Protein AF-A0A142CWY9-F1 (afdb_monomer)

Solvent-accessible surface area (backbone atoms only — not comparable to full-atom values): 19572 Å² total; per-residue (Å²): 117,64,73,58,53,68,49,48,48,36,49,48,33,53,54,19,31,50,45,40,18,54,30,29,43,50,40,16,68,72,69,67,42,69,17,32,47,36,35,22,53,26,29,46,50,62,53,65,51,90,44,63,79,55,33,46,84,73,74,51,82,80,60,73,78,56,45,59,57,50,53,45,52,49,29,43,52,36,18,51,26,28,40,52,11,34,44,22,64,70,66,74,56,81,54,73,68,53,54,51,50,52,51,53,48,51,51,53,48,49,54,50,51,52,48,61,73,41,98,45,76,72,47,74,38,65,40,56,59,34,41,65,32,32,40,48,25,12,52,17,36,25,49,31,15,50,40,48,50,73,74,63,61,59,86,59,70,33,40,31,20,30,52,13,31,30,52,36,11,58,53,35,55,46,41,39,58,45,60,79,35,80,86,44,29,66,55,50,54,49,50,46,25,51,22,41,36,36,18,20,59,5,34,47,49,44,52,76,62,54,83,78,78,61,79,78,70,88,72,80,83,62,65,68,46,46,31,39,33,66,37,72,66,58,42,41,73,72,69,43,66,60,54,55,38,65,35,25,38,38,36,32,59,70,66,56,87,78,45,54,90,54,43,19,63,58,20,41,33,40,36,48,33,87,88,52,72,47,80,78,39,82,74,35,35,27,31,29,35,45,59,81,46,55,69,59,53,48,53,52,49,52,52,40,41,75,51,54,31,38,37,39,39,37,60,34,51,67,60,33,27,74,70,57,35,58,72,58,40,49,54,50,52,52,51,52,45,53,58,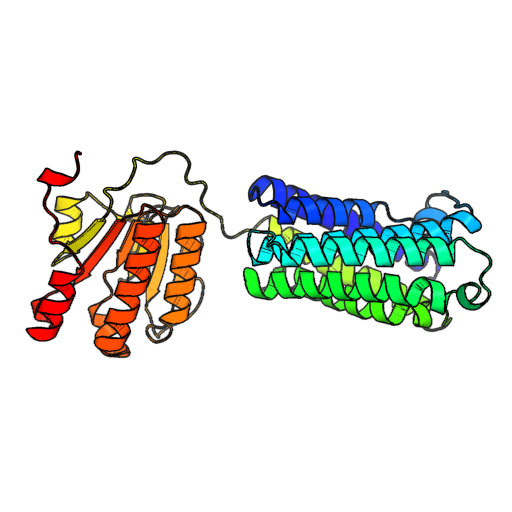32,50,76,60,66,10,17,36,39,38,31,46,56,64,88,80,46,54,75,69,57,43,55,52,49,56,77,72,27,42,73,75,60,84,90,63,71,84,118

Organism: NCBI:txid53952

InterPro domains:
  IPR008553 Domain of unknown function DUF835 [PF05763] (231-368)

Mean predicted aligned error: 13.05 Å

Structure (mmCIF, N/CA/C/O backbone):
data_AF-A0A142CWY9-F1
#
_entry.id   AF-A0A142CWY9-F1
#
loop_
_atom_site.group_PDB
_atom_site.id
_atom_site.type_symbol
_atom_site.label_atom_id
_atom_site.label_alt_id
_atom_site.label_comp_id
_atom_site.label_asym_id
_atom_site.label_entity_id
_atom_site.label_seq_id
_atom_site.pdbx_PDB_ins_code
_atom_site.Cartn_x
_atom_site.Cartn_y
_atom_site.Cartn_z
_atom_site.occupancy
_atom_site.B_iso_or_equiv
_atom_site.auth_seq_id
_atom_site.auth_comp_id
_atom_site.auth_asym_id
_atom_site.auth_atom_id
_atom_site.pdbx_PDB_model_num
ATOM 1 N N . MET A 1 1 ? 37.168 -14.598 -9.766 1.00 48.56 1 MET A N 1
ATOM 2 C CA . MET A 1 1 ? 36.227 -13.808 -8.941 1.00 48.56 1 MET A CA 1
ATOM 3 C C . MET A 1 1 ? 35.152 -13.137 -9.797 1.00 48.56 1 MET A C 1
ATOM 5 O O . MET A 1 1 ? 34.011 -13.205 -9.377 1.00 48.56 1 MET A O 1
ATOM 9 N N . SER A 1 2 ? 35.452 -12.591 -10.991 1.00 63.47 2 SER A N 1
ATOM 10 C CA . SER A 1 2 ? 34.439 -11.962 -11.872 1.00 63.47 2 SER A CA 1
ATOM 11 C C . SER A 1 2 ? 33.308 -12.906 -12.303 1.00 63.47 2 SER A C 1
ATOM 13 O O . SER A 1 2 ? 32.148 -12.592 -12.089 1.00 63.47 2 SER A O 1
ATOM 15 N N . THR A 1 3 ? 33.630 -14.122 -12.753 1.00 64.31 3 THR A N 1
ATOM 16 C CA . THR A 1 3 ? 32.640 -15.077 -13.293 1.00 64.31 3 THR A CA 1
ATOM 17 C C . THR A 1 3 ? 31.531 -15.478 -12.318 1.00 64.31 3 THR A C 1
ATOM 19 O O . THR A 1 3 ? 30.413 -15.761 -12.737 1.00 64.31 3 THR A O 1
ATOM 22 N N . LEU A 1 4 ? 31.820 -15.503 -11.013 1.00 65.19 4 LEU A N 1
ATOM 23 C CA . LEU A 1 4 ? 30.824 -15.825 -9.993 1.00 65.19 4 LEU A CA 1
ATOM 24 C C . LEU A 1 4 ? 29.880 -14.637 -9.742 1.00 65.19 4 LEU A C 1
ATOM 26 O O . LEU A 1 4 ? 28.676 -14.835 -9.613 1.00 65.19 4 LEU A O 1
ATOM 30 N N . TYR A 1 5 ? 30.404 -13.408 -9.718 1.00 72.19 5 TYR A N 1
ATOM 31 C CA . TYR A 1 5 ? 29.590 -12.191 -9.594 1.00 72.19 5 TYR A CA 1
ATOM 32 C C . TYR A 1 5 ? 28.685 -11.988 -10.814 1.00 72.19 5 TYR A C 1
ATOM 34 O O . TYR A 1 5 ? 27.500 -11.694 -10.648 1.00 72.19 5 TYR A O 1
ATOM 42 N N . ASP A 1 6 ? 29.226 -12.240 -12.008 1.00 74.75 6 ASP A N 1
ATOM 43 C CA . ASP A 1 6 ? 28.515 -12.132 -13.286 1.00 74.75 6 ASP A CA 1
ATOM 44 C C . ASP A 1 6 ? 27.338 -13.117 -13.391 1.00 74.75 6 ASP A C 1
ATOM 46 O O . ASP A 1 6 ? 26.403 -12.878 -14.147 1.00 74.75 6 ASP A O 1
ATOM 50 N N . PHE A 1 7 ? 27.345 -14.201 -12.607 1.00 80.75 7 PHE A N 1
ATOM 51 C CA . PHE A 1 7 ? 26.250 -15.171 -12.551 1.00 80.75 7 PHE A CA 1
ATOM 52 C C . PHE A 1 7 ? 25.289 -14.937 -11.374 1.00 80.75 7 PHE A C 1
ATOM 54 O O . PHE A 1 7 ? 24.070 -15.032 -11.529 1.00 80.75 7 PHE A O 1
ATOM 61 N N . ILE A 1 8 ? 25.815 -14.608 -10.190 1.00 85.69 8 ILE A N 1
ATOM 62 C CA . ILE A 1 8 ? 25.006 -14.448 -8.974 1.00 85.69 8 ILE A CA 1
ATOM 63 C C . ILE A 1 8 ? 24.052 -13.255 -9.084 1.00 85.69 8 ILE A C 1
ATOM 65 O O . ILE A 1 8 ? 22.891 -13.378 -8.695 1.00 85.69 8 ILE A O 1
ATOM 69 N N . ILE A 1 9 ? 24.510 -12.109 -9.600 1.00 87.56 9 ILE A N 1
ATOM 70 C CA . ILE A 1 9 ? 23.681 -10.894 -9.667 1.00 87.56 9 ILE A CA 1
ATOM 71 C C . ILE A 1 9 ? 22.447 -11.112 -10.566 1.00 87.56 9 ILE A C 1
ATOM 73 O O . ILE A 1 9 ? 21.331 -10.873 -10.085 1.00 87.56 9 ILE A O 1
ATOM 77 N N . PRO A 1 10 ? 22.584 -11.614 -11.814 1.00 87.00 10 PRO A N 1
ATOM 78 C CA . PRO A 1 10 ? 21.431 -11.970 -12.639 1.00 87.00 10 PRO A CA 1
ATOM 79 C C . PRO A 1 10 ? 20.501 -12.984 -11.974 1.00 87.00 10 PRO A C 1
ATOM 81 O O . PRO A 1 10 ? 19.285 -12.803 -12.011 1.00 87.00 10 PRO A O 1
ATOM 84 N N . LEU A 1 11 ? 21.052 -14.016 -11.324 1.00 88.19 11 LEU A N 1
ATOM 85 C CA . LEU A 1 11 ? 20.260 -15.059 -10.673 1.00 88.19 11 LEU A CA 1
ATOM 86 C C . LEU A 1 11 ? 19.421 -14.509 -9.510 1.00 88.19 11 LEU A C 1
ATOM 88 O O . LEU A 1 11 ? 18.226 -14.791 -9.429 1.00 88.19 11 LEU A O 1
ATOM 92 N N . ILE A 1 12 ? 20.022 -13.701 -8.628 1.00 91.31 12 ILE A N 1
ATOM 93 C CA . ILE A 1 12 ? 19.311 -13.051 -7.516 1.00 91.31 12 ILE A CA 1
ATOM 94 C C . ILE A 1 12 ? 18.188 -12.175 -8.060 1.00 91.31 12 ILE A C 1
ATOM 96 O O . ILE A 1 12 ? 17.069 -12.223 -7.547 1.00 91.31 12 ILE A O 1
ATOM 100 N N . ASN A 1 13 ? 18.467 -11.386 -9.097 1.00 91.38 13 ASN A N 1
ATOM 101 C CA . ASN A 1 13 ? 17.472 -10.507 -9.690 1.00 91.38 13 ASN A CA 1
ATOM 102 C C . ASN A 1 13 ? 16.313 -11.308 -10.303 1.00 91.38 13 ASN A C 1
ATOM 104 O O . ASN A 1 13 ? 15.157 -11.056 -9.965 1.00 91.38 13 ASN A O 1
ATOM 108 N N . PHE A 1 14 ? 16.623 -12.334 -11.101 1.00 91.44 14 PHE A N 1
ATOM 109 C CA . PHE A 1 14 ? 15.636 -13.239 -11.683 1.00 91.44 14 PHE A CA 1
ATOM 110 C C . PHE A 1 14 ? 14.725 -13.840 -10.604 1.00 91.44 14 PHE A C 1
ATOM 112 O O . PHE A 1 14 ? 13.510 -13.647 -10.639 1.00 91.44 14 PHE A O 1
ATOM 119 N N . ILE A 1 15 ? 15.297 -14.486 -9.582 1.00 93.75 15 ILE A N 1
ATOM 120 C CA . ILE A 1 15 ? 14.525 -15.103 -8.491 1.00 93.75 15 ILE A CA 1
ATOM 121 C C . ILE A 1 15 ? 13.676 -14.059 -7.754 1.00 93.75 15 ILE A C 1
ATOM 123 O O . ILE A 1 15 ? 12.515 -14.321 -7.430 1.00 93.75 15 ILE A O 1
ATOM 127 N N . SER A 1 16 ? 14.222 -12.867 -7.506 1.00 96.50 16 SER A N 1
ATOM 128 C CA . SER A 1 16 ? 13.517 -11.801 -6.786 1.00 96.50 16 SER A CA 1
ATOM 129 C C . SER A 1 16 ? 12.283 -11.311 -7.544 1.00 96.50 16 SER A C 1
ATOM 131 O O . SER A 1 16 ? 11.228 -11.146 -6.933 1.00 96.50 16 SER A O 1
ATOM 133 N N . ARG A 1 17 ? 12.373 -11.139 -8.870 1.00 95.50 17 ARG A N 1
ATOM 134 C CA . ARG A 1 17 ? 11.237 -10.724 -9.713 1.00 95.50 17 ARG A CA 1
ATOM 135 C C . ARG A 1 17 ? 10.103 -11.739 -9.687 1.00 95.50 17 ARG A C 1
ATOM 137 O O . ARG A 1 17 ? 8.956 -11.388 -9.417 1.00 95.50 17 ARG A O 1
ATOM 144 N N . TRP A 1 18 ? 10.434 -13.014 -9.883 1.00 96.38 18 TRP A N 1
ATOM 145 C CA . TRP A 1 18 ? 9.448 -14.094 -9.827 1.00 96.38 18 TRP A CA 1
ATOM 146 C C . TRP A 1 18 ? 8.831 -14.237 -8.434 1.00 96.38 18 TRP A C 1
ATOM 148 O O . TRP A 1 18 ? 7.631 -14.473 -8.308 1.00 96.38 18 TRP A O 1
ATOM 158 N N . THR A 1 19 ? 9.617 -14.020 -7.381 1.00 96.94 19 THR A N 1
ATOM 159 C CA . THR A 1 19 ? 9.111 -14.018 -6.003 1.00 96.94 19 THR A CA 1
ATOM 160 C C . THR A 1 19 ? 8.108 -12.885 -5.773 1.00 96.94 19 THR A C 1
ATOM 162 O O . THR A 1 19 ? 7.038 -13.126 -5.214 1.00 96.94 19 THR A O 1
ATOM 165 N N . LEU A 1 20 ? 8.408 -11.665 -6.232 1.00 97.56 20 LEU A N 1
ATOM 166 C CA . LEU A 1 20 ? 7.495 -10.518 -6.144 1.00 97.56 20 LEU A CA 1
ATOM 167 C C . LEU A 1 20 ? 6.195 -10.761 -6.918 1.00 97.56 20 LEU A C 1
ATOM 169 O O . LEU A 1 20 ? 5.110 -10.492 -6.397 1.00 97.56 20 LEU A O 1
ATOM 173 N N . LEU A 1 21 ? 6.289 -11.346 -8.115 1.00 97.81 21 LEU A N 1
ATOM 174 C CA . LEU A 1 21 ? 5.126 -11.775 -8.887 1.00 97.81 21 LEU A CA 1
ATOM 175 C C . LEU A 1 21 ? 4.270 -12.765 -8.092 1.00 97.81 21 LEU A C 1
ATOM 177 O O . LEU A 1 21 ? 3.090 -12.503 -7.864 1.00 97.81 21 LEU A O 1
ATOM 181 N N . VAL A 1 22 ? 4.847 -13.873 -7.625 1.00 97.12 22 VAL A N 1
ATOM 182 C CA . VAL A 1 22 ? 4.106 -14.903 -6.878 1.00 97.12 22 VAL A CA 1
ATOM 183 C C . VAL A 1 22 ? 3.457 -14.316 -5.623 1.00 97.12 22 VAL A C 1
ATOM 185 O O . VAL A 1 22 ? 2.283 -14.585 -5.360 1.00 97.12 22 VAL A O 1
ATOM 188 N N . ALA A 1 23 ? 4.181 -13.473 -4.883 1.00 94.38 23 ALA A N 1
ATOM 189 C CA . ALA A 1 23 ? 3.657 -12.787 -3.708 1.00 94.38 23 ALA A CA 1
ATOM 190 C C . ALA A 1 23 ? 2.463 -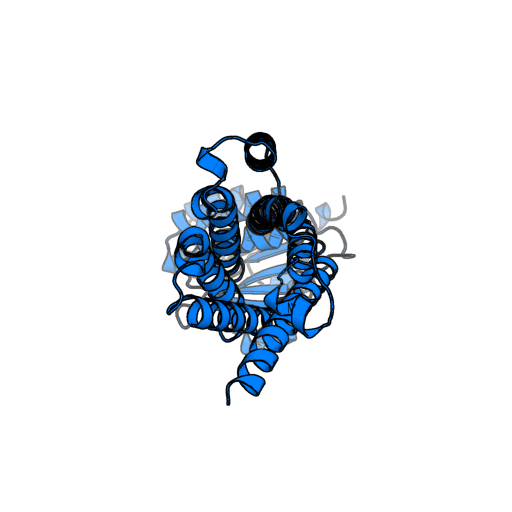11.885 -4.073 1.00 94.38 23 ALA A C 1
ATOM 192 O O . ALA A 1 23 ? 1.399 -11.984 -3.462 1.00 94.38 23 ALA A O 1
ATOM 193 N N . SER A 1 24 ? 2.588 -11.053 -5.108 1.00 95.25 24 SER A N 1
ATOM 194 C CA . SER A 1 24 ? 1.499 -10.170 -5.544 1.00 95.25 24 SER A CA 1
ATOM 195 C C . SER A 1 24 ? 0.262 -10.935 -6.037 1.00 95.25 24 SER A C 1
ATOM 197 O O . SER A 1 24 ? -0.853 -10.578 -5.656 1.00 95.25 24 SER A O 1
ATOM 199 N N . VAL A 1 25 ? 0.441 -12.036 -6.780 1.00 96.00 25 VAL A N 1
ATOM 200 C CA . VAL A 1 25 ? -0.652 -12.898 -7.265 1.00 96.00 25 VAL A CA 1
ATOM 201 C C . VAL A 1 25 ? -1.361 -13.582 -6.105 1.00 96.00 25 VAL A C 1
ATOM 203 O O . VAL A 1 25 ? -2.594 -13.622 -6.060 1.00 96.00 25 VAL A O 1
ATOM 206 N N . TYR A 1 26 ? -0.601 -14.112 -5.146 1.00 89.75 26 TYR A N 1
ATOM 207 C CA . TYR A 1 26 ? -1.184 -14.702 -3.949 1.00 89.75 26 TYR A CA 1
ATOM 208 C C . TYR A 1 26 ? -1.987 -13.658 -3.174 1.00 89.75 26 TYR A C 1
ATOM 210 O O . TYR A 1 26 ? -3.125 -13.928 -2.786 1.00 89.75 26 TYR A O 1
ATOM 218 N N . GLN A 1 27 ? -1.433 -12.456 -2.990 1.00 84.06 27 GLN A N 1
ATOM 219 C CA . GLN A 1 27 ? -2.119 -11.372 -2.298 1.00 84.06 27 GLN A CA 1
ATOM 220 C C . GLN A 1 27 ? -3.408 -10.979 -3.029 1.00 84.06 27 GLN A C 1
ATOM 222 O O . GLN A 1 27 ? -4.454 -10.898 -2.392 1.00 84.06 27 GLN A O 1
ATOM 227 N N . ALA A 1 28 ? -3.376 -10.859 -4.360 1.00 86.62 28 ALA A N 1
ATOM 228 C CA . ALA A 1 28 ? -4.556 -10.595 -5.182 1.00 86.62 28 ALA A CA 1
ATOM 229 C C . ALA A 1 28 ? -5.637 -11.674 -5.016 1.00 86.62 28 ALA A C 1
ATOM 231 O O . ALA A 1 28 ? -6.817 -11.365 -4.836 1.00 86.62 28 ALA A O 1
ATOM 232 N N . LYS A 1 29 ? -5.243 -12.953 -5.032 1.00 82.38 29 LYS A N 1
ATOM 233 C CA . LYS A 1 29 ? -6.164 -14.080 -4.836 1.00 82.38 29 LYS A CA 1
ATOM 234 C C . LYS A 1 29 ? -6.765 -14.081 -3.430 1.00 82.38 29 LYS A C 1
ATOM 236 O O . LYS A 1 29 ? -7.951 -14.379 -3.282 1.00 82.38 29 LYS A O 1
ATOM 241 N N . LYS A 1 30 ? -5.956 -13.756 -2.419 1.00 76.25 30 LYS A N 1
ATOM 242 C CA . LYS A 1 30 ? -6.344 -13.756 -1.008 1.00 76.25 30 LYS A CA 1
ATOM 243 C C . LYS A 1 30 ? -7.268 -12.592 -0.653 1.00 76.25 30 LYS A C 1
ATOM 245 O O . LYS A 1 30 ? -8.276 -12.823 0.004 1.00 76.25 30 LYS A O 1
ATOM 250 N N . THR A 1 31 ? -6.943 -11.366 -1.061 1.00 71.44 31 THR A N 1
ATOM 251 C CA . THR A 1 31 ? -7.717 -10.169 -0.685 1.00 71.44 31 THR A CA 1
ATOM 252 C C . THR A 1 31 ? -8.848 -9.851 -1.655 1.00 71.44 31 THR A C 1
ATOM 254 O O . THR A 1 31 ? -9.754 -9.106 -1.298 1.00 71.44 31 THR A O 1
ATOM 257 N N . ARG A 1 32 ? -8.813 -10.404 -2.879 1.00 75.06 32 ARG A N 1
ATOM 258 C CA . ARG A 1 32 ? -9.743 -10.075 -3.977 1.00 75.06 32 ARG A CA 1
ATOM 259 C C . ARG A 1 32 ? -9.761 -8.580 -4.332 1.00 75.06 32 ARG A C 1
ATOM 261 O O . ARG A 1 32 ? -10.688 -8.106 -4.986 1.00 75.06 32 ARG A O 1
ATOM 268 N N . GLU A 1 33 ? -8.728 -7.836 -3.946 1.00 73.94 33 GLU A N 1
ATOM 269 C CA . GLU A 1 33 ? -8.593 -6.416 -4.257 1.00 73.94 33 GLU A CA 1
ATOM 270 C C . GLU A 1 33 ? -8.077 -6.213 -5.686 1.00 73.94 33 GLU A C 1
ATOM 272 O O . GLU A 1 33 ? -7.059 -6.773 -6.097 1.00 73.94 33 GLU A O 1
ATOM 277 N N . LYS A 1 34 ? -8.747 -5.333 -6.439 1.00 82.38 34 LYS A N 1
ATOM 278 C CA . LYS A 1 34 ? -8.395 -5.016 -7.835 1.00 82.38 34 LYS A CA 1
ATOM 279 C C . LYS A 1 34 ? -6.980 -4.443 -7.976 1.00 82.38 34 LYS A C 1
ATOM 281 O O . LYS A 1 34 ? -6.306 -4.726 -8.961 1.00 82.38 34 LYS A O 1
ATOM 286 N N . GLY A 1 35 ? -6.517 -3.680 -6.982 1.00 87.31 35 GLY A N 1
ATOM 287 C CA . GLY A 1 35 ? -5.175 -3.089 -6.985 1.00 87.31 35 GLY A CA 1
ATOM 288 C C . GLY A 1 35 ? -4.072 -4.140 -7.074 1.00 87.31 35 GLY A C 1
ATOM 289 O O . GLY A 1 35 ? -3.162 -4.009 -7.885 1.00 87.31 35 GLY A O 1
ATOM 290 N N . TRP A 1 36 ? -4.202 -5.240 -6.329 1.00 91.19 36 TRP A N 1
ATOM 291 C CA . TRP A 1 36 ? -3.230 -6.333 -6.365 1.00 91.19 36 TRP A CA 1
ATOM 292 C C . TRP A 1 36 ? -3.231 -7.109 -7.683 1.00 91.19 36 TRP A C 1
ATOM 294 O O . TRP A 1 36 ? -2.189 -7.630 -8.070 1.00 91.19 36 TRP A O 1
ATOM 304 N N . VAL A 1 37 ? -4.349 -7.141 -8.415 1.00 94.31 37 VAL A N 1
ATOM 305 C CA . VAL A 1 37 ? -4.393 -7.708 -9.776 1.00 94.31 37 VAL A CA 1
ATOM 306 C C . VAL A 1 37 ? -3.556 -6.859 -10.738 1.00 94.31 37 VAL A C 1
ATOM 308 O O . VAL A 1 37 ? -2.735 -7.403 -11.473 1.00 94.31 37 VAL A O 1
ATOM 311 N N . LEU A 1 38 ? -3.707 -5.530 -10.689 1.00 96.38 38 LEU A N 1
ATOM 312 C CA . LEU A 1 38 ? -2.901 -4.603 -11.495 1.00 96.38 38 LEU A CA 1
ATOM 313 C C . LEU A 1 38 ? -1.408 -4.707 -11.150 1.00 96.38 38 LEU A C 1
ATOM 315 O O . LEU A 1 38 ? -0.570 -4.778 -12.045 1.00 96.38 38 LEU A O 1
ATOM 319 N N . LEU A 1 39 ? -1.080 -4.787 -9.858 1.00 97.31 39 LEU A N 1
ATOM 320 C CA . LEU A 1 39 ? 0.298 -4.965 -9.393 1.00 97.31 39 LEU A CA 1
ATOM 321 C C . LEU A 1 39 ? 0.878 -6.319 -9.815 1.00 97.31 39 LEU A C 1
ATOM 323 O O . LEU A 1 39 ? 2.048 -6.390 -10.170 1.00 97.31 39 LEU A O 1
ATOM 327 N N . SER A 1 40 ? 0.067 -7.379 -9.841 1.00 97.94 40 SER A N 1
ATOM 328 C CA . SER A 1 40 ? 0.496 -8.688 -10.348 1.00 97.94 40 SER A CA 1
ATOM 329 C C . SER A 1 40 ? 0.845 -8.636 -11.831 1.00 97.94 40 SER A C 1
ATOM 331 O O . SER A 1 40 ? 1.848 -9.209 -12.244 1.00 97.94 40 SER A O 1
ATOM 333 N N . ALA A 1 41 ? 0.054 -7.915 -12.631 1.00 98.06 41 ALA A N 1
ATOM 334 C CA . ALA A 1 41 ? 0.383 -7.677 -14.033 1.00 98.06 41 ALA A CA 1
ATOM 335 C C . ALA A 1 41 ? 1.685 -6.870 -14.176 1.00 98.06 41 ALA A C 1
ATOM 337 O O . ALA A 1 41 ? 2.520 -7.218 -15.006 1.00 98.06 41 ALA A O 1
ATOM 338 N N . ALA A 1 42 ? 1.900 -5.854 -13.329 1.00 98.06 42 ALA A N 1
ATOM 339 C CA . ALA A 1 42 ? 3.151 -5.095 -13.309 1.00 98.06 42 ALA A CA 1
ATOM 340 C C . ALA A 1 42 ? 4.355 -5.999 -13.000 1.00 98.06 42 ALA A C 1
ATOM 342 O O . ALA A 1 42 ? 5.320 -6.022 -13.755 1.00 98.06 42 ALA A O 1
ATOM 343 N N . PHE A 1 43 ? 4.283 -6.804 -11.937 1.00 97.81 43 PHE A N 1
ATOM 344 C CA . PHE A 1 43 ? 5.367 -7.719 -11.576 1.00 97.81 43 PHE A CA 1
ATOM 345 C C . PHE A 1 43 ? 5.583 -8.839 -12.596 1.00 97.81 43 PHE A C 1
ATOM 347 O O . PHE A 1 43 ? 6.704 -9.317 -12.727 1.00 97.81 43 PHE A O 1
ATOM 354 N N . LEU A 1 44 ? 4.551 -9.251 -13.339 1.00 97.06 44 LEU A N 1
ATOM 355 C CA . LEU A 1 44 ? 4.712 -10.208 -14.434 1.00 97.06 44 LEU A CA 1
ATOM 356 C C . LEU A 1 44 ? 5.510 -9.589 -15.578 1.00 97.06 44 LEU A C 1
ATOM 358 O O . LEU A 1 44 ? 6.444 -10.212 -16.071 1.00 97.06 44 LEU A O 1
ATOM 362 N N . ILE A 1 45 ? 5.162 -8.364 -15.976 1.00 95.31 45 ILE A N 1
ATOM 363 C CA . ILE A 1 45 ? 5.894 -7.641 -17.018 1.00 95.31 45 ILE A CA 1
ATOM 364 C C . ILE A 1 45 ? 7.337 -7.386 -16.567 1.00 95.31 45 ILE A C 1
ATOM 366 O O . ILE A 1 45 ? 8.248 -7.651 -17.337 1.00 95.31 45 ILE A O 1
ATOM 370 N N . ASP A 1 46 ? 7.564 -6.977 -15.314 1.00 94.38 46 ASP A N 1
ATOM 371 C CA . ASP A 1 46 ? 8.913 -6.782 -14.755 1.00 94.38 46 ASP A CA 1
ATOM 372 C C . ASP A 1 46 ? 9.716 -8.098 -14.728 1.00 94.38 46 ASP A C 1
ATOM 374 O O . ASP A 1 46 ? 10.892 -8.124 -15.088 1.00 94.38 46 ASP A O 1
ATOM 378 N N . ALA A 1 47 ? 9.084 -9.226 -14.379 1.00 92.69 47 ALA A N 1
ATOM 379 C CA . ALA A 1 47 ? 9.720 -10.547 -14.397 1.00 92.69 47 ALA A CA 1
ATOM 380 C C . ALA A 1 47 ? 10.089 -11.036 -15.804 1.00 92.69 47 ALA A C 1
ATOM 382 O O . ALA A 1 47 ? 11.062 -11.777 -15.952 1.00 92.69 47 ALA A O 1
ATOM 383 N N . LEU A 1 48 ? 9.328 -10.618 -16.817 1.00 89.81 48 LEU A N 1
ATOM 384 C CA . LEU A 1 48 ? 9.568 -10.933 -18.224 1.00 89.81 48 LEU A CA 1
ATOM 385 C C . LEU A 1 48 ? 10.415 -9.877 -18.945 1.00 89.81 48 LEU A C 1
ATOM 387 O O . LEU A 1 48 ? 10.711 -10.058 -20.126 1.00 89.81 48 LEU A O 1
ATOM 391 N N . ASP A 1 49 ? 10.775 -8.782 -18.270 1.00 84.38 49 ASP A N 1
ATOM 392 C CA . ASP A 1 49 ? 11.399 -7.639 -18.923 1.00 84.38 49 ASP A CA 1
ATOM 393 C C . ASP A 1 49 ? 12.727 -8.019 -19.584 1.00 84.38 49 ASP A C 1
ATOM 395 O O . ASP A 1 49 ? 13.514 -8.834 -19.084 1.00 84.38 49 ASP A O 1
ATOM 399 N N . MET A 1 50 ? 12.960 -7.423 -20.750 1.00 71.62 50 MET A N 1
ATOM 400 C CA . MET A 1 50 ? 14.085 -7.755 -21.611 1.00 71.62 50 MET A CA 1
ATOM 401 C C . MET A 1 50 ? 15.330 -7.042 -21.102 1.00 71.62 50 MET A C 1
ATOM 403 O O . MET A 1 50 ? 15.691 -5.978 -21.584 1.00 71.62 50 MET A O 1
ATOM 407 N N . GLU A 1 51 ? 15.999 -7.630 -20.115 1.00 77.38 51 GLU A N 1
ATOM 408 C CA . GLU A 1 51 ? 17.303 -7.156 -19.660 1.00 77.38 51 GLU A CA 1
ATOM 409 C C . GLU A 1 51 ? 18.404 -8.050 -20.223 1.00 77.38 51 GLU A C 1
ATOM 411 O O . GLU A 1 51 ? 18.543 -9.222 -19.860 1.00 77.38 51 GLU A O 1
ATOM 416 N N . SER A 1 52 ? 19.216 -7.481 -21.114 1.00 73.38 52 SER A N 1
ATOM 417 C CA . SER A 1 52 ? 20.282 -8.209 -21.807 1.00 73.38 52 SER A CA 1
ATOM 418 C C . SER A 1 52 ? 21.258 -8.886 -20.842 1.00 73.38 52 SER A C 1
ATOM 420 O O . SER A 1 52 ? 21.688 -10.002 -21.100 1.00 73.38 52 SER A O 1
ATOM 422 N N . TYR A 1 53 ? 21.554 -8.293 -19.683 1.00 73.00 53 TYR A N 1
ATOM 423 C CA . TYR A 1 53 ? 22.448 -8.909 -18.696 1.00 73.00 53 TYR A CA 1
ATOM 424 C C . TYR A 1 53 ? 21.824 -10.097 -17.937 1.00 73.00 53 TYR A C 1
ATOM 426 O O . TYR A 1 53 ? 22.562 -10.898 -17.370 1.00 73.00 53 TYR A O 1
ATOM 434 N N . ILE A 1 54 ? 20.493 -10.241 -17.937 1.00 73.25 54 ILE A N 1
ATOM 435 C CA . ILE A 1 54 ? 19.800 -11.426 -17.402 1.00 73.25 54 ILE A CA 1
ATOM 436 C C . ILE A 1 54 ? 19.687 -12.503 -18.484 1.00 73.25 54 ILE A C 1
ATOM 438 O O . ILE A 1 54 ? 19.879 -13.687 -18.218 1.00 73.25 54 ILE A O 1
ATOM 442 N N . MET A 1 55 ? 19.399 -12.086 -19.715 1.00 74.00 55 MET A N 1
ATOM 443 C CA . MET A 1 55 ? 19.014 -12.975 -20.811 1.00 74.00 55 MET A CA 1
ATOM 444 C C . MET A 1 55 ? 20.207 -13.490 -21.629 1.00 74.00 55 MET A C 1
ATOM 446 O O . MET A 1 55 ? 20.195 -14.643 -22.064 1.00 74.00 55 MET A O 1
ATOM 450 N N . ASN A 1 56 ? 21.275 -12.696 -21.777 1.00 77.25 56 ASN A N 1
ATOM 451 C CA . ASN A 1 56 ? 22.493 -13.108 -22.484 1.00 77.25 56 ASN A CA 1
ATOM 452 C C . ASN A 1 56 ? 23.155 -14.341 -21.835 1.00 77.25 56 ASN A C 1
ATOM 454 O O . ASN A 1 56 ? 23.502 -15.261 -22.578 1.00 77.25 56 ASN A O 1
ATOM 458 N N . PRO A 1 57 ? 23.288 -14.440 -20.491 1.00 74.06 57 PRO A N 1
ATOM 459 C CA . PRO A 1 57 ? 23.775 -15.663 -19.844 1.00 74.06 57 PRO A CA 1
ATOM 460 C C . PRO A 1 57 ? 22.895 -16.899 -20.089 1.00 74.06 57 PRO A C 1
ATOM 462 O O . PRO A 1 57 ? 23.384 -18.021 -19.994 1.00 74.06 57 PRO A O 1
ATOM 465 N N . LEU A 1 58 ? 21.614 -16.706 -20.424 1.00 69.81 58 LEU A N 1
ATOM 466 C CA . LEU A 1 58 ? 20.662 -17.773 -20.757 1.00 69.81 58 LEU A CA 1
ATOM 467 C C . LEU A 1 58 ? 20.656 -18.124 -22.257 1.00 69.81 58 LEU A C 1
ATOM 469 O O . LEU A 1 58 ? 19.886 -18.982 -22.684 1.00 69.81 58 LEU A O 1
ATOM 473 N N . GLY A 1 59 ? 21.500 -17.474 -23.067 1.00 78.25 59 GLY A N 1
ATOM 474 C CA . GLY A 1 59 ? 21.614 -17.716 -24.508 1.00 78.25 59 GLY A CA 1
ATOM 475 C C . GLY A 1 59 ? 20.564 -17.005 -25.370 1.00 78.25 59 GLY A C 1
ATOM 476 O O . GLY A 1 59 ? 20.493 -17.266 -26.570 1.00 78.25 59 GLY A O 1
ATOM 477 N N . ILE A 1 60 ? 19.768 -16.098 -24.796 1.00 80.31 60 ILE A N 1
ATOM 478 C CA . ILE A 1 60 ? 18.741 -15.331 -25.513 1.00 80.31 60 ILE A CA 1
ATOM 479 C C . ILE A 1 60 ? 19.352 -14.003 -25.975 1.00 80.31 60 ILE A C 1
ATOM 481 O O . ILE A 1 60 ? 19.783 -13.200 -25.151 1.00 80.31 60 ILE A O 1
ATOM 485 N N . LYS A 1 61 ? 19.386 -13.766 -27.293 1.00 81.69 61 LYS A N 1
ATOM 486 C CA . LYS A 1 61 ? 19.888 -12.523 -27.905 1.00 81.69 61 LYS A CA 1
ATOM 487 C C . LYS A 1 61 ? 18.732 -11.679 -28.440 1.00 81.69 61 LYS A C 1
ATOM 489 O O . LYS A 1 61 ? 17.813 -12.218 -29.054 1.00 81.69 61 LYS A O 1
ATOM 494 N N . PHE A 1 62 ? 18.807 -10.366 -28.252 1.00 79.19 62 PHE A N 1
ATOM 495 C CA . PHE A 1 62 ? 17.803 -9.415 -28.732 1.00 79.19 62 PHE A CA 1
ATOM 496 C C . PHE A 1 62 ? 18.250 -8.714 -30.015 1.00 79.19 62 PHE A C 1
ATOM 498 O O . PHE A 1 62 ? 19.442 -8.527 -30.244 1.00 79.19 62 PHE A O 1
ATOM 505 N N . ASN A 1 63 ? 17.281 -8.298 -30.833 1.00 83.56 63 ASN A N 1
ATOM 506 C CA . ASN A 1 63 ? 17.529 -7.339 -31.905 1.00 83.56 63 ASN A CA 1
ATOM 507 C C . ASN A 1 63 ? 17.751 -5.952 -31.272 1.00 83.56 63 ASN A C 1
ATOM 509 O O . ASN A 1 63 ? 16.868 -5.459 -30.567 1.00 83.56 63 ASN A O 1
ATOM 513 N N . GLU A 1 64 ? 18.917 -5.348 -31.508 1.00 76.69 64 GLU A N 1
ATOM 514 C CA . GLU A 1 64 ? 19.325 -4.074 -30.898 1.00 76.69 64 GLU A CA 1
ATOM 515 C C . GLU A 1 64 ? 18.379 -2.913 -31.241 1.00 76.69 64 GLU A C 1
ATOM 517 O O . GLU A 1 64 ? 18.080 -2.094 -30.371 1.00 76.69 64 GLU A O 1
ATOM 522 N N . GLU A 1 65 ? 17.836 -2.882 -32.461 1.00 76.69 65 GLU A N 1
ATOM 523 C CA . GLU A 1 65 ? 16.906 -1.833 -32.903 1.00 76.69 65 GLU A CA 1
ATOM 524 C C . GLU A 1 65 ? 15.555 -1.940 -32.183 1.00 76.69 65 GLU A C 1
ATOM 526 O O . GLU A 1 65 ? 14.981 -0.942 -31.744 1.00 76.69 65 GLU A O 1
ATOM 531 N N . ALA A 1 66 ? 15.062 -3.167 -31.991 1.00 83.81 66 ALA A N 1
ATOM 532 C CA . ALA A 1 66 ? 13.794 -3.413 -31.306 1.00 83.81 66 ALA A CA 1
ATOM 533 C C . ALA A 1 66 ? 13.909 -3.254 -29.782 1.00 83.81 66 ALA A C 1
ATOM 535 O O . ALA A 1 66 ? 12.935 -2.882 -29.124 1.00 83.81 66 ALA A O 1
ATOM 536 N N . TYR A 1 67 ? 15.092 -3.521 -29.220 1.00 85.56 67 TYR A N 1
ATOM 537 C CA . TYR A 1 67 ? 15.340 -3.488 -27.781 1.00 85.56 67 TYR A CA 1
ATOM 538 C C . TYR A 1 67 ? 15.015 -2.119 -27.177 1.00 85.56 67 TYR A C 1
ATOM 540 O O . TYR A 1 67 ? 14.278 -2.039 -26.198 1.00 85.56 67 TYR A O 1
ATOM 548 N N . SER A 1 68 ? 15.507 -1.037 -27.791 1.00 87.00 68 SER A N 1
ATOM 549 C CA . SER A 1 68 ? 15.336 0.319 -27.254 1.00 87.00 68 SER A CA 1
ATOM 550 C C . SER A 1 68 ? 13.862 0.722 -27.154 1.00 87.00 68 SER A C 1
ATOM 552 O O . SER A 1 68 ? 13.390 1.142 -26.095 1.00 87.00 68 SER A O 1
ATOM 554 N N . VAL A 1 69 ? 13.110 0.526 -28.242 1.00 91.38 69 VAL A N 1
ATOM 555 C CA . VAL A 1 69 ? 11.676 0.840 -28.293 1.00 91.38 69 VAL A CA 1
ATOM 556 C C . VAL A 1 69 ? 10.902 -0.032 -27.306 1.00 91.38 69 VAL A C 1
ATOM 558 O O . VAL A 1 69 ? 10.069 0.475 -26.554 1.00 91.38 69 VAL A O 1
ATOM 561 N N . ALA A 1 70 ? 11.196 -1.332 -27.261 1.00 90.69 70 ALA A N 1
ATOM 562 C CA . ALA A 1 70 ? 10.488 -2.249 -26.383 1.00 90.69 70 ALA A CA 1
ATOM 563 C C . ALA A 1 70 ? 10.735 -1.952 -24.895 1.00 90.69 70 ALA A C 1
ATOM 565 O O . ALA A 1 70 ? 9.777 -1.938 -24.126 1.00 90.69 70 ALA A O 1
ATOM 566 N N . SER A 1 71 ? 11.967 -1.621 -24.489 1.00 90.38 71 SER A N 1
ATOM 567 C CA . SER A 1 71 ? 12.263 -1.206 -23.109 1.00 90.38 71 SER A CA 1
ATOM 568 C C . SER A 1 71 ? 11.516 0.073 -22.713 1.00 90.38 71 SER A C 1
ATOM 570 O O . SER A 1 71 ? 11.008 0.178 -21.597 1.00 90.38 71 SER A O 1
ATOM 572 N N . VAL A 1 72 ? 11.398 1.048 -23.623 1.00 94.19 72 VAL A N 1
ATOM 573 C CA . VAL A 1 72 ? 10.616 2.274 -23.382 1.00 94.19 72 VAL A CA 1
ATOM 574 C C . VAL A 1 72 ? 9.132 1.952 -23.184 1.00 94.19 72 VAL A C 1
ATOM 576 O O . VAL A 1 72 ? 8.512 2.466 -22.250 1.00 94.19 72 VAL A O 1
ATOM 579 N N . VAL A 1 73 ? 8.569 1.076 -24.022 1.00 95.56 73 VAL A N 1
ATOM 580 C CA . VAL A 1 73 ? 7.182 0.606 -23.888 1.00 95.56 73 VAL A CA 1
ATOM 581 C C . VAL A 1 73 ? 6.974 -0.100 -22.544 1.00 95.56 73 VAL A C 1
ATOM 583 O O . VAL A 1 73 ? 6.030 0.243 -21.827 1.00 95.56 73 VAL A O 1
ATOM 586 N N . SER A 1 74 ? 7.871 -1.018 -22.163 1.00 94.69 74 SER A N 1
ATOM 587 C CA . SER A 1 74 ? 7.834 -1.704 -20.864 1.00 94.69 74 SER A CA 1
ATOM 588 C C . SER A 1 74 ? 7.796 -0.711 -19.702 1.00 94.69 74 SER A C 1
ATOM 590 O O . SER A 1 74 ? 6.912 -0.810 -18.850 1.00 94.69 74 SER A O 1
ATOM 592 N N . TYR A 1 75 ? 8.683 0.293 -19.679 1.00 95.88 75 TYR A N 1
ATOM 593 C CA . TYR A 1 75 ? 8.720 1.278 -18.592 1.00 95.88 75 TYR A CA 1
ATOM 594 C C . TYR A 1 75 ? 7.418 2.064 -18.444 1.00 95.88 75 TYR A C 1
ATOM 596 O O . TYR A 1 75 ? 6.957 2.262 -17.319 1.00 95.88 75 TYR A O 1
ATOM 604 N N . PHE A 1 76 ? 6.792 2.483 -19.547 1.00 97.94 76 PHE A N 1
ATOM 605 C CA . PHE A 1 76 ? 5.510 3.184 -19.472 1.00 97.94 76 PHE A CA 1
ATOM 606 C C . PHE A 1 76 ? 4.384 2.289 -18.952 1.00 97.94 76 PHE A C 1
ATOM 608 O O . PHE A 1 76 ? 3.617 2.720 -18.089 1.00 97.94 76 PHE A O 1
ATOM 615 N N . ILE A 1 77 ? 4.296 1.044 -19.431 1.00 97.44 77 ILE A N 1
ATOM 616 C CA . ILE A 1 77 ? 3.268 0.101 -18.972 1.00 97.44 77 ILE A CA 1
ATOM 617 C C . ILE A 1 77 ? 3.451 -0.198 -17.481 1.00 97.44 77 ILE A C 1
ATOM 619 O O . ILE A 1 77 ? 2.488 -0.128 -16.714 1.00 97.44 77 ILE A O 1
ATOM 623 N N . LEU A 1 78 ? 4.685 -0.471 -17.049 1.00 97.62 78 LEU A N 1
ATOM 624 C CA . LEU A 1 78 ? 5.006 -0.701 -15.643 1.00 97.62 78 LEU A CA 1
ATOM 625 C C . LEU A 1 78 ? 4.645 0.510 -14.782 1.00 97.62 78 LEU A C 1
ATOM 627 O O . LEU A 1 78 ? 3.978 0.351 -13.761 1.00 97.62 78 LEU A O 1
ATOM 631 N N . ALA A 1 79 ? 5.024 1.716 -15.210 1.00 98.31 79 ALA 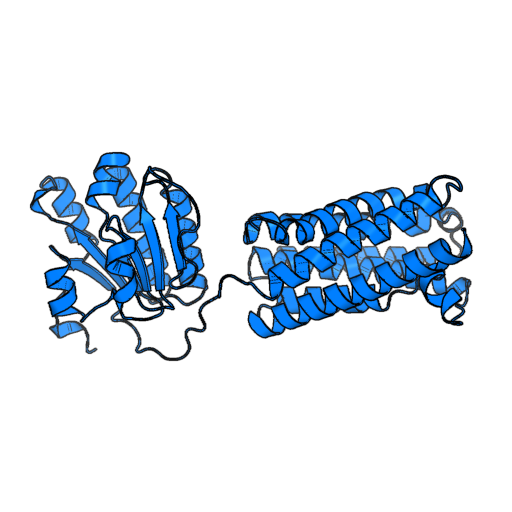A N 1
ATOM 632 C CA . ALA A 1 79 ? 4.723 2.943 -14.484 1.00 98.31 79 ALA A CA 1
ATOM 633 C C . ALA A 1 79 ? 3.215 3.154 -14.294 1.00 98.31 79 ALA A C 1
ATOM 635 O O . ALA A 1 79 ? 2.754 3.466 -13.192 1.00 98.31 79 ALA A O 1
ATOM 636 N N . MET A 1 80 ? 2.436 2.922 -15.352 1.00 97.81 80 MET A N 1
ATOM 637 C CA . MET A 1 80 ? 0.980 3.010 -15.310 1.00 97.81 80 MET A CA 1
ATOM 638 C C . MET A 1 80 ? 0.377 1.980 -14.348 1.00 97.81 80 MET A C 1
ATOM 640 O O . MET A 1 80 ? -0.441 2.340 -13.501 1.00 97.81 80 MET A O 1
ATOM 644 N N . LEU A 1 81 ? 0.787 0.711 -14.446 1.00 97.75 81 LEU A N 1
ATOM 645 C CA . LEU A 1 81 ? 0.242 -0.368 -13.620 1.00 97.75 81 LEU A CA 1
ATOM 646 C C . LEU A 1 81 ? 0.625 -0.228 -12.144 1.00 97.75 81 LEU A C 1
ATOM 648 O O . LEU A 1 81 ? -0.236 -0.418 -11.285 1.00 97.75 81 LEU A O 1
ATOM 652 N N . PHE A 1 82 ? 1.870 0.147 -11.831 1.00 98.06 82 PHE A N 1
ATOM 653 C CA . PHE A 1 82 ? 2.287 0.402 -10.450 1.00 98.06 82 PHE A CA 1
ATOM 654 C C . PHE A 1 82 ? 1.531 1.580 -9.849 1.00 98.06 82 PHE A C 1
ATOM 656 O O . PHE A 1 82 ? 0.990 1.459 -8.750 1.00 98.06 82 PHE A O 1
ATOM 663 N N . MET A 1 83 ? 1.433 2.697 -10.572 1.00 96.75 83 MET A N 1
ATOM 664 C CA . MET A 1 83 ? 0.730 3.882 -10.084 1.00 96.75 83 MET A CA 1
ATOM 665 C C . MET A 1 83 ? -0.764 3.605 -9.875 1.00 96.75 83 MET A C 1
ATOM 667 O O . MET A 1 83 ? -1.313 3.919 -8.816 1.00 96.75 83 MET A O 1
ATOM 671 N N . TRP A 1 84 ? -1.420 2.975 -10.852 1.00 95.19 84 TRP A N 1
ATOM 672 C CA . TRP A 1 84 ? -2.845 2.662 -10.780 1.00 95.19 84 TRP A CA 1
ATOM 673 C C . TRP A 1 84 ? -3.144 1.589 -9.727 1.00 95.19 84 TRP A C 1
ATOM 675 O O . TRP A 1 84 ? -4.046 1.755 -8.902 1.00 95.19 84 TRP A O 1
ATOM 685 N N . GLY A 1 85 ? -2.345 0.522 -9.693 1.00 93.69 85 GLY A N 1
ATOM 686 C CA . GLY A 1 85 ? -2.443 -0.544 -8.702 1.00 93.69 85 GLY A CA 1
ATOM 687 C C . GLY A 1 85 ? -2.261 -0.028 -7.277 1.00 93.69 85 GLY A C 1
ATOM 688 O O . GLY A 1 85 ? -3.119 -0.270 -6.428 1.00 93.69 85 GLY A O 1
ATOM 689 N N . ALA A 1 86 ? -1.212 0.762 -7.026 1.00 92.94 86 ALA A N 1
ATOM 690 C CA . ALA A 1 86 ? -0.953 1.376 -5.724 1.00 92.94 86 ALA A CA 1
ATOM 691 C C . ALA A 1 86 ? -2.096 2.296 -5.285 1.00 92.94 86 ALA A C 1
ATOM 693 O O . ALA A 1 86 ? -2.555 2.234 -4.144 1.00 92.94 86 ALA A O 1
ATOM 694 N N . ARG A 1 87 ? -2.621 3.114 -6.200 1.00 88.19 87 ARG A N 1
ATOM 695 C CA . ARG A 1 87 ? -3.752 3.989 -5.896 1.00 88.19 87 ARG A CA 1
ATOM 696 C C . ARG A 1 87 ? -5.002 3.198 -5.508 1.00 88.19 87 ARG A C 1
ATOM 698 O O . ARG A 1 87 ? -5.673 3.550 -4.539 1.00 88.19 87 ARG A O 1
ATOM 705 N N . HIS A 1 88 ? -5.278 2.104 -6.214 1.00 84.12 88 HIS A N 1
ATOM 706 C CA . HIS A 1 88 ? -6.377 1.207 -5.874 1.00 84.12 88 HIS A CA 1
ATOM 707 C C . HIS A 1 88 ? -6.183 0.514 -4.522 1.00 84.12 88 HIS A C 1
ATOM 709 O O . HIS A 1 88 ? -7.166 0.346 -3.807 1.00 84.12 88 HIS A O 1
ATOM 715 N N . VAL A 1 89 ? -4.953 0.141 -4.157 1.00 81.12 89 VAL A N 1
ATOM 716 C CA . VAL A 1 89 ? -4.645 -0.391 -2.817 1.00 81.12 89 VAL A CA 1
ATOM 717 C C . VAL A 1 89 ? -4.916 0.665 -1.740 1.00 81.12 89 VAL A C 1
ATOM 719 O O . VAL A 1 89 ? -5.511 0.346 -0.716 1.00 81.12 89 VAL A O 1
ATOM 722 N N . LYS A 1 90 ? -4.554 1.932 -1.979 1.00 80.56 90 LYS A N 1
ATOM 723 C CA . LYS A 1 90 ? -4.747 3.014 -1.001 1.00 80.56 90 LYS A CA 1
ATOM 724 C C . LYS A 1 90 ? -6.211 3.423 -0.810 1.00 80.56 90 LYS A C 1
ATOM 726 O O . LYS A 1 90 ? -6.644 3.641 0.316 1.00 80.56 90 LYS A O 1
ATOM 731 N N . TYR A 1 91 ? -6.969 3.570 -1.898 1.00 76.38 91 TYR A N 1
ATOM 732 C CA . TYR A 1 91 ? -8.308 4.180 -1.856 1.00 76.38 91 TYR A CA 1
ATOM 733 C C . TYR A 1 91 ? -9.457 3.213 -2.173 1.00 76.38 91 TYR A C 1
ATOM 735 O O . TYR A 1 91 ? -10.622 3.583 -2.039 1.00 76.38 91 TYR A O 1
ATOM 743 N N . GLY A 1 92 ? -9.171 1.992 -2.631 1.00 72.25 92 GLY A N 1
ATOM 744 C CA . GLY A 1 92 ? -10.173 0.979 -2.989 1.00 72.25 92 GLY A CA 1
ATOM 745 C C . GLY A 1 92 ? -10.912 1.227 -4.312 1.00 72.25 92 GLY A C 1
ATOM 746 O O . GLY A 1 92 ? -11.521 0.305 -4.856 1.00 72.25 92 GLY A O 1
ATOM 747 N N . LYS A 1 93 ? -10.828 2.430 -4.888 1.00 76.38 93 LYS A N 1
ATOM 748 C CA . LYS A 1 93 ? -11.544 2.839 -6.107 1.00 76.38 93 LYS A CA 1
ATOM 749 C C . LYS A 1 93 ? -10.670 3.664 -7.058 1.00 76.38 93 LYS A C 1
ATOM 751 O O . LYS A 1 93 ? -9.617 4.154 -6.663 1.00 76.38 93 LYS A O 1
ATOM 756 N N . THR A 1 94 ? -11.145 3.802 -8.295 1.00 79.25 94 THR A N 1
ATOM 757 C CA . THR A 1 94 ? -10.628 4.736 -9.308 1.00 79.25 94 THR A CA 1
ATOM 758 C C . THR A 1 94 ? -11.697 5.791 -9.536 1.00 79.25 94 THR A C 1
ATOM 760 O O . THR A 1 94 ? -12.819 5.447 -9.908 1.00 79.25 94 THR A O 1
ATOM 763 N N . ASP A 1 95 ? -11.365 7.054 -9.292 1.00 80.06 95 ASP A N 1
ATOM 764 C CA . ASP A 1 95 ? -12.266 8.183 -9.528 1.00 80.06 95 ASP A CA 1
ATOM 765 C C . ASP A 1 95 ? -12.060 8.771 -10.939 1.00 80.06 95 ASP A C 1
ATOM 767 O O . ASP A 1 95 ? -11.092 8.462 -11.633 1.00 80.06 95 ASP A O 1
ATOM 771 N N . PHE A 1 96 ? -12.948 9.670 -11.380 1.00 86.31 96 PHE A N 1
ATOM 772 C CA . PHE A 1 96 ? -12.859 10.302 -12.709 1.00 86.31 96 PHE A CA 1
ATOM 773 C C . PHE A 1 96 ? -11.498 10.969 -12.978 1.00 86.31 96 PHE A C 1
ATOM 775 O O . PHE A 1 96 ? -10.951 10.851 -14.073 1.00 86.31 96 PHE A O 1
ATOM 782 N N . LYS A 1 97 ? -10.920 11.634 -11.967 1.00 86.94 97 LYS A N 1
ATOM 783 C CA . LYS A 1 97 ? -9.596 12.270 -12.080 1.00 86.94 97 LYS A CA 1
ATOM 784 C C . LYS A 1 97 ? -8.505 11.255 -12.417 1.00 86.94 97 LYS A C 1
ATOM 786 O O . LYS A 1 97 ? -7.600 11.559 -13.182 1.00 86.94 97 LYS A O 1
ATOM 791 N N . ASP A 1 98 ? -8.624 10.046 -11.890 1.00 87.00 98 ASP A N 1
ATOM 792 C CA . ASP A 1 98 ? -7.639 8.985 -12.070 1.00 87.00 98 ASP A CA 1
ATOM 793 C C . ASP A 1 98 ? -7.703 8.433 -13.492 1.00 87.00 98 ASP A C 1
ATOM 795 O O . ASP A 1 98 ? -6.669 8.234 -14.125 1.00 87.00 98 ASP A O 1
ATOM 799 N N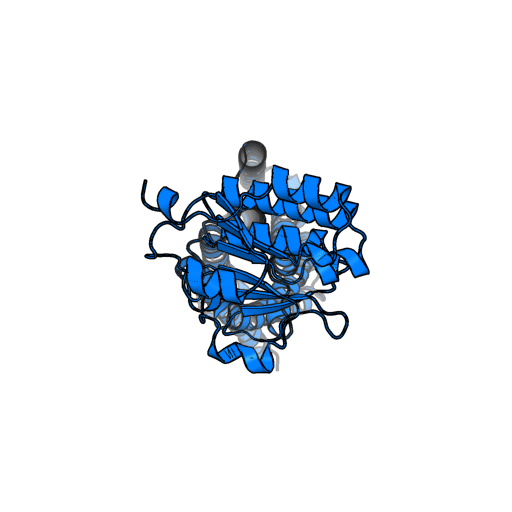 . ALA A 1 99 ? -8.919 8.276 -14.026 1.00 92.12 99 ALA A N 1
ATOM 800 C CA . ALA A 1 99 ? -9.134 7.930 -15.427 1.00 92.12 99 ALA A CA 1
ATOM 801 C C . ALA A 1 99 ? -8.592 9.017 -16.372 1.00 92.12 99 ALA A C 1
ATOM 803 O O . ALA A 1 99 ? -7.947 8.698 -17.370 1.00 92.12 99 ALA A O 1
ATOM 804 N N . LEU A 1 100 ? -8.788 10.299 -16.037 1.00 94.31 100 LEU A N 1
ATOM 805 C CA . LEU A 1 100 ? -8.232 11.415 -16.805 1.00 94.31 100 LEU A CA 1
ATOM 806 C C . LEU A 1 100 ? -6.695 11.400 -16.799 1.00 94.31 100 LEU A C 1
ATOM 808 O O . LEU A 1 100 ? -6.081 11.545 -17.855 1.00 94.31 100 LEU A O 1
ATOM 812 N N . TYR A 1 101 ? -6.065 11.180 -15.641 1.00 92.88 101 TYR A N 1
ATOM 813 C CA . TYR A 1 101 ? -4.607 11.063 -15.553 1.00 92.88 101 TYR A CA 1
ATOM 814 C C . TYR A 1 101 ? -4.076 9.852 -16.324 1.00 92.88 101 TYR A C 1
ATOM 816 O O . TYR A 1 101 ? -3.074 9.981 -17.019 1.00 92.88 101 TYR A O 1
ATOM 824 N N . ALA A 1 102 ? -4.757 8.705 -16.266 1.00 93.38 102 ALA A N 1
ATOM 825 C CA . ALA A 1 102 ? -4.409 7.516 -17.043 1.00 93.38 102 ALA A CA 1
ATOM 826 C C . ALA A 1 102 ? -4.503 7.756 -18.563 1.00 93.38 102 ALA A C 1
ATOM 828 O O . ALA A 1 102 ? -3.626 7.321 -19.314 1.00 93.38 102 ALA A O 1
ATOM 829 N N . ALA A 1 103 ? -5.527 8.483 -19.020 1.00 96.06 103 ALA A N 1
ATOM 830 C CA . ALA A 1 103 ? -5.679 8.853 -20.425 1.00 96.06 103 ALA A CA 1
ATOM 831 C C . ALA A 1 103 ? -4.557 9.796 -20.889 1.00 96.06 103 ALA A C 1
ATOM 833 O O . ALA A 1 103 ? -3.914 9.536 -21.905 1.00 96.06 103 ALA A O 1
ATOM 834 N N . LEU A 1 104 ? -4.268 10.849 -20.114 1.00 97.19 104 LEU A N 1
ATOM 835 C CA . LEU A 1 104 ? -3.165 11.772 -20.403 1.00 97.19 104 LEU A CA 1
ATOM 836 C C . LEU A 1 104 ? -1.811 11.057 -20.402 1.00 97.19 104 LEU A C 1
ATOM 838 O O . LEU A 1 104 ? -1.014 11.266 -21.312 1.00 97.19 104 LEU A O 1
ATOM 842 N N . PHE A 1 105 ? -1.576 10.181 -19.422 1.00 97.06 105 PHE A N 1
ATOM 843 C CA . PHE A 1 105 ? -0.379 9.348 -19.356 1.00 97.06 105 PHE A CA 1
ATOM 844 C C . PHE A 1 105 ? -0.222 8.524 -20.637 1.00 97.06 105 PHE A C 1
ATOM 846 O O . PHE A 1 105 ? 0.825 8.583 -21.268 1.00 97.06 105 PHE A O 1
ATOM 853 N N . SER A 1 106 ? -1.283 7.841 -21.076 1.00 96.44 106 SER A N 1
ATOM 854 C CA . SER A 1 106 ? -1.258 7.005 -22.285 1.00 96.44 106 SER A CA 1
ATOM 855 C C . SER A 1 106 ? -0.929 7.809 -23.549 1.00 96.44 106 SER A C 1
ATOM 857 O O . SER A 1 106 ? -0.155 7.345 -24.384 1.00 96.44 106 SER A O 1
ATOM 859 N N . ILE A 1 107 ? -1.469 9.028 -23.679 1.00 98.00 107 ILE A N 1
ATOM 860 C CA . ILE A 1 107 ? -1.163 9.933 -24.799 1.00 98.00 107 ILE A CA 1
ATOM 861 C C . ILE A 1 107 ? 0.315 10.335 -24.774 1.00 98.00 107 ILE A C 1
ATOM 863 O O . ILE A 1 107 ? 0.997 10.224 -25.790 1.00 98.00 107 ILE A O 1
ATOM 867 N N . VAL A 1 108 ? 0.824 10.768 -23.617 1.00 98.06 108 VAL A N 1
ATOM 868 C CA . VAL A 1 108 ? 2.233 11.164 -23.462 1.00 98.06 108 VAL A CA 1
ATOM 869 C C . VAL A 1 108 ? 3.165 9.987 -23.752 1.00 98.06 108 VAL A C 1
ATOM 871 O O . VAL A 1 108 ? 4.138 10.150 -24.487 1.00 98.06 108 VAL A O 1
ATOM 874 N N . SER A 1 109 ? 2.850 8.795 -23.240 1.00 98.00 109 SER A N 1
ATOM 875 C CA . SER A 1 109 ? 3.600 7.567 -23.513 1.00 98.00 109 SER A CA 1
ATOM 876 C C . SER A 1 109 ? 3.627 7.230 -24.999 1.00 98.00 109 SER A C 1
ATOM 878 O O . SER A 1 109 ? 4.694 6.940 -25.533 1.00 98.00 109 SER A O 1
ATOM 880 N N . TYR A 1 110 ? 2.482 7.304 -25.683 1.00 97.69 110 TYR A N 1
ATOM 881 C CA . TYR A 1 110 ? 2.401 7.033 -27.116 1.00 97.69 110 TYR A CA 1
ATOM 882 C C . TYR A 1 110 ? 3.240 8.019 -27.933 1.00 97.69 110 TYR A C 1
ATOM 884 O O . TYR A 1 110 ? 4.034 7.594 -28.768 1.00 97.69 110 TYR A O 1
ATOM 892 N N . VAL A 1 111 ? 3.115 9.323 -27.659 1.00 97.38 111 VAL A N 1
ATOM 893 C CA . VAL A 1 111 ? 3.912 10.357 -28.338 1.00 97.38 111 VAL A CA 1
ATOM 894 C C . VAL A 1 111 ? 5.404 10.123 -28.107 1.00 97.38 111 VAL A C 1
ATOM 896 O O . VAL A 1 111 ? 6.185 10.205 -29.049 1.00 97.38 111 VAL A O 1
ATOM 899 N N . TRP A 1 112 ? 5.812 9.778 -26.885 1.00 97.62 112 TRP A N 1
ATOM 900 C CA . TRP A 1 112 ? 7.214 9.496 -26.583 1.00 97.62 112 TRP A CA 1
ATOM 901 C C . TRP A 1 112 ? 7.742 8.268 -27.328 1.00 97.62 112 TRP A C 1
ATOM 903 O O . TRP A 1 112 ? 8.806 8.333 -27.935 1.00 97.62 112 TRP A O 1
ATOM 913 N N . VAL A 1 113 ? 6.992 7.161 -27.321 1.00 96.25 113 VAL A N 1
ATOM 914 C CA . VAL A 1 113 ? 7.349 5.939 -28.062 1.00 96.25 113 VAL A CA 1
ATOM 915 C C . VAL A 1 113 ? 7.444 6.224 -29.559 1.00 96.25 113 VAL A C 1
ATOM 917 O O . VAL A 1 113 ? 8.398 5.785 -30.194 1.00 96.25 113 VAL A O 1
ATOM 920 N N . PHE A 1 114 ? 6.499 6.989 -30.112 1.00 95.44 114 PHE A N 1
ATOM 921 C CA . PHE A 1 114 ? 6.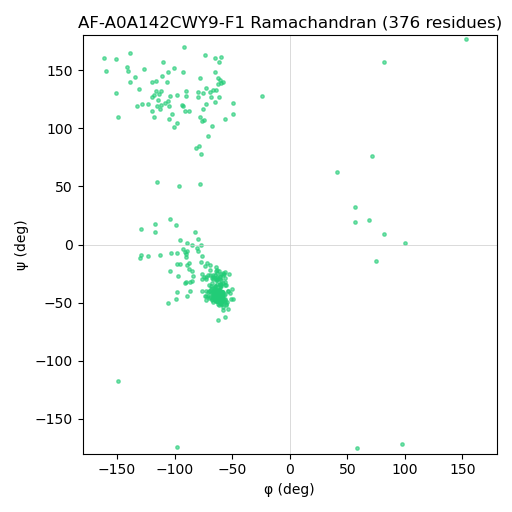533 7.410 -31.510 1.00 95.44 114 PHE A CA 1
ATOM 922 C C . PHE A 1 114 ? 7.811 8.193 -31.821 1.00 95.44 114 PHE A C 1
ATOM 924 O O . PHE A 1 114 ? 8.504 7.857 -32.773 1.00 95.44 114 PHE A O 1
ATOM 931 N N . LEU A 1 115 ? 8.167 9.175 -30.988 1.00 94.88 115 LEU A N 1
ATOM 932 C CA . LEU A 1 115 ? 9.378 9.968 -31.187 1.00 94.88 115 LEU A CA 1
ATOM 933 C C . LEU A 1 115 ? 10.656 9.119 -31.109 1.00 94.88 115 LEU A C 1
ATOM 935 O O . LEU A 1 115 ? 11.535 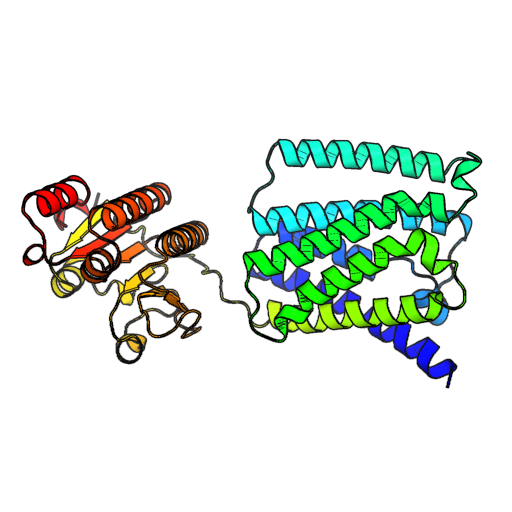9.281 -31.950 1.00 94.88 115 LEU A O 1
ATOM 939 N N . VAL A 1 116 ? 10.738 8.182 -30.157 1.00 93.06 116 VAL A N 1
ATOM 940 C CA . VAL A 1 116 ? 11.863 7.234 -30.035 1.00 93.06 116 VAL A CA 1
ATOM 941 C C . VAL A 1 116 ? 11.963 6.305 -31.250 1.00 93.06 116 VAL A C 1
ATOM 943 O O . VAL A 1 116 ? 13.063 5.929 -31.639 1.00 93.06 116 VAL A O 1
ATOM 946 N N . ALA A 1 117 ? 10.833 5.931 -31.853 1.00 92.25 117 ALA A N 1
ATOM 947 C CA . ALA A 1 117 ? 10.790 5.071 -33.035 1.00 92.25 117 ALA A CA 1
ATOM 948 C C . ALA A 1 117 ? 11.063 5.818 -34.357 1.00 92.25 117 ALA A C 1
ATOM 950 O O . ALA A 1 117 ? 11.094 5.193 -35.416 1.00 92.25 117 ALA A O 1
ATOM 951 N N . THR A 1 118 ? 11.238 7.141 -34.316 1.00 89.81 118 THR A N 1
ATOM 952 C CA . THR A 1 118 ? 11.510 7.984 -35.490 1.00 89.81 118 THR A CA 1
ATOM 953 C C . THR A 1 118 ? 12.935 8.528 -35.477 1.00 89.81 118 THR A C 1
ATOM 955 O O . THR A 1 118 ? 13.534 8.683 -34.418 1.00 89.81 118 THR A O 1
ATOM 958 N N . ASP A 1 119 ? 13.461 8.889 -36.650 1.00 85.12 119 ASP A N 1
ATOM 959 C CA . ASP A 1 119 ? 14.810 9.455 -36.826 1.00 85.12 119 ASP A CA 1
ATOM 960 C C . ASP A 1 119 ? 14.883 10.947 -36.432 1.00 85.12 119 ASP A C 1
ATOM 962 O O . ASP A 1 119 ? 15.271 11.829 -37.200 1.00 85.12 119 ASP A O 1
ATOM 966 N N . VAL A 1 120 ? 14.415 11.270 -35.226 1.00 90.19 120 VAL A N 1
ATOM 967 C CA . VAL A 1 120 ? 14.499 12.620 -34.665 1.00 90.19 120 VAL A CA 1
ATOM 968 C C . VAL A 1 120 ? 15.803 12.728 -33.884 1.00 90.19 120 VAL A C 1
ATOM 970 O O . VAL A 1 120 ? 15.956 12.116 -32.831 1.00 90.19 120 VAL A O 1
ATOM 973 N N . GLY A 1 121 ? 16.721 13.579 -34.349 1.00 89.06 121 GLY A N 1
ATOM 974 C CA . GLY A 1 121 ? 18.110 13.616 -33.869 1.00 89.06 121 GLY A CA 1
ATOM 975 C C . GLY A 1 121 ? 18.325 13.745 -32.351 1.00 89.06 121 GLY A C 1
ATOM 976 O O . GLY A 1 121 ? 19.344 13.278 -31.848 1.00 89.06 121 GLY A O 1
ATOM 977 N N . ILE A 1 122 ? 17.384 14.319 -31.587 1.00 90.31 122 ILE A N 1
ATOM 978 C CA . ILE A 1 122 ? 17.490 14.386 -30.114 1.00 90.31 122 ILE A CA 1
ATOM 979 C C . ILE A 1 122 ? 17.377 13.002 -29.444 1.00 90.31 122 ILE A C 1
ATOM 981 O O . ILE A 1 122 ? 17.983 12.776 -28.397 1.00 90.31 122 ILE A O 1
ATOM 985 N N . PHE A 1 123 ? 16.652 12.062 -30.060 1.00 90.75 123 PHE A N 1
ATOM 986 C CA . PHE A 1 123 ? 16.463 10.693 -29.570 1.00 90.75 123 PHE A CA 1
ATOM 987 C C . PHE A 1 123 ? 17.595 9.742 -29.979 1.00 90.75 123 PHE A C 1
ATOM 989 O O . PHE A 1 123 ? 17.629 8.606 -29.515 1.00 90.75 123 PHE A O 1
ATOM 996 N N . ASN A 1 124 ? 18.597 10.227 -30.721 1.00 87.81 124 ASN A N 1
ATOM 997 C CA . ASN A 1 124 ? 19.849 9.493 -30.931 1.00 87.81 124 ASN A CA 1
ATOM 998 C C . ASN A 1 124 ? 20.681 9.400 -29.644 1.00 87.81 124 ASN A C 1
ATOM 1000 O O . ASN A 1 124 ? 21.586 8.575 -29.552 1.00 87.81 124 ASN A O 1
ATOM 1004 N N . ASN A 1 125 ? 20.392 10.242 -28.645 1.00 91.50 125 ASN A N 1
ATOM 1005 C CA . ASN A 1 125 ? 21.019 10.173 -27.334 1.00 91.50 125 ASN A CA 1
ATOM 1006 C C . ASN A 1 125 ? 20.238 9.209 -26.417 1.00 91.50 125 ASN A C 1
ATOM 1008 O O . ASN A 1 125 ? 19.117 9.533 -26.007 1.00 91.50 125 ASN A O 1
ATOM 1012 N N . PRO A 1 126 ? 20.831 8.076 -26.001 1.00 89.94 126 PRO A N 1
ATOM 1013 C CA . PRO A 1 126 ? 20.165 7.116 -25.127 1.00 89.94 126 PRO A CA 1
ATOM 1014 C C . PRO A 1 126 ? 19.695 7.714 -23.790 1.00 89.94 126 PRO A C 1
ATOM 1016 O O . PRO A 1 126 ? 18.640 7.341 -23.283 1.00 89.94 126 PRO A O 1
ATOM 1019 N N . THR A 1 127 ? 20.417 8.685 -23.228 1.00 93.00 127 THR A N 1
ATOM 1020 C CA . THR A 1 127 ? 20.003 9.392 -22.004 1.00 93.00 127 THR A CA 1
ATOM 1021 C C . THR A 1 127 ? 18.655 10.079 -22.187 1.00 93.00 127 THR A C 1
ATOM 1023 O O . THR A 1 127 ? 17.805 10.030 -21.298 1.00 93.00 127 THR A O 1
ATOM 1026 N N . VAL A 1 128 ? 18.433 10.692 -23.355 1.00 95.00 128 VAL A N 1
ATOM 1027 C CA . VAL A 1 128 ? 17.157 11.333 -23.681 1.00 95.00 128 VAL A CA 1
ATOM 1028 C C . VAL A 1 128 ? 16.077 10.270 -23.797 1.00 95.00 128 VAL A C 1
ATOM 1030 O O . VAL A 1 128 ? 15.073 10.395 -23.107 1.00 95.00 128 VAL A O 1
ATOM 1033 N N . VAL A 1 129 ? 16.310 9.198 -24.561 1.00 94.25 129 VAL A N 1
ATOM 1034 C CA . VAL A 1 129 ? 15.351 8.095 -24.773 1.00 94.25 129 VAL A CA 1
ATOM 1035 C C . VAL A 1 129 ? 14.767 7.571 -23.459 1.00 94.25 129 VAL A C 1
ATOM 1037 O O . VAL A 1 129 ? 13.548 7.429 -23.335 1.00 94.25 129 VAL A O 1
ATOM 1040 N N . TYR A 1 130 ? 15.624 7.332 -22.461 1.00 94.19 130 TYR A N 1
ATOM 1041 C CA . TYR A 1 130 ? 15.221 6.746 -21.180 1.00 94.19 130 TYR A CA 1
ATOM 1042 C C . TYR A 1 130 ? 14.813 7.768 -20.113 1.00 94.19 130 TYR A C 1
ATOM 1044 O O . TYR A 1 130 ? 14.293 7.356 -19.079 1.00 94.19 130 TYR A O 1
ATOM 1052 N N . SER A 1 131 ? 14.993 9.074 -20.340 1.00 96.00 131 SER A N 1
ATOM 1053 C CA . SER A 1 131 ? 14.755 10.115 -19.327 1.00 96.00 131 SER A CA 1
ATOM 1054 C C . SER A 1 131 ? 13.335 10.094 -18.744 1.00 96.00 131 SER A C 1
ATOM 1056 O O . SER A 1 131 ? 13.158 9.833 -17.554 1.00 96.00 131 SER A O 1
ATOM 1058 N N . LEU A 1 132 ? 12.315 10.324 -19.575 1.00 97.00 132 LEU A N 1
ATOM 1059 C CA . LEU A 1 132 ? 10.919 10.344 -19.138 1.00 97.00 132 LEU A CA 1
ATOM 1060 C C . LEU A 1 132 ? 10.408 8.960 -18.687 1.00 97.00 132 LEU A C 1
ATOM 1062 O O . LEU A 1 132 ? 9.821 8.890 -17.604 1.00 97.00 132 LEU A O 1
ATOM 1066 N N . PRO A 1 133 ? 10.626 7.858 -19.437 1.00 97.06 133 PRO A N 1
ATOM 1067 C CA . PRO A 1 133 ? 10.133 6.543 -19.034 1.00 97.06 133 PRO A CA 1
ATOM 1068 C C . PRO A 1 133 ? 10.712 6.082 -17.692 1.00 97.06 133 PRO A C 1
ATOM 1070 O O . PRO A 1 133 ? 9.960 5.642 -16.822 1.00 97.06 133 PRO A O 1
ATOM 1073 N N . ALA A 1 134 ? 12.027 6.235 -17.481 1.00 96.06 134 ALA A N 1
ATOM 1074 C CA . ALA A 1 134 ? 12.670 5.824 -16.234 1.00 96.06 134 ALA A CA 1
ATOM 1075 C C . ALA A 1 134 ? 12.235 6.695 -15.048 1.00 96.06 134 ALA A C 1
ATOM 1077 O O . ALA A 1 134 ? 12.049 6.173 -13.949 1.00 96.06 134 ALA A O 1
ATOM 1078 N N . LEU A 1 135 ? 12.011 7.999 -15.264 1.00 97.44 135 LEU A N 1
ATOM 1079 C CA . LEU A 1 135 ? 11.472 8.894 -14.240 1.00 97.44 135 LEU A CA 1
ATOM 1080 C C . LEU A 1 135 ? 10.081 8.445 -13.784 1.00 97.44 135 LEU A C 1
ATOM 1082 O O . LEU A 1 135 ? 9.839 8.288 -12.587 1.00 97.44 135 LEU A O 1
ATOM 1086 N N . LEU A 1 136 ? 9.171 8.202 -14.729 1.00 98.12 136 LEU A N 1
ATOM 1087 C CA . LEU A 1 136 ? 7.805 7.782 -14.415 1.00 98.12 136 LEU A CA 1
ATOM 1088 C C . LEU A 1 136 ? 7.783 6.407 -13.747 1.00 98.12 136 LEU A C 1
ATOM 1090 O O . LEU A 1 136 ? 7.085 6.220 -12.748 1.00 98.12 136 LEU A O 1
ATOM 1094 N N . PHE A 1 137 ? 8.587 5.467 -14.244 1.00 97.62 137 PHE A N 1
ATOM 1095 C CA . PHE A 1 137 ? 8.725 4.151 -13.635 1.00 97.62 137 PHE A CA 1
ATOM 1096 C C . PHE A 1 137 ? 9.280 4.245 -12.208 1.00 97.62 137 PHE A C 1
ATOM 1098 O O . PHE A 1 137 ? 8.636 3.762 -11.275 1.00 97.62 137 PHE A O 1
ATOM 1105 N N . GLY A 1 138 ? 10.402 4.939 -12.003 1.00 97.94 138 GLY A N 1
ATOM 1106 C CA . GLY A 1 138 ? 11.015 5.111 -10.685 1.00 97.94 138 GLY A CA 1
ATOM 1107 C C . GLY A 1 138 ? 10.061 5.736 -9.665 1.00 97.94 138 GLY A C 1
ATOM 1108 O O . GLY A 1 138 ? 9.870 5.182 -8.579 1.00 97.94 138 GLY A O 1
ATOM 1109 N N . LEU A 1 139 ? 9.382 6.828 -10.035 1.00 98.44 139 LEU A N 1
ATOM 1110 C CA . LEU A 1 139 ? 8.403 7.492 -9.168 1.00 98.44 139 LEU A CA 1
ATOM 1111 C C . LEU A 1 139 ? 7.194 6.603 -8.854 1.00 98.44 139 LEU A C 1
ATOM 1113 O O . LEU A 1 139 ? 6.726 6.598 -7.716 1.00 98.44 139 LEU A O 1
ATOM 1117 N N . SER A 1 140 ? 6.697 5.831 -9.823 1.00 98.31 140 SER A N 1
ATOM 1118 C CA . SER A 1 140 ? 5.553 4.934 -9.608 1.00 98.31 140 SER A CA 1
ATOM 1119 C C . SER A 1 140 ? 5.862 3.818 -8.602 1.00 98.31 140 SER A C 1
ATOM 1121 O O . SER A 1 140 ? 5.045 3.520 -7.727 1.00 98.31 140 SER A O 1
ATOM 1123 N N . VAL A 1 141 ? 7.069 3.249 -8.666 1.00 98.25 141 VAL A N 1
ATOM 1124 C CA . VAL A 1 141 ? 7.525 2.192 -7.756 1.00 98.25 141 VAL A CA 1
ATOM 1125 C C . VAL A 1 141 ? 7.776 2.766 -6.358 1.00 98.25 141 VAL A C 1
ATOM 1127 O O . VAL A 1 141 ? 7.366 2.161 -5.364 1.00 98.25 141 VAL A O 1
ATOM 1130 N N . MET A 1 142 ? 8.366 3.965 -6.263 1.00 98.50 142 MET A N 1
ATOM 1131 C CA . MET A 1 142 ? 8.494 4.686 -4.989 1.00 98.50 142 MET A CA 1
ATOM 1132 C C . MET A 1 142 ? 7.127 4.970 -4.364 1.00 98.50 142 MET A C 1
ATOM 1134 O O . MET A 1 142 ? 6.932 4.735 -3.172 1.00 98.50 142 MET A O 1
ATOM 1138 N N . TYR A 1 143 ? 6.168 5.437 -5.167 1.00 97.75 143 TYR A N 1
ATOM 1139 C CA . TYR A 1 143 ? 4.803 5.688 -4.718 1.00 97.75 143 TYR A CA 1
ATOM 1140 C C . TYR A 1 143 ? 4.137 4.413 -4.197 1.00 97.75 143 TYR A C 1
ATOM 1142 O O . TYR A 1 143 ? 3.527 4.439 -3.129 1.00 97.75 143 TYR A O 1
ATOM 1150 N N . PHE A 1 144 ? 4.303 3.282 -4.888 1.00 97.19 144 PHE A N 1
ATOM 1151 C CA . PHE A 1 144 ? 3.790 2.004 -4.405 1.00 97.19 144 PHE A CA 1
ATOM 1152 C C . PHE A 1 144 ? 4.406 1.605 -3.055 1.00 97.19 144 PHE A C 1
ATOM 1154 O O . PHE A 1 144 ? 3.673 1.265 -2.123 1.00 97.19 144 PHE A O 1
ATOM 1161 N N . GLY A 1 145 ? 5.728 1.724 -2.903 1.00 96.38 145 GLY A N 1
ATOM 1162 C CA . GLY A 1 145 ? 6.390 1.481 -1.620 1.00 96.38 145 GLY A CA 1
ATOM 1163 C C . GLY A 1 145 ? 5.881 2.403 -0.501 1.00 96.38 145 GLY A C 1
ATOM 1164 O O . GLY A 1 145 ? 5.618 1.942 0.609 1.00 96.38 145 GLY A O 1
ATOM 1165 N N . TYR A 1 146 ? 5.648 3.685 -0.793 1.00 95.00 146 TYR A N 1
ATOM 1166 C CA . TYR A 1 146 ? 5.045 4.624 0.158 1.00 95.00 146 TYR A CA 1
ATOM 1167 C C . TYR A 1 146 ? 3.620 4.214 0.566 1.00 95.00 146 TYR A C 1
ATOM 1169 O O . TYR A 1 146 ? 3.303 4.191 1.755 1.00 95.00 146 TYR A O 1
ATOM 1177 N N . VAL A 1 147 ? 2.773 3.827 -0.396 1.00 87.19 147 VAL A N 1
ATOM 1178 C CA . VAL A 1 147 ? 1.405 3.352 -0.127 1.00 87.19 147 VAL A CA 1
ATOM 1179 C C . VAL A 1 147 ? 1.403 2.141 0.805 1.00 87.19 147 VAL A C 1
ATOM 1181 O O . VAL A 1 147 ? 0.562 2.064 1.702 1.00 87.19 147 VAL A O 1
ATOM 1184 N N . LEU A 1 148 ? 2.336 1.205 0.626 1.00 88.19 148 LEU A N 1
ATOM 1185 C CA . LEU A 1 148 ? 2.448 0.031 1.492 1.00 88.19 148 LEU A CA 1
ATOM 1186 C C . LEU A 1 148 ? 2.797 0.410 2.940 1.00 88.19 148 LEU A C 1
ATOM 1188 O O . LEU A 1 148 ? 2.199 -0.148 3.863 1.00 88.19 148 LEU A O 1
ATOM 1192 N N . LEU A 1 149 ? 3.706 1.370 3.155 1.00 84.19 149 LEU A N 1
ATOM 1193 C CA . LEU A 1 149 ? 4.041 1.862 4.501 1.00 84.19 149 LEU A CA 1
ATOM 1194 C C . LEU A 1 149 ? 2.823 2.475 5.197 1.00 84.19 149 LEU A C 1
ATOM 1196 O O . LEU A 1 149 ? 2.537 2.126 6.341 1.00 84.19 149 LEU A O 1
ATOM 1200 N N . ASP A 1 150 ? 2.105 3.336 4.479 1.00 72.88 150 ASP A N 1
ATOM 1201 C CA . ASP A 1 150 ? 0.932 4.066 4.967 1.00 72.88 150 ASP A CA 1
ATOM 1202 C C . ASP A 1 150 ? -0.243 3.126 5.285 1.00 72.88 150 ASP A C 1
ATOM 1204 O O . ASP A 1 150 ? -0.860 3.208 6.343 1.00 72.88 150 ASP A O 1
ATOM 1208 N N . SER A 1 151 ? -0.520 2.167 4.396 1.00 63.56 151 SER A N 1
ATOM 1209 C CA . SER A 1 151 ? -1.755 1.370 4.457 1.00 63.56 151 SER A CA 1
ATOM 1210 C C . SER A 1 151 ? -1.675 0.164 5.394 1.00 63.56 151 SER A C 1
ATOM 1212 O O . SER A 1 151 ? -2.710 -0.358 5.808 1.00 63.56 151 SER A O 1
ATOM 1214 N N . THR A 1 152 ? -0.471 -0.340 5.693 1.00 59.81 152 THR A N 1
ATOM 1215 C CA . THR A 1 152 ? -0.319 -1.630 6.397 1.00 59.81 152 THR A CA 1
ATOM 1216 C C . THR A 1 152 ? 0.592 -1.625 7.616 1.00 59.81 152 THR A C 1
ATOM 1218 O O . THR A 1 152 ? 0.583 -2.612 8.349 1.00 59.81 152 THR A O 1
ATOM 1221 N N . MET A 1 153 ? 1.336 -0.540 7.869 1.00 56.50 153 MET A N 1
ATOM 1222 C CA . MET A 1 153 ? 2.259 -0.402 9.008 1.00 56.50 153 MET A CA 1
ATOM 1223 C C . MET A 1 153 ? 3.081 -1.682 9.307 1.00 56.50 153 MET A C 1
ATOM 1225 O O . MET A 1 153 ? 2.954 -2.268 10.388 1.00 56.50 153 MET A O 1
ATOM 1229 N N . PRO A 1 154 ? 3.929 -2.152 8.368 1.00 60.53 154 PRO A N 1
ATOM 1230 C CA . PRO A 1 154 ? 4.741 -3.352 8.570 1.00 60.53 154 PRO A CA 1
ATOM 1231 C C . PRO A 1 154 ? 5.653 -3.216 9.803 1.00 60.53 154 PRO A C 1
ATOM 1233 O O . PRO A 1 154 ? 6.200 -2.142 10.067 1.00 60.53 154 PRO A O 1
ATOM 1236 N N . LYS A 1 155 ? 5.811 -4.288 10.591 1.00 58.09 155 LYS A N 1
ATOM 1237 C CA . LYS A 1 155 ? 6.388 -4.216 11.950 1.00 58.09 155 LYS A CA 1
ATOM 1238 C C . LYS A 1 155 ? 7.879 -4.552 12.021 1.00 58.09 155 LYS A C 1
ATOM 1240 O O . LYS A 1 155 ? 8.555 -4.066 12.922 1.00 58.09 155 LYS A O 1
ATOM 1245 N N . SER A 1 156 ? 8.398 -5.370 11.104 1.00 77.00 156 SER A N 1
ATOM 1246 C CA . SER A 1 156 ? 9.779 -5.861 11.154 1.00 77.00 156 SER A CA 1
ATOM 1247 C C . SER A 1 156 ? 10.321 -6.092 9.735 1.00 77.00 156 SER A C 1
ATOM 1249 O O . SER A 1 156 ? 10.411 -5.151 8.950 1.00 77.00 156 SER A O 1
ATOM 1251 N N . ILE A 1 157 ? 10.664 -7.334 9.389 1.00 85.75 157 ILE A N 1
ATOM 1252 C CA . ILE A 1 157 ? 11.200 -7.760 8.089 1.00 85.75 157 ILE A CA 1
ATOM 1253 C C . ILE A 1 157 ? 10.252 -7.411 6.930 1.00 85.75 157 ILE A C 1
ATOM 1255 O O . ILE A 1 157 ? 10.701 -7.180 5.815 1.00 85.75 157 ILE A O 1
ATOM 1259 N N . GLU A 1 158 ? 8.947 -7.288 7.172 1.00 85.69 158 GLU A N 1
ATOM 1260 C CA . GLU A 1 158 ? 7.975 -6.904 6.143 1.00 85.69 158 GLU A CA 1
ATOM 1261 C C . GLU A 1 158 ? 8.243 -5.481 5.618 1.00 85.69 158 GLU A C 1
ATOM 1263 O O . GLU A 1 158 ? 7.910 -5.181 4.475 1.00 85.69 158 GLU A O 1
ATOM 1268 N N . ARG A 1 159 ? 8.906 -4.616 6.411 1.00 90.38 159 ARG A N 1
ATOM 1269 C CA . ARG A 1 159 ? 9.319 -3.263 5.988 1.00 90.38 159 ARG A CA 1
ATOM 1270 C C . ARG A 1 159 ? 10.333 -3.291 4.850 1.00 90.38 159 ARG A C 1
ATOM 1272 O O . ARG A 1 159 ? 10.428 -2.321 4.102 1.00 90.38 159 ARG A O 1
ATOM 1279 N N . LEU A 1 160 ? 11.062 -4.395 4.689 1.00 95.44 160 LEU A N 1
ATOM 1280 C CA . LEU A 1 160 ? 11.977 -4.570 3.566 1.00 95.44 160 LEU A CA 1
ATOM 1281 C C . LEU A 1 160 ? 11.239 -4.501 2.225 1.00 95.44 160 LEU A C 1
ATOM 1283 O O . LEU A 1 160 ? 11.827 -4.059 1.244 1.00 95.44 160 LEU A O 1
ATOM 1287 N N . PHE A 1 161 ? 9.945 -4.844 2.190 1.00 95.00 161 PHE A N 1
ATOM 1288 C CA . PHE A 1 161 ? 9.150 -4.755 0.973 1.00 95.00 161 PHE A CA 1
ATOM 1289 C C . PHE A 1 161 ? 9.036 -3.314 0.457 1.00 95.00 161 PHE A C 1
ATOM 1291 O O . PHE A 1 161 ? 9.593 -3.015 -0.602 1.00 95.00 161 PHE A O 1
ATOM 1298 N N . PRO A 1 162 ? 8.394 -2.386 1.192 1.00 95.56 162 PRO A N 1
ATOM 1299 C CA . PRO A 1 162 ? 8.283 -1.011 0.739 1.00 95.56 162 PRO A CA 1
ATOM 1300 C C . PRO A 1 162 ? 9.629 -0.297 0.629 1.00 95.56 162 PRO A C 1
ATOM 1302 O O . PRO A 1 162 ? 9.823 0.448 -0.328 1.00 95.56 162 PRO A O 1
ATOM 1305 N N . TYR A 1 163 ? 10.572 -0.517 1.554 1.00 97.06 163 TYR A N 1
ATOM 1306 C CA . TYR A 1 163 ? 11.886 0.125 1.453 1.00 97.06 163 TYR A CA 1
ATOM 1307 C C . TYR A 1 163 ? 12.673 -0.366 0.238 1.00 97.06 163 TYR A C 1
ATOM 1309 O O . TYR A 1 163 ? 13.313 0.444 -0.428 1.00 97.06 163 TYR A O 1
ATOM 1317 N N . GLY A 1 164 ? 12.591 -1.659 -0.089 1.00 97.94 164 GLY A N 1
ATOM 1318 C CA . GLY A 1 164 ? 13.195 -2.218 -1.295 1.00 97.94 164 GLY A CA 1
ATOM 1319 C C . GLY A 1 164 ? 12.643 -1.576 -2.559 1.00 97.94 164 GLY A C 1
ATOM 1320 O O . GLY A 1 164 ? 13.417 -1.162 -3.415 1.00 97.94 164 GLY A O 1
ATOM 1321 N N . LEU A 1 165 ? 11.323 -1.393 -2.637 1.00 98.19 165 LEU A N 1
ATOM 1322 C CA . LEU A 1 165 ? 10.686 -0.697 -3.756 1.00 98.19 165 LEU A CA 1
ATOM 1323 C C . LEU A 1 165 ? 11.091 0.782 -3.832 1.00 98.19 165 LEU A C 1
ATOM 1325 O O . LEU A 1 165 ? 11.449 1.257 -4.904 1.00 98.19 165 LEU A O 1
ATOM 1329 N N . ILE A 1 166 ? 11.090 1.510 -2.711 1.00 98.50 166 ILE A N 1
ATOM 1330 C CA . ILE A 1 166 ? 11.476 2.931 -2.688 1.00 98.50 166 ILE A CA 1
ATOM 1331 C C . ILE A 1 166 ? 12.923 3.110 -3.150 1.00 98.50 166 ILE A C 1
ATOM 1333 O O . ILE A 1 166 ? 13.197 3.960 -3.993 1.00 98.50 166 ILE A O 1
ATOM 1337 N N . LEU A 1 167 ? 13.844 2.295 -2.634 1.00 98.44 167 LEU A N 1
ATOM 1338 C CA . LEU A 1 167 ? 15.257 2.369 -3.003 1.00 98.44 167 LEU A CA 1
ATOM 1339 C C . LEU A 1 167 ? 15.492 1.940 -4.455 1.00 98.44 167 LEU A C 1
ATOM 1341 O O . LEU A 1 167 ? 16.270 2.579 -5.160 1.00 98.44 167 LEU A O 1
ATOM 1345 N N . LEU A 1 168 ? 14.777 0.918 -4.932 1.00 97.50 168 LEU A N 1
ATOM 1346 C CA . LEU A 1 168 ? 14.811 0.510 -6.335 1.00 97.50 168 LEU A CA 1
ATOM 1347 C C . LEU A 1 168 ? 14.301 1.619 -7.262 1.00 97.50 168 LEU A C 1
ATOM 1349 O O . LEU A 1 168 ? 14.928 1.915 -8.276 1.00 97.50 168 LEU A O 1
ATOM 1353 N N . GLY A 1 169 ? 13.181 2.252 -6.914 1.00 97.94 169 GLY A N 1
ATOM 1354 C CA . GLY A 1 169 ? 12.630 3.359 -7.684 1.00 97.94 169 GLY A CA 1
ATOM 1355 C C . GLY A 1 169 ? 13.566 4.569 -7.697 1.00 97.94 169 GLY A C 1
ATOM 1356 O O . GLY A 1 169 ? 13.823 5.114 -8.767 1.00 97.94 169 GLY A O 1
ATOM 1357 N N . ALA A 1 170 ? 14.164 4.920 -6.554 1.00 98.19 170 ALA A N 1
ATOM 1358 C CA . ALA A 1 170 ? 15.156 5.991 -6.455 1.00 98.19 170 ALA A CA 1
ATOM 1359 C C . ALA A 1 170 ? 16.405 5.714 -7.310 1.00 98.19 170 ALA A C 1
ATOM 1361 O O . ALA A 1 170 ? 16.905 6.616 -7.981 1.00 98.19 170 ALA A O 1
ATOM 1362 N N . LEU A 1 171 ? 16.879 4.465 -7.341 1.00 96.56 171 LEU A N 1
ATOM 1363 C CA . LEU A 1 171 ? 17.968 4.050 -8.223 1.00 96.56 171 LEU A CA 1
ATOM 1364 C C . LEU A 1 171 ? 17.580 4.181 -9.705 1.00 96.56 171 LEU A C 1
ATOM 1366 O O . LEU A 1 171 ? 18.381 4.655 -10.503 1.00 96.56 171 LEU A O 1
ATOM 1370 N N . ASN A 1 172 ? 16.347 3.830 -10.081 1.00 94.75 172 ASN A N 1
ATOM 1371 C CA . ASN A 1 172 ? 15.882 3.967 -11.465 1.00 94.75 172 ASN A CA 1
ATOM 1372 C C . ASN A 1 172 ? 15.802 5.426 -11.941 1.00 94.75 172 ASN A C 1
ATOM 1374 O O . ASN A 1 172 ? 15.983 5.678 -13.130 1.00 94.75 172 ASN A O 1
ATOM 1378 N N . LEU A 1 173 ? 15.615 6.400 -11.041 1.00 96.00 173 LEU A N 1
ATOM 1379 C CA . LEU A 1 173 ? 15.645 7.823 -11.409 1.00 96.00 173 LEU A CA 1
ATOM 1380 C C . LEU A 1 173 ? 17.015 8.271 -11.933 1.00 96.00 173 LEU A C 1
ATOM 1382 O O . LEU A 1 173 ? 17.093 9.201 -12.732 1.00 96.00 173 LEU A O 1
ATOM 1386 N N . THR A 1 174 ? 18.096 7.621 -11.498 1.00 93.62 174 THR A N 1
ATOM 1387 C CA . THR A 1 174 ? 19.452 7.949 -11.959 1.00 93.62 174 THR A CA 1
ATOM 1388 C C . THR A 1 174 ? 19.825 7.200 -13.236 1.00 93.62 174 THR A C 1
ATOM 1390 O O . THR A 1 174 ? 20.753 7.608 -13.935 1.00 93.62 174 THR A O 1
ATOM 1393 N N . TYR A 1 175 ? 19.079 6.146 -13.584 1.00 87.81 175 TYR A N 1
ATOM 1394 C CA . TYR A 1 175 ? 19.390 5.213 -14.666 1.00 87.81 175 TYR A CA 1
ATOM 1395 C C . TYR A 1 175 ? 19.642 5.854 -16.040 1.00 87.81 175 TYR A C 1
ATOM 1397 O O . TYR A 1 175 ? 20.592 5.417 -16.693 1.00 87.81 175 TYR A O 1
ATOM 1405 N N . PRO A 1 176 ? 18.902 6.898 -16.484 1.00 91.50 176 PRO A N 1
ATOM 1406 C CA . PRO A 1 176 ? 19.145 7.532 -17.781 1.00 91.50 176 PRO A CA 1
ATOM 1407 C C . PRO A 1 176 ? 20.574 8.042 -17.957 1.00 91.50 176 PRO A C 1
ATOM 1409 O O . PRO A 1 176 ? 21.067 8.074 -19.073 1.00 91.50 176 PRO A O 1
ATOM 1412 N N . VAL A 1 177 ? 21.245 8.419 -16.868 1.00 92.56 177 VAL A N 1
ATOM 1413 C CA . VAL A 1 177 ? 22.628 8.910 -16.895 1.00 92.56 177 VAL A CA 1
ATOM 1414 C C . VAL A 1 177 ? 23.577 7.844 -16.360 1.00 92.56 177 VAL A C 1
ATOM 1416 O O . VAL A 1 177 ? 24.564 7.491 -16.999 1.00 92.56 177 VAL A O 1
ATOM 1419 N N . ALA A 1 178 ? 23.263 7.299 -15.187 1.00 90.56 178 ALA A N 1
ATOM 1420 C CA . ALA A 1 178 ? 24.175 6.486 -14.400 1.00 90.56 178 ALA A CA 1
ATOM 1421 C C . ALA A 1 178 ? 24.539 5.150 -15.067 1.00 90.56 178 ALA A C 1
ATOM 1423 O O . ALA A 1 178 ? 25.624 4.626 -14.827 1.00 90.56 178 ALA A O 1
ATOM 1424 N N . ARG A 1 179 ? 23.677 4.609 -15.942 1.00 85.69 179 ARG A N 1
ATOM 1425 C CA . ARG A 1 179 ? 23.955 3.351 -16.655 1.00 85.69 179 ARG A CA 1
ATOM 1426 C C . ARG A 1 179 ? 25.077 3.462 -17.692 1.00 85.69 179 ARG A C 1
ATOM 1428 O O . ARG A 1 179 ? 25.639 2.444 -18.072 1.00 85.69 179 ARG A O 1
ATOM 1435 N N . PHE A 1 180 ? 25.362 4.676 -18.167 1.00 88.12 180 PHE A N 1
ATOM 1436 C CA . PHE A 1 180 ? 26.412 4.957 -19.154 1.00 88.12 180 PHE A CA 1
ATOM 1437 C C . PHE A 1 180 ? 27.732 5.379 -18.497 1.00 88.12 180 PHE A C 1
ATOM 1439 O O . PHE A 1 180 ? 28.677 5.753 -19.182 1.00 88.12 180 PHE A O 1
ATOM 1446 N N . VAL A 1 181 ? 27.789 5.356 -17.164 1.00 92.19 181 VAL A N 1
ATOM 1447 C CA . VAL A 1 181 ? 28.983 5.682 -16.391 1.00 92.19 181 VAL A CA 1
ATOM 1448 C C . VAL A 1 181 ? 29.673 4.374 -16.013 1.00 92.19 181 VAL A C 1
ATOM 1450 O O . VAL A 1 181 ? 29.221 3.679 -15.103 1.00 92.19 181 VAL A O 1
ATOM 1453 N N . ASP A 1 182 ? 30.775 4.048 -16.694 1.00 89.31 182 ASP A N 1
ATOM 1454 C CA . ASP A 1 182 ? 31.439 2.732 -16.628 1.00 89.31 182 ASP A CA 1
ATOM 1455 C C . ASP A 1 182 ? 31.753 2.256 -15.204 1.00 89.31 182 ASP A C 1
ATOM 1457 O O . ASP A 1 182 ? 31.543 1.092 -14.869 1.00 89.31 182 ASP A O 1
ATOM 1461 N N . TRP A 1 183 ? 32.226 3.155 -14.334 1.00 90.81 183 TRP A N 1
ATOM 1462 C CA . TRP A 1 183 ? 32.567 2.799 -12.953 1.00 90.81 183 TRP A CA 1
ATOM 1463 C C . TRP A 1 183 ? 31.330 2.557 -12.077 1.00 90.81 183 TRP A C 1
ATOM 1465 O O . TRP A 1 183 ? 31.397 1.800 -11.109 1.00 90.81 183 TRP A O 1
ATOM 1475 N N . PHE A 1 184 ? 30.204 3.203 -12.396 1.00 90.81 184 PHE A N 1
ATOM 1476 C CA . PHE A 1 184 ? 28.981 3.115 -11.605 1.00 90.81 184 PHE A CA 1
ATOM 1477 C C . PHE A 1 184 ? 28.073 1.986 -12.081 1.00 90.81 184 PHE A C 1
ATOM 1479 O O . PHE A 1 184 ? 27.405 1.376 -11.251 1.00 90.81 184 PHE A O 1
ATOM 1486 N N . ALA A 1 185 ? 28.046 1.673 -13.379 1.00 87.50 185 ALA A N 1
ATOM 1487 C CA . ALA A 1 185 ? 27.120 0.691 -13.938 1.00 87.50 185 ALA A CA 1
ATOM 1488 C C . ALA A 1 185 ? 27.134 -0.664 -13.187 1.00 87.50 185 ALA A C 1
ATOM 1490 O O . ALA A 1 185 ? 26.055 -1.105 -12.779 1.00 87.50 185 ALA A O 1
ATOM 1491 N N . PRO A 1 186 ? 28.292 -1.287 -12.869 1.00 88.31 186 PRO A N 1
ATOM 1492 C CA . PRO A 1 186 ? 28.325 -2.528 -12.087 1.00 88.31 186 PRO A CA 1
ATOM 1493 C C . PRO A 1 186 ? 27.735 -2.374 -10.677 1.00 88.31 186 PRO A C 1
ATOM 1495 O O . PRO A 1 186 ? 27.015 -3.250 -10.195 1.00 88.31 186 PRO A O 1
ATOM 1498 N N . ILE A 1 187 ? 28.001 -1.239 -10.023 1.00 91.31 187 ILE A N 1
ATOM 1499 C CA . ILE A 1 187 ? 27.482 -0.916 -8.687 1.00 91.31 187 ILE A CA 1
ATOM 1500 C C . ILE A 1 187 ? 25.964 -0.731 -8.753 1.00 91.31 187 ILE A C 1
ATOM 1502 O O . ILE A 1 187 ? 25.238 -1.273 -7.922 1.00 91.31 187 ILE A O 1
ATOM 1506 N N . GLY A 1 188 ? 25.475 -0.012 -9.764 1.00 91.88 188 GLY A N 1
ATOM 1507 C CA . GLY A 1 188 ? 24.054 0.189 -10.015 1.00 91.88 188 GLY A CA 1
ATOM 1508 C C . GLY A 1 188 ? 23.314 -1.135 -10.207 1.00 91.88 188 GLY A C 1
ATOM 1509 O O . GLY A 1 188 ? 22.291 -1.355 -9.563 1.00 91.88 188 GLY A O 1
ATOM 1510 N N . PHE A 1 189 ? 23.849 -2.059 -11.010 1.00 89.38 189 PHE A N 1
ATOM 1511 C CA . PHE A 1 189 ? 23.240 -3.383 -11.185 1.00 89.38 189 PHE A CA 1
ATOM 1512 C C . PHE A 1 189 ? 23.214 -4.196 -9.885 1.00 89.38 189 PHE A C 1
ATOM 1514 O O . PHE A 1 189 ? 22.186 -4.797 -9.562 1.00 89.38 189 PHE A O 1
ATOM 1521 N N . LEU A 1 190 ? 24.297 -4.167 -9.101 1.00 91.56 190 LEU A N 1
ATOM 1522 C CA . LEU A 1 190 ? 24.350 -4.827 -7.796 1.00 91.56 190 LEU A CA 1
ATOM 1523 C C . LEU A 1 190 ? 23.315 -4.247 -6.820 1.00 91.56 190 LEU A C 1
ATOM 1525 O O . LEU A 1 190 ? 22.568 -5.002 -6.198 1.00 91.56 190 LEU A O 1
ATOM 1529 N N . LEU A 1 191 ? 23.239 -2.917 -6.703 1.00 95.00 191 LEU A N 1
ATOM 1530 C CA . LEU A 1 191 ? 22.255 -2.237 -5.857 1.00 95.00 191 LEU A CA 1
ATOM 1531 C C . LEU A 1 191 ? 20.826 -2.549 -6.309 1.00 95.00 191 LEU A C 1
ATOM 1533 O O . LEU A 1 191 ? 19.968 -2.839 -5.479 1.00 95.00 191 LEU A O 1
ATOM 1537 N N . GLY A 1 192 ? 20.576 -2.567 -7.619 1.00 94.44 192 GLY A N 1
ATOM 1538 C CA . GLY A 1 192 ? 19.279 -2.930 -8.181 1.00 94.44 192 GLY A CA 1
ATOM 1539 C C . GLY A 1 192 ? 18.868 -4.363 -7.840 1.00 94.44 192 GLY A C 1
ATOM 1540 O O . GLY A 1 192 ? 17.710 -4.601 -7.493 1.00 94.44 192 GLY A O 1
ATOM 1541 N N . ALA A 1 193 ? 19.800 -5.318 -7.895 1.00 93.69 193 ALA A N 1
ATOM 1542 C CA . ALA A 1 193 ? 19.551 -6.695 -7.470 1.00 93.69 193 ALA A CA 1
ATOM 1543 C C . ALA A 1 193 ? 19.307 -6.787 -5.954 1.00 93.69 193 ALA A C 1
ATOM 1545 O O . ALA A 1 193 ? 18.365 -7.451 -5.524 1.00 93.69 193 ALA A O 1
ATOM 1546 N N . LEU A 1 194 ? 20.095 -6.071 -5.146 1.00 96.56 194 LEU A N 1
ATOM 1547 C CA . LEU A 1 194 ? 19.965 -6.047 -3.688 1.00 96.56 194 LEU A CA 1
ATOM 1548 C C . LEU A 1 194 ? 18.625 -5.451 -3.234 1.00 96.56 194 LEU A C 1
ATOM 1550 O O . LEU A 1 194 ? 17.953 -6.030 -2.383 1.00 96.56 194 LEU A O 1
ATOM 1554 N N . PHE A 1 195 ? 18.208 -4.318 -3.803 1.00 98.12 195 PHE A N 1
ATOM 1555 C CA . PHE A 1 195 ? 16.945 -3.667 -3.446 1.00 98.12 195 PHE A CA 1
ATOM 1556 C C . PHE A 1 195 ? 15.731 -4.494 -3.872 1.00 98.12 195 PHE A C 1
ATOM 1558 O O . PHE A 1 195 ? 14.770 -4.595 -3.107 1.00 98.12 195 PHE A O 1
ATOM 1565 N N . ARG A 1 196 ? 15.786 -5.159 -5.036 1.00 96.81 196 ARG A N 1
ATOM 1566 C CA . ARG A 1 196 ? 14.755 -6.130 -5.442 1.00 96.81 196 ARG A CA 1
ATOM 1567 C C . ARG A 1 196 ? 14.712 -7.340 -4.518 1.00 96.81 196 ARG A C 1
ATOM 1569 O O . ARG A 1 196 ? 13.624 -7.751 -4.130 1.00 96.81 196 ARG A O 1
ATOM 1576 N N . PHE A 1 197 ? 15.863 -7.886 -4.134 1.00 97.38 197 PHE A N 1
ATOM 1577 C CA . PHE A 1 197 ? 15.927 -9.002 -3.191 1.00 97.38 197 PHE A CA 1
ATOM 1578 C C . PHE A 1 197 ? 15.346 -8.622 -1.829 1.00 97.38 197 PHE A C 1
ATOM 1580 O O . PHE A 1 197 ? 14.512 -9.339 -1.281 1.00 97.38 197 PHE A O 1
ATOM 1587 N N . MET A 1 198 ? 15.712 -7.445 -1.320 1.00 97.50 198 MET A N 1
ATOM 1588 C CA . MET A 1 198 ? 15.128 -6.868 -0.114 1.00 97.50 198 MET A CA 1
ATOM 1589 C C . MET A 1 198 ? 13.601 -6.748 -0.238 1.00 97.50 198 MET A C 1
ATOM 1591 O O . MET A 1 198 ? 12.876 -7.191 0.656 1.00 97.50 198 MET A O 1
ATOM 1595 N N . ALA A 1 199 ? 13.112 -6.234 -1.373 1.00 97.81 199 ALA A N 1
ATOM 1596 C CA . ALA A 1 199 ? 11.684 -6.142 -1.643 1.00 97.81 199 ALA A CA 1
ATOM 1597 C C . ALA A 1 199 ? 11.008 -7.525 -1.621 1.00 97.81 199 ALA A C 1
ATOM 1599 O O . ALA A 1 199 ? 9.979 -7.696 -0.971 1.00 97.81 199 ALA A O 1
ATOM 1600 N N . ALA A 1 200 ? 11.607 -8.519 -2.281 1.00 97.38 200 ALA A N 1
ATOM 1601 C CA . ALA A 1 200 ? 11.095 -9.883 -2.382 1.00 97.38 200 ALA A CA 1
ATOM 1602 C C . ALA A 1 200 ? 11.016 -10.587 -1.019 1.00 97.38 200 ALA A C 1
ATOM 1604 O O . ALA A 1 200 ? 9.975 -11.148 -0.680 1.00 97.38 200 ALA A O 1
ATOM 1605 N N . VAL A 1 201 ? 12.075 -10.510 -0.206 1.00 95.31 201 VAL A N 1
ATOM 1606 C CA . VAL A 1 201 ? 12.100 -11.081 1.154 1.00 95.31 201 VAL A CA 1
ATOM 1607 C C . VAL A 1 201 ? 11.001 -10.465 2.017 1.00 95.31 201 VAL A C 1
ATOM 1609 O O . VAL A 1 201 ? 10.247 -11.182 2.681 1.00 95.31 201 VAL A O 1
ATOM 1612 N N . GLY A 1 202 ? 10.869 -9.136 1.974 1.00 93.12 202 GLY A N 1
ATOM 1613 C CA . GLY A 1 202 ? 9.793 -8.448 2.674 1.00 93.12 202 GLY A CA 1
ATOM 1614 C C . GLY A 1 202 ? 8.411 -8.863 2.166 1.00 93.12 202 GLY A C 1
ATOM 1615 O O . GLY A 1 202 ? 7.515 -9.081 2.978 1.00 93.12 202 GLY A O 1
ATOM 1616 N N . ALA A 1 203 ? 8.240 -9.009 0.847 1.00 94.00 203 ALA A N 1
ATOM 1617 C CA . ALA A 1 203 ? 6.967 -9.344 0.213 1.00 94.00 203 ALA A CA 1
ATOM 1618 C C . ALA A 1 203 ? 6.489 -10.745 0.598 1.00 94.00 203 ALA A C 1
ATOM 1620 O O . ALA A 1 203 ? 5.323 -10.916 0.936 1.00 94.00 203 ALA A O 1
ATOM 1621 N N . VAL A 1 204 ? 7.383 -11.738 0.624 1.00 91.06 204 VAL A N 1
ATOM 1622 C CA . VAL A 1 204 ? 7.053 -13.093 1.095 1.00 91.06 204 VAL A CA 1
ATOM 1623 C C . VAL A 1 204 ? 6.475 -13.017 2.504 1.00 91.06 204 VAL A C 1
ATOM 1625 O O . VAL A 1 204 ? 5.372 -13.501 2.757 1.00 91.06 204 VAL A O 1
ATOM 1628 N N . LYS A 1 205 ? 7.161 -12.338 3.426 1.00 81.75 205 LYS A N 1
ATOM 1629 C CA . LYS A 1 205 ? 6.676 -12.252 4.803 1.00 81.75 205 LYS A CA 1
ATOM 1630 C C . LYS A 1 205 ? 5.378 -11.447 4.919 1.00 81.75 205 LYS A C 1
ATOM 1632 O O . LYS A 1 205 ? 4.460 -11.875 5.613 1.00 81.75 205 LYS A O 1
ATOM 1637 N N . TYR A 1 206 ? 5.276 -10.345 4.181 1.00 83.25 206 TYR A N 1
ATOM 1638 C CA . TYR A 1 206 ? 4.080 -9.509 4.088 1.00 83.25 206 TYR A CA 1
ATOM 1639 C C . TYR A 1 206 ? 2.844 -10.299 3.625 1.00 83.25 206 TYR A C 1
ATOM 1641 O O . TYR A 1 206 ? 1.760 -10.156 4.187 1.00 83.25 206 TYR A O 1
ATOM 1649 N N . VAL A 1 207 ? 3.013 -11.160 2.619 1.00 78.25 207 VAL A N 1
ATOM 1650 C CA . VAL A 1 207 ? 1.924 -11.884 1.953 1.00 78.25 207 VAL A CA 1
ATOM 1651 C C . VAL A 1 207 ? 1.558 -13.204 2.647 1.00 78.25 207 VAL A C 1
ATOM 1653 O O . VAL A 1 207 ? 0.388 -13.599 2.643 1.00 78.25 207 VAL A O 1
ATOM 1656 N N . PHE A 1 208 ? 2.517 -13.898 3.268 1.00 65.56 208 PHE A N 1
ATOM 1657 C CA . PHE A 1 208 ? 2.256 -15.155 3.986 1.00 65.56 208 PHE A CA 1
ATOM 1658 C C . PHE A 1 208 ? 1.840 -14.957 5.447 1.00 65.56 208 PHE A C 1
ATOM 1660 O O . PHE A 1 208 ? 1.095 -15.787 5.968 1.00 65.56 208 PHE A O 1
ATOM 1667 N N . TYR A 1 209 ? 2.152 -13.803 6.048 1.00 58.50 209 TYR A N 1
ATOM 1668 C CA . TYR A 1 209 ? 1.635 -13.399 7.360 1.00 58.50 209 TYR A CA 1
ATOM 1669 C C . TYR A 1 209 ? 0.730 -12.146 7.325 1.00 58.50 209 TYR A C 1
ATOM 1671 O O . TYR A 1 209 ? 0.969 -11.199 8.076 1.00 58.50 209 TYR A O 1
ATOM 1679 N N . PRO A 1 210 ? -0.337 -12.082 6.499 1.00 49.59 210 PRO A N 1
ATOM 1680 C CA . PRO A 1 210 ? -1.247 -10.949 6.525 1.00 49.59 210 PRO A CA 1
ATOM 1681 C C . PRO A 1 210 ? -2.103 -10.993 7.779 1.00 49.59 210 PRO A C 1
ATOM 1683 O O . PRO A 1 210 ? -2.755 -12.002 8.067 1.00 49.59 210 PRO A O 1
ATOM 1686 N N . VAL A 1 211 ? -2.209 -9.831 8.411 1.00 41.53 211 VAL A N 1
ATOM 1687 C CA . VAL A 1 211 ? -3.374 -9.437 9.197 1.00 41.53 211 VAL A CA 1
ATOM 1688 C C . VAL A 1 211 ? -4.624 -9.703 8.340 1.00 41.53 211 VAL A C 1
ATOM 1690 O O . VAL A 1 211 ? -4.789 -9.112 7.271 1.00 41.53 211 VAL A O 1
ATOM 1693 N N . ARG A 1 212 ? -5.452 -10.674 8.747 1.00 39.94 212 ARG A N 1
ATOM 1694 C CA . ARG A 1 212 ? -6.601 -11.166 7.968 1.00 39.94 212 ARG A CA 1
ATOM 1695 C C . ARG A 1 212 ? -7.615 -10.035 7.732 1.00 39.94 212 ARG A C 1
ATOM 1697 O O . ARG A 1 212 ? -8.080 -9.412 8.679 1.00 39.94 212 ARG A O 1
ATOM 1704 N N . ALA A 1 213 ? -7.992 -9.792 6.475 1.00 38.62 213 ALA A N 1
ATOM 1705 C CA . ALA A 1 213 ? -9.279 -9.172 6.167 1.00 38.62 213 ALA A CA 1
ATOM 1706 C C . ALA A 1 213 ? -10.358 -10.247 6.361 1.00 38.62 213 ALA A C 1
ATOM 1708 O O . ALA A 1 213 ? -10.182 -11.374 5.896 1.00 38.62 213 ALA A O 1
ATOM 1709 N N . VAL A 1 214 ? -11.421 -9.925 7.096 1.00 40.12 214 VAL A N 1
ATOM 1710 C CA . VAL A 1 214 ? -12.481 -10.884 7.429 1.00 40.12 214 VAL A CA 1
ATOM 1711 C C . VAL A 1 214 ? -13.248 -11.249 6.164 1.00 40.12 214 VAL A C 1
ATOM 1713 O O . VAL A 1 214 ? -13.741 -10.371 5.458 1.00 40.12 214 VAL A O 1
ATOM 1716 N N . SER A 1 215 ? -13.371 -12.546 5.878 1.00 37.38 215 SER A N 1
ATOM 1717 C CA . SER A 1 215 ? -14.373 -13.028 4.934 1.00 37.38 215 SER A CA 1
ATOM 1718 C C . SER A 1 215 ? -15.716 -13.061 5.653 1.00 37.38 215 SER A C 1
ATOM 1720 O O . SER A 1 215 ? -16.106 -14.097 6.181 1.00 37.38 215 SER A O 1
ATOM 1722 N N . VAL A 1 216 ? -16.440 -11.942 5.695 1.00 43.22 216 VAL A N 1
ATOM 1723 C CA . VAL A 1 216 ? -17.845 -11.989 6.122 1.00 43.22 216 VAL A CA 1
ATOM 1724 C C . VAL A 1 216 ? -18.656 -12.542 4.952 1.00 43.22 216 VAL A C 1
ATOM 1726 O O . VAL A 1 216 ? -19.264 -11.817 4.172 1.00 43.22 216 VAL A O 1
ATOM 1729 N N . CYS A 1 217 ? -18.591 -13.856 4.778 1.00 37.50 217 CYS A N 1
ATOM 1730 C CA . CYS A 1 217 ? -19.645 -14.619 4.138 1.00 37.50 217 CYS A CA 1
ATOM 1731 C C . CYS A 1 217 ? -20.377 -15.323 5.278 1.00 37.50 217 CYS A C 1
ATOM 1733 O O . CYS A 1 217 ? -19.740 -15.963 6.102 1.00 37.50 217 CYS A O 1
ATOM 1735 N N . THR A 1 218 ? -21.697 -15.161 5.316 1.00 42.03 218 THR A N 1
ATOM 1736 C CA . THR A 1 218 ? -22.646 -15.877 6.184 1.00 42.03 218 THR A CA 1
ATOM 1737 C C . THR A 1 218 ? -22.629 -15.537 7.677 1.00 42.03 218 THR A C 1
ATOM 1739 O O . THR A 1 218 ? -22.221 -16.365 8.477 1.00 42.03 218 THR A O 1
ATOM 1742 N N . VAL A 1 219 ? -23.197 -14.392 8.076 1.00 46.97 219 VAL A N 1
ATOM 1743 C CA . VAL A 1 219 ? -23.960 -14.304 9.339 1.00 46.97 219 VAL A CA 1
ATOM 1744 C C . VAL A 1 219 ? -25.207 -13.452 9.111 1.00 46.97 219 VAL A C 1
ATOM 1746 O O . VAL A 1 219 ? -25.150 -12.467 8.378 1.00 46.97 219 VAL A O 1
ATOM 1749 N N . SER A 1 220 ? -26.318 -13.903 9.709 1.00 51.69 220 SER A N 1
ATOM 1750 C CA . SER A 1 220 ? -27.594 -13.200 9.904 1.00 51.69 220 SER A CA 1
ATOM 1751 C C . SER A 1 220 ? -27.426 -11.685 9.892 1.00 51.69 220 SER A C 1
ATOM 1753 O O . SER A 1 220 ? -26.603 -11.166 10.646 1.00 51.69 220 SER A O 1
ATOM 1755 N N . GLU A 1 221 ? -28.214 -10.986 9.070 1.00 56.88 221 GLU A N 1
ATOM 1756 C CA . GLU A 1 221 ? -28.242 -9.524 9.079 1.00 56.88 221 GLU A CA 1
ATOM 1757 C C . GLU A 1 221 ? -28.398 -9.039 10.531 1.00 56.88 221 GLU A C 1
ATOM 1759 O O . GLU A 1 221 ? -29.329 -9.474 11.217 1.00 56.88 221 GLU A O 1
ATOM 1764 N N . PRO A 1 222 ? -27.457 -8.232 11.054 1.00 63.50 222 PRO A N 1
ATOM 1765 C CA . PRO A 1 222 ? -27.585 -7.722 12.406 1.00 63.50 222 PRO A CA 1
ATOM 1766 C C . PRO A 1 222 ? -28.801 -6.807 12.481 1.00 63.50 222 PRO A C 1
ATOM 1768 O O . PRO A 1 222 ? -29.139 -6.118 11.515 1.00 63.50 222 PRO A O 1
ATOM 1771 N N . THR A 1 223 ? -29.436 -6.773 13.649 1.00 68.12 223 THR A N 1
ATOM 1772 C CA . THR A 1 223 ? -30.536 -5.857 13.937 1.00 68.12 223 THR A CA 1
ATOM 1773 C C . THR A 1 223 ? -30.059 -4.428 13.698 1.00 68.12 223 THR A C 1
ATOM 1775 O O . THR A 1 223 ? -29.231 -3.921 14.449 1.00 68.12 223 THR A O 1
ATOM 1778 N N . LYS A 1 224 ? -30.518 -3.781 12.626 1.00 81.88 224 LYS A N 1
ATOM 1779 C CA . LYS A 1 224 ? -30.052 -2.434 12.275 1.00 81.88 224 LYS A CA 1
ATOM 1780 C C . LYS A 1 224 ? -30.505 -1.440 13.338 1.00 81.88 224 LYS A C 1
ATOM 1782 O O . LYS A 1 224 ? -31.678 -1.425 13.708 1.00 81.88 224 LYS A O 1
ATOM 1787 N N . GLY A 1 225 ? -29.592 -0.589 13.795 1.00 88.81 225 GLY A N 1
ATOM 1788 C CA . GLY A 1 225 ? -29.926 0.459 14.753 1.00 88.81 225 GLY A CA 1
ATOM 1789 C C . GLY A 1 225 ? -28.767 0.903 15.633 1.00 88.81 225 GLY A C 1
ATOM 1790 O O . GLY A 1 225 ? -27.651 0.382 15.563 1.00 88.81 225 GLY A O 1
ATOM 1791 N N . ALA A 1 226 ? -29.060 1.906 16.455 1.00 93.44 226 ALA A N 1
ATOM 1792 C CA . ALA A 1 226 ? -28.164 2.432 17.468 1.00 93.44 226 ALA A CA 1
ATOM 1793 C C . ALA A 1 226 ? -28.803 2.220 18.836 1.00 93.44 226 ALA A C 1
ATOM 1795 O O . ALA A 1 226 ? -29.810 2.851 19.150 1.00 93.44 226 ALA A O 1
ATOM 1796 N N . PHE A 1 227 ? -28.230 1.312 19.622 1.00 93.56 227 PHE A N 1
ATOM 1797 C CA . PHE A 1 227 ? -28.816 0.858 20.877 1.00 93.56 227 PHE A CA 1
ATOM 1798 C C . PHE A 1 227 ? -27.943 1.237 22.062 1.00 93.56 227 PHE A C 1
ATOM 1800 O O . PHE A 1 227 ? -26.720 1.109 21.996 1.00 93.56 227 PHE A O 1
ATOM 1807 N N . ARG A 1 228 ? -28.578 1.649 23.158 1.00 92.75 228 ARG A N 1
ATOM 1808 C CA . ARG A 1 228 ? -27.928 1.870 24.453 1.00 92.75 228 ARG A CA 1
ATOM 1809 C C . ARG A 1 228 ? -28.362 0.830 25.485 1.00 92.75 228 ARG A C 1
ATOM 1811 O O . ARG A 1 228 ? -29.526 0.430 25.514 1.00 92.75 228 ARG A O 1
ATOM 1818 N N . PHE A 1 229 ? -27.426 0.457 26.350 1.00 93.06 229 PHE A N 1
ATOM 1819 C CA . PHE A 1 229 ? -27.598 -0.448 27.484 1.00 93.06 229 PHE A CA 1
ATOM 1820 C C . PHE A 1 229 ? -26.915 0.137 28.722 1.00 93.06 229 PHE A C 1
ATOM 1822 O O . PHE A 1 229 ? -25.851 0.746 28.601 1.00 93.06 229 PHE A O 1
ATOM 1829 N N . GLY A 1 230 ? -27.504 -0.073 29.900 1.00 89.38 230 GLY A N 1
ATOM 1830 C CA . GLY A 1 230 ? -26.939 0.386 31.171 1.00 89.38 230 GLY A CA 1
ATOM 1831 C C . GLY A 1 230 ? -25.770 -0.477 31.644 1.00 89.38 230 GLY A C 1
ATOM 1832 O O . GLY A 1 230 ? -24.888 -0.012 32.362 1.00 89.38 230 GLY A O 1
ATOM 1833 N N . SER A 1 231 ? -25.733 -1.744 31.222 1.00 89.31 231 SER A N 1
ATOM 1834 C CA . SER A 1 231 ? -24.685 -2.685 31.616 1.00 89.31 231 SER A CA 1
ATOM 1835 C C . SER A 1 231 ? -24.411 -3.762 30.563 1.00 89.31 231 SER A C 1
ATOM 1837 O O . SER A 1 231 ? -25.252 -4.092 29.727 1.00 89.31 231 SER A O 1
ATOM 1839 N N . LYS A 1 232 ? -23.229 -4.388 30.636 1.00 87.81 232 LYS A N 1
ATOM 1840 C CA . LYS A 1 232 ? -22.874 -5.532 29.771 1.00 87.81 232 LYS A CA 1
ATOM 1841 C C . LYS A 1 232 ? -23.783 -6.743 30.005 1.00 87.81 232 LYS A C 1
ATOM 1843 O O . LYS A 1 232 ? -24.020 -7.532 29.095 1.00 87.81 232 LYS A O 1
ATOM 1848 N N . GLN A 1 233 ? -24.288 -6.893 31.230 1.00 85.94 233 GLN A N 1
ATOM 1849 C CA . GLN A 1 233 ? -25.206 -7.969 31.602 1.00 85.94 233 GLN A CA 1
ATOM 1850 C C . GLN A 1 233 ? -26.539 -7.824 30.863 1.00 85.94 233 GLN A C 1
ATOM 1852 O O . GLN A 1 233 ? -27.056 -8.814 30.352 1.00 85.94 233 GLN A O 1
ATOM 1857 N N . GLU A 1 234 ? -27.050 -6.597 30.731 1.00 87.06 234 GLU A N 1
ATOM 1858 C CA . GLU A 1 234 ? -28.241 -6.319 29.923 1.00 87.06 234 GLU A CA 1
ATOM 1859 C C . GLU A 1 234 ? -28.020 -6.658 28.446 1.00 87.06 234 GLU A C 1
ATOM 1861 O O . GLU A 1 234 ? -28.892 -7.267 27.828 1.00 87.06 234 GLU A O 1
ATOM 1866 N N . VAL A 1 235 ? -26.842 -6.343 27.889 1.00 88.19 235 VAL A N 1
ATOM 1867 C CA . VAL A 1 235 ? -26.494 -6.728 26.509 1.00 88.19 235 VAL A CA 1
ATOM 1868 C C . VAL A 1 235 ? -26.548 -8.243 26.343 1.00 88.19 235 VAL A C 1
ATOM 1870 O O . VAL A 1 235 ? -27.222 -8.730 25.438 1.00 88.19 235 VAL A O 1
ATOM 1873 N N . ALA A 1 236 ? -25.885 -8.989 27.232 1.00 85.56 236 ALA A N 1
ATOM 1874 C CA . ALA A 1 236 ? -25.838 -10.448 27.170 1.00 85.56 236 ALA A CA 1
ATOM 1875 C C . ALA A 1 236 ? -27.236 -11.085 27.288 1.00 85.56 236 ALA A C 1
ATOM 1877 O O . ALA A 1 236 ? -27.530 -12.066 26.607 1.00 85.56 236 ALA A O 1
ATOM 1878 N N . GLN A 1 237 ? -28.120 -10.511 28.112 1.00 84.38 237 GLN A N 1
ATOM 1879 C CA . GLN A 1 237 ? -29.510 -10.960 28.237 1.00 84.38 237 GLN A CA 1
ATOM 1880 C C . GLN A 1 237 ? -30.348 -10.649 26.992 1.00 84.38 237 GLN A C 1
ATOM 1882 O O . GLN A 1 237 ? -31.255 -11.414 26.660 1.00 84.38 237 GLN A O 1
ATOM 1887 N N . ALA A 1 238 ? -30.085 -9.524 26.327 1.00 82.75 238 ALA A N 1
ATOM 1888 C CA . ALA A 1 238 ? -30.908 -9.000 25.245 1.00 82.75 238 ALA A CA 1
ATOM 1889 C C . ALA A 1 238 ? -30.513 -9.519 23.856 1.00 82.75 238 ALA A C 1
ATOM 1891 O O . ALA A 1 238 ? -31.394 -9.881 23.074 1.00 82.75 238 ALA A O 1
ATOM 1892 N N . LEU A 1 239 ? -29.210 -9.546 23.566 1.00 79.12 239 LEU A N 1
ATOM 1893 C CA . LEU A 1 239 ? -28.624 -9.764 22.240 1.00 79.12 239 LEU A CA 1
ATOM 1894 C C . LEU A 1 239 ? -27.772 -11.037 22.147 1.00 79.12 239 LEU A C 1
ATOM 1896 O O . LEU A 1 239 ? -27.085 -11.227 21.138 1.00 79.12 239 LEU A O 1
ATOM 1900 N N . GLU A 1 240 ? -27.839 -11.903 23.165 1.00 76.81 240 GLU A N 1
ATOM 1901 C CA . GLU A 1 240 ? -26.896 -13.010 23.384 1.00 76.81 240 GLU A CA 1
ATOM 1902 C C . GLU A 1 240 ? -25.451 -12.485 23.510 1.00 76.81 240 GLU A C 1
ATOM 1904 O O . GLU A 1 240 ? -25.212 -11.276 23.555 1.00 76.81 240 GLU A O 1
ATOM 1909 N N . ASP A 1 241 ? -24.458 -13.370 23.612 1.00 82.62 241 ASP A N 1
ATOM 1910 C CA . ASP A 1 241 ? -23.063 -12.954 23.778 1.00 82.62 241 ASP A CA 1
ATOM 1911 C C . ASP A 1 241 ? -22.504 -12.321 22.488 1.00 82.62 241 ASP A C 1
ATOM 1913 O O . ASP A 1 241 ? -22.002 -13.004 21.593 1.00 82.62 241 ASP A O 1
ATOM 1917 N N . VAL A 1 242 ? -22.594 -10.992 22.389 1.00 85.25 242 VAL A N 1
ATOM 1918 C CA . VAL A 1 242 ? -22.117 -10.184 21.252 1.00 85.25 242 VAL A CA 1
ATOM 1919 C C . VAL A 1 242 ? -20.632 -10.416 20.965 1.00 85.25 242 VAL A C 1
ATOM 1921 O O . VAL A 1 242 ? -20.220 -10.376 19.807 1.00 85.25 242 VAL A O 1
ATOM 1924 N N . TRP A 1 243 ? -19.821 -10.691 21.990 1.00 88.75 243 TRP A N 1
ATOM 1925 C CA . TRP A 1 243 ? -18.375 -10.863 21.827 1.00 88.75 243 TRP A CA 1
ATOM 1926 C C . TRP A 1 243 ? -18.038 -12.171 21.107 1.00 88.75 243 TRP A C 1
ATOM 1928 O O . TRP A 1 243 ? -17.028 -12.242 20.401 1.00 88.75 243 TRP A O 1
ATOM 1938 N N . SER A 1 244 ? -18.928 -13.160 21.209 1.00 85.75 244 SER A N 1
ATOM 1939 C CA . SER A 1 244 ? -18.829 -14.449 20.523 1.00 85.75 244 SER A CA 1
ATOM 1940 C C . SER A 1 244 ? -19.275 -14.410 19.053 1.00 85.75 244 SER A C 1
ATOM 1942 O O . SER A 1 244 ? -19.095 -15.394 18.334 1.00 85.75 244 SER A O 1
ATOM 1944 N N . LYS A 1 245 ? -19.813 -13.280 18.567 1.00 84.44 245 LYS A N 1
ATOM 1945 C CA . LYS A 1 245 ? -20.283 -13.131 17.181 1.00 84.44 245 LYS A CA 1
ATOM 1946 C C . LYS A 1 245 ? -19.156 -12.626 16.262 1.00 84.44 245 LYS A C 1
ATOM 1948 O O . LYS A 1 245 ? -18.504 -11.636 16.606 1.00 84.44 245 LYS A O 1
ATOM 1953 N N . PRO A 1 246 ? -18.931 -13.243 15.084 1.00 83.56 246 PRO A N 1
ATOM 1954 C CA . PRO A 1 246 ? -17.951 -12.764 14.103 1.00 83.56 246 PRO A CA 1
ATOM 1955 C C . PRO A 1 246 ? -18.330 -11.394 13.534 1.00 83.56 246 PRO A C 1
ATOM 1957 O O . PRO A 1 246 ? -19.492 -10.989 13.569 1.00 83.56 246 PRO A O 1
ATOM 1960 N N . GLY A 1 247 ? -17.356 -10.688 12.951 1.00 84.44 247 GLY A N 1
ATOM 1961 C CA . GLY A 1 247 ? -17.618 -9.407 12.287 1.00 84.44 247 GLY A CA 1
ATOM 1962 C C . GLY A 1 247 ? -18.003 -8.282 13.253 1.00 84.44 247 GLY A C 1
ATOM 1963 O O . GLY A 1 247 ? -18.592 -7.279 12.829 1.00 84.44 247 GLY A O 1
ATOM 1964 N N . THR A 1 248 ? -17.647 -8.439 14.532 1.00 90.19 248 THR A N 1
ATOM 1965 C CA . THR A 1 248 ? -17.870 -7.460 15.597 1.00 90.19 248 THR A CA 1
ATOM 1966 C C . THR A 1 248 ? -16.604 -6.644 15.843 1.00 90.19 248 THR A C 1
ATOM 1968 O O . THR A 1 248 ? -15.517 -7.189 16.036 1.00 90.19 248 THR A O 1
ATOM 1971 N N . VAL A 1 249 ? -16.749 -5.323 15.843 1.00 93.25 249 VAL A N 1
ATOM 1972 C CA . VAL A 1 249 ? -15.739 -4.375 16.311 1.00 93.25 249 VAL A CA 1
ATOM 1973 C C . VAL A 1 249 ? -16.030 -4.064 17.774 1.00 93.25 249 VAL A C 1
ATOM 1975 O O . VAL A 1 249 ? -17.105 -3.567 18.084 1.00 93.25 249 VAL A O 1
ATOM 1978 N N . ILE A 1 250 ? -15.095 -4.349 18.671 1.00 95.00 250 ILE A N 1
ATOM 1979 C CA . ILE A 1 250 ? -15.237 -4.205 20.122 1.00 95.00 250 ILE A CA 1
ATOM 1980 C C . ILE A 1 250 ? -14.296 -3.095 20.582 1.00 95.00 250 ILE A C 1
ATOM 1982 O O . ILE A 1 250 ? -13.082 -3.229 20.471 1.00 95.00 250 ILE A O 1
ATOM 1986 N N . ILE A 1 251 ? -14.829 -2.004 21.118 1.00 95.69 251 ILE A N 1
ATOM 1987 C CA . ILE A 1 251 ? -14.058 -0.926 21.740 1.00 95.69 251 ILE A CA 1
ATOM 1988 C C . ILE A 1 251 ? -14.232 -1.062 23.246 1.00 95.69 251 ILE A C 1
ATOM 1990 O O . ILE A 1 251 ? -15.320 -0.819 23.770 1.00 95.69 251 ILE A O 1
ATOM 1994 N N . THR A 1 252 ? -13.174 -1.496 23.932 1.00 95.19 252 THR A N 1
ATOM 1995 C CA . THR A 1 252 ? -13.266 -1.851 25.350 1.00 95.19 252 THR A CA 1
ATOM 1996 C C . THR A 1 252 ? -12.050 -1.437 26.161 1.00 95.19 252 THR A C 1
ATOM 1998 O O . THR A 1 252 ? -10.927 -1.361 25.658 1.00 95.19 252 THR A O 1
ATOM 2001 N N . ARG A 1 253 ? -12.277 -1.196 27.456 1.00 91.75 253 ARG A N 1
ATOM 2002 C CA . ARG A 1 253 ? -11.227 -1.007 28.465 1.00 91.75 253 ARG A CA 1
ATOM 2003 C C . ARG A 1 253 ? -10.940 -2.282 29.271 1.00 91.75 253 ARG A C 1
ATOM 2005 O O . ARG A 1 253 ? -9.985 -2.300 30.045 1.00 91.75 253 ARG A O 1
ATOM 2012 N N . GLU A 1 254 ? -11.738 -3.335 29.095 1.00 89.88 254 GLU A N 1
ATOM 2013 C CA . GLU A 1 254 ? -11.662 -4.563 29.892 1.00 89.88 254 GLU A CA 1
ATOM 2014 C C . GLU A 1 254 ? -10.307 -5.272 29.763 1.00 89.88 254 GLU A C 1
ATOM 2016 O O . GLU A 1 254 ? -9.566 -5.074 28.795 1.00 89.88 254 GLU A O 1
ATOM 2021 N N . ASN A 1 255 ? -9.954 -6.088 30.760 1.00 87.44 255 ASN A N 1
ATOM 2022 C CA . ASN A 1 255 ? -8.732 -6.875 30.707 1.00 87.44 255 ASN A CA 1
ATOM 2023 C C . ASN A 1 255 ? -8.841 -7.949 29.619 1.00 87.44 255 ASN A C 1
ATOM 2025 O O . ASN A 1 255 ? -9.441 -9.008 29.798 1.00 87.44 255 ASN A O 1
ATOM 2029 N N . ILE A 1 256 ? -8.204 -7.681 28.484 1.00 85.69 256 ILE A N 1
ATOM 2030 C CA . ILE A 1 256 ? -8.272 -8.570 27.329 1.00 85.69 256 ILE A CA 1
ATOM 2031 C C . ILE A 1 256 ? -7.643 -9.931 27.612 1.00 85.69 256 ILE A C 1
ATOM 2033 O O . ILE A 1 256 ? -8.127 -10.921 27.077 1.00 85.69 256 ILE A O 1
ATOM 2037 N N . MET A 1 257 ? -6.630 -10.015 28.481 1.00 79.31 257 MET A N 1
ATOM 2038 C CA . MET A 1 257 ? -5.986 -11.295 28.810 1.00 79.31 257 MET A CA 1
ATOM 2039 C C . MET A 1 257 ? -6.982 -12.299 29.404 1.00 79.31 257 MET A C 1
ATOM 2041 O O . MET A 1 257 ? -6.877 -13.494 29.150 1.00 79.31 257 MET A O 1
ATOM 2045 N N . GLU A 1 258 ? -7.968 -11.813 30.158 1.00 82.75 258 GLU A N 1
ATOM 2046 C CA . GLU A 1 258 ? -9.017 -12.636 30.767 1.00 82.75 258 GLU A CA 1
ATOM 2047 C C . GLU A 1 258 ? -10.180 -12.890 29.798 1.00 82.75 258 GLU A C 1
ATOM 2049 O O . GLU A 1 258 ? -10.815 -13.944 29.835 1.00 82.75 258 GLU A O 1
ATOM 2054 N N . ALA A 1 259 ? -10.450 -11.938 28.902 1.00 80.88 259 ALA A N 1
ATOM 2055 C CA . ALA A 1 259 ? -11.582 -12.003 27.987 1.00 80.88 259 ALA A CA 1
ATOM 2056 C C . ALA A 1 259 ? -11.277 -12.672 26.634 1.00 80.88 259 ALA A C 1
ATOM 2058 O O . ALA A 1 259 ? -12.207 -12.927 25.871 1.00 80.88 259 ALA A O 1
ATOM 2059 N N . MET A 1 260 ? -10.014 -13.008 26.339 1.00 79.50 260 MET A N 1
ATOM 2060 C CA . MET A 1 260 ? -9.600 -13.636 25.072 1.00 79.50 260 MET A CA 1
ATOM 2061 C C . MET A 1 260 ? -10.436 -14.865 24.700 1.00 79.50 260 MET A C 1
ATOM 2063 O O . MET A 1 260 ? -10.784 -15.027 23.535 1.00 79.50 260 MET A O 1
ATOM 2067 N N . ASN A 1 261 ? -10.809 -15.690 25.681 1.00 83.25 261 ASN A N 1
ATOM 2068 C CA . ASN A 1 261 ? -11.572 -16.921 25.446 1.00 83.25 261 ASN A CA 1
ATOM 2069 C C . ASN A 1 261 ? -13.043 -16.678 25.062 1.00 83.25 261 ASN A C 1
ATOM 2071 O O . ASN A 1 261 ? -13.699 -17.599 24.586 1.00 83.25 261 ASN A O 1
ATOM 2075 N N . LYS A 1 262 ? -13.569 -15.468 25.289 1.00 85.75 262 LYS A N 1
ATOM 2076 C CA . LYS A 1 262 ? -14.962 -15.090 24.988 1.00 85.75 262 LYS A CA 1
ATOM 2077 C C . LYS A 1 262 ? -15.103 -14.406 23.627 1.00 85.75 262 LYS A C 1
ATOM 2079 O O . LYS A 1 262 ? -16.204 -14.274 23.106 1.00 85.75 262 LYS A O 1
ATOM 2084 N N . ILE A 1 263 ? -13.992 -13.933 23.066 1.00 87.81 263 ILE A N 1
ATOM 2085 C CA . ILE A 1 263 ? -13.990 -13.124 21.852 1.00 87.81 263 ILE A CA 1
ATOM 2086 C C . ILE A 1 263 ? -13.878 -14.042 20.637 1.00 87.81 263 ILE A C 1
ATOM 2088 O O . ILE A 1 263 ? -12.957 -14.854 20.535 1.00 87.81 263 ILE A O 1
ATOM 2092 N N . HIS A 1 264 ? -14.788 -13.874 19.681 1.00 85.62 264 HIS A N 1
ATOM 2093 C CA . HIS A 1 264 ? -14.742 -14.620 18.433 1.00 85.62 264 HIS A CA 1
ATOM 2094 C C . HIS A 1 264 ? -13.428 -14.349 17.672 1.00 85.62 264 HIS A C 1
ATOM 2096 O O . HIS A 1 264 ? -13.017 -13.192 17.565 1.00 85.62 264 HIS A O 1
ATOM 2102 N N . PRO A 1 265 ? -12.786 -15.364 17.061 1.00 80.25 265 PRO A N 1
ATOM 2103 C CA . PRO A 1 265 ? -11.533 -15.190 16.314 1.00 80.25 265 PRO A CA 1
ATOM 2104 C C . PRO A 1 265 ? -11.584 -14.156 15.176 1.00 80.25 265 PRO A C 1
ATOM 2106 O O . PRO A 1 265 ? -10.549 -13.622 14.783 1.00 80.25 265 PRO A O 1
ATOM 2109 N N . GLU A 1 266 ? -12.779 -13.884 14.649 1.00 78.69 266 GLU A N 1
ATOM 2110 C CA . GLU A 1 266 ? -13.047 -12.913 13.571 1.00 78.69 266 GLU A CA 1
ATOM 2111 C C . GLU A 1 266 ? -13.565 -11.554 14.072 1.00 78.69 266 GLU A C 1
ATOM 2113 O O . GLU A 1 266 ? -14.145 -10.782 13.306 1.00 78.69 266 GLU A O 1
ATOM 2118 N N . SER A 1 267 ? -13.394 -11.272 15.362 1.00 86.19 267 SER A N 1
ATOM 2119 C CA . SER A 1 267 ? -13.683 -9.966 15.947 1.00 86.19 267 SER A CA 1
ATOM 2120 C C . SER A 1 267 ? -12.436 -9.084 15.960 1.00 86.19 267 SER A C 1
ATOM 2122 O O . SER A 1 267 ? -11.303 -9.556 16.099 1.00 86.19 267 SER A O 1
ATOM 2124 N N . LEU A 1 268 ? -12.666 -7.779 15.837 1.00 88.06 268 LEU A N 1
ATOM 2125 C CA . LEU A 1 268 ? -11.645 -6.743 15.913 1.00 88.06 268 LEU A CA 1
ATOM 2126 C C . LEU A 1 268 ? -11.810 -5.994 17.223 1.00 88.06 268 LEU A C 1
ATOM 2128 O O . LEU A 1 268 ? -12.854 -5.403 17.463 1.00 88.06 268 LEU A O 1
ATOM 2132 N N . VAL A 1 269 ? -10.780 -5.981 18.053 1.00 92.19 269 VAL A N 1
ATOM 2133 C CA . VAL A 1 269 ? -10.831 -5.366 19.375 1.00 92.19 269 VAL A CA 1
ATOM 2134 C C . VAL A 1 269 ? -9.889 -4.175 19.431 1.00 92.19 269 VAL A C 1
ATOM 2136 O O . VAL A 1 269 ? -8.687 -4.302 19.200 1.00 92.19 269 VAL A O 1
ATOM 2139 N N . PHE A 1 270 ? -10.426 -3.021 19.795 1.00 92.19 270 PHE A N 1
ATOM 2140 C CA . PHE A 1 270 ? -9.673 -1.841 20.181 1.00 92.19 270 PHE A CA 1
ATOM 2141 C C . PHE A 1 270 ? -9.655 -1.750 21.704 1.00 92.19 270 PHE A C 1
ATOM 2143 O O . PHE A 1 270 ? -10.624 -1.341 22.344 1.00 92.19 270 PHE A O 1
ATOM 2150 N N . TRP A 1 271 ? -8.531 -2.160 22.282 1.00 92.75 271 TRP A N 1
ATOM 2151 C CA . TRP A 1 271 ? -8.232 -1.985 23.689 1.00 92.75 271 TRP A CA 1
ATOM 2152 C C . TRP A 1 271 ? -7.842 -0.547 23.969 1.00 92.75 271 TRP A C 1
ATOM 2154 O O . TRP A 1 271 ? -6.731 -0.116 23.651 1.00 92.75 271 TRP A O 1
ATOM 2164 N N . VAL A 1 272 ? -8.736 0.198 24.595 1.00 92.25 272 VAL A N 1
ATOM 2165 C CA . VAL A 1 272 ? -8.448 1.578 24.961 1.00 92.25 272 VAL A CA 1
ATOM 2166 C C . VAL A 1 272 ? -7.521 1.561 26.176 1.00 92.25 272 VAL A C 1
ATOM 2168 O O . VAL A 1 272 ? -7.878 1.027 27.221 1.00 92.25 272 VAL A O 1
ATOM 2171 N N .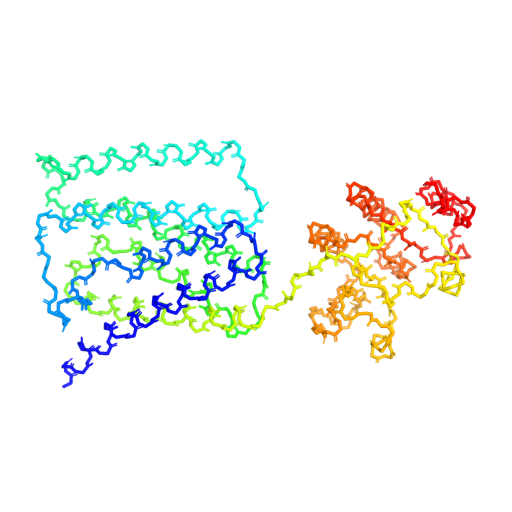 THR A 1 273 ? -6.295 2.069 26.068 1.00 87.06 273 THR A N 1
ATOM 2172 C CA . THR A 1 273 ? -5.320 2.042 27.173 1.00 87.06 273 THR A CA 1
ATOM 2173 C C . THR A 1 273 ? -4.221 3.081 26.985 1.00 87.06 273 THR A C 1
ATOM 2175 O O . THR A 1 273 ? -3.811 3.353 25.865 1.00 87.06 273 THR A O 1
ATOM 2178 N N . ARG A 1 274 ? -3.671 3.606 28.084 1.00 84.25 274 ARG A N 1
ATOM 2179 C CA . ARG A 1 274 ? -2.440 4.422 28.060 1.00 84.25 274 ARG A CA 1
ATOM 2180 C C . ARG A 1 274 ? -1.158 3.599 28.220 1.00 84.25 274 ARG A C 1
ATOM 2182 O O . ARG A 1 274 ? -0.067 4.119 28.043 1.00 84.25 274 ARG A O 1
ATOM 2189 N N . ALA A 1 275 ? -1.277 2.321 28.584 1.00 77.88 275 ALA A N 1
ATOM 2190 C CA . ALA A 1 275 ? -0.127 1.497 28.958 1.00 77.88 275 ALA A CA 1
ATOM 2191 C C . ALA A 1 275 ? 0.740 1.058 27.765 1.00 77.88 275 ALA A C 1
ATOM 2193 O O . ALA A 1 275 ? 1.922 0.775 27.937 1.00 77.88 275 ALA A O 1
ATOM 2194 N N . LYS A 1 276 ? 0.147 0.935 26.573 1.00 73.62 276 LYS A N 1
ATOM 2195 C CA . LYS A 1 276 ? 0.827 0.531 25.337 1.00 73.62 276 LYS A CA 1
ATOM 2196 C C . LYS A 1 276 ? -0.003 0.934 24.125 1.00 73.62 276 LYS A C 1
ATOM 2198 O O . LYS A 1 276 ? -1.211 1.100 24.243 1.00 73.62 276 LYS A O 1
ATOM 2203 N N . GLU A 1 277 ? 0.635 1.004 22.966 1.00 67.62 277 GLU A N 1
ATOM 2204 C CA . GLU A 1 277 ? -0.025 1.214 21.679 1.00 67.62 277 GLU A CA 1
ATOM 2205 C C . GLU A 1 277 ? 0.388 0.125 20.683 1.00 67.62 277 GLU A C 1
ATOM 2207 O O . GLU A 1 277 ? 1.486 -0.431 20.763 1.00 67.62 277 GLU A O 1
ATOM 2212 N N . GLY A 1 278 ? -0.501 -0.193 19.743 1.00 55.44 278 GLY A N 1
ATOM 2213 C CA . GLY A 1 278 ? -0.257 -1.176 18.690 1.00 55.44 278 GLY A CA 1
ATOM 2214 C C . GLY A 1 278 ? -0.832 -2.563 18.983 1.00 55.44 278 GLY A C 1
ATOM 2215 O O . GLY A 1 278 ? -1.618 -2.766 19.900 1.00 55.44 278 GLY A O 1
ATOM 2216 N N . VAL A 1 279 ? -0.496 -3.544 18.149 1.00 66.19 279 VAL A N 1
ATOM 2217 C CA . VAL A 1 279 ? -1.126 -4.879 18.180 1.00 66.19 279 VAL A CA 1
ATOM 2218 C C . VAL A 1 279 ? -0.741 -5.664 19.436 1.00 66.19 279 VAL A C 1
ATOM 2220 O O . VAL A 1 279 ? 0.441 -5.800 19.741 1.00 66.19 279 VAL A O 1
ATOM 2223 N N . ILE A 1 280 ? -1.738 -6.233 20.115 1.00 69.69 280 ILE A N 1
ATOM 2224 C CA . ILE A 1 280 ? -1.582 -7.118 21.280 1.00 69.69 280 ILE A CA 1
ATOM 2225 C C . ILE A 1 280 ? -1.682 -8.586 20.877 1.00 69.69 280 ILE A C 1
ATOM 2227 O O . ILE A 1 280 ? -0.874 -9.396 21.314 1.00 69.69 280 ILE A O 1
ATOM 2231 N N . SER A 1 281 ? -2.691 -8.917 20.073 1.00 68.00 281 SER A N 1
ATOM 2232 C CA . SER A 1 281 ? -2.965 -10.275 19.613 1.00 68.00 281 SER A CA 1
ATOM 2233 C C . SER A 1 281 ? -3.402 -10.241 18.159 1.00 68.00 281 SER A C 1
ATOM 2235 O O . SER A 1 281 ? -4.006 -9.273 17.693 1.00 68.00 281 SER A O 1
ATOM 2237 N N . GLU A 1 282 ? -3.075 -11.307 17.444 1.00 57.00 282 GLU A N 1
ATOM 2238 C CA . GLU A 1 282 ? -3.428 -11.489 16.039 1.00 57.00 282 GLU A CA 1
ATOM 2239 C C . GLU A 1 282 ? -4.673 -12.367 15.869 1.00 57.00 282 GLU A C 1
ATOM 2241 O O . GLU A 1 282 ? -5.286 -12.368 14.803 1.00 57.00 282 GLU A O 1
ATOM 2246 N N . THR A 1 283 ? -5.066 -13.121 16.902 1.00 63.12 283 THR A N 1
ATOM 2247 C CA . THR A 1 283 ? -6.284 -13.942 16.900 1.00 63.12 283 THR A CA 1
ATOM 2248 C C . THR A 1 283 ? -6.852 -14.038 18.320 1.00 63.12 283 THR A C 1
ATOM 2250 O O . THR A 1 283 ? -6.241 -14.690 19.169 1.00 63.12 283 THR A O 1
ATOM 2253 N N . PRO A 1 284 ? -7.995 -13.396 18.613 1.00 70.88 284 PRO A N 1
ATOM 2254 C CA . PRO A 1 284 ? -8.669 -12.365 17.811 1.00 70.88 284 PRO A CA 1
ATOM 2255 C C . PRO A 1 284 ? -7.776 -11.136 17.577 1.00 70.88 284 PRO A C 1
ATOM 2257 O O . PRO A 1 284 ? -6.777 -10.934 18.271 1.00 70.88 284 PRO A O 1
ATOM 2260 N N . GLN A 1 285 ? -8.114 -10.318 16.581 1.00 76.56 285 GLN A N 1
ATOM 2261 C CA . GLN A 1 285 ? -7.302 -9.162 16.210 1.00 76.56 285 GLN A CA 1
ATOM 2262 C C . GLN A 1 285 ? -7.474 -8.055 17.254 1.00 76.56 285 GLN A C 1
ATOM 2264 O O . GLN A 1 285 ? -8.512 -7.405 17.305 1.00 76.56 285 GLN A O 1
ATOM 2269 N N . ILE A 1 286 ? -6.459 -7.830 18.087 1.00 83.44 286 ILE A N 1
ATOM 2270 C CA . ILE A 1 286 ? -6.522 -6.881 19.201 1.00 83.44 286 ILE A CA 1
ATOM 2271 C C . ILE A 1 286 ? -5.464 -5.790 19.023 1.00 83.44 286 ILE A C 1
ATOM 2273 O O . ILE A 1 286 ? -4.269 -6.078 18.935 1.00 83.44 286 ILE A O 1
ATOM 2277 N N . TYR A 1 287 ? -5.891 -4.531 19.071 1.00 81.44 287 TYR A N 1
ATOM 2278 C CA . TYR A 1 287 ? -5.042 -3.343 19.060 1.00 81.44 287 TYR A CA 1
ATOM 2279 C C . TYR A 1 287 ? -5.182 -2.567 20.359 1.00 81.44 287 TYR A C 1
ATOM 2281 O O . TYR A 1 287 ? -6.287 -2.251 20.772 1.00 81.44 287 TYR A O 1
ATOM 2289 N N . ALA A 1 288 ? -4.066 -2.195 20.966 1.00 80.06 288 ALA A N 1
ATOM 2290 C CA . ALA A 1 288 ? -4.010 -1.166 21.983 1.00 80.06 288 ALA A CA 1
ATOM 2291 C C . ALA A 1 288 ? -4.026 0.218 21.323 1.00 80.06 288 ALA A C 1
ATOM 2293 O O . ALA A 1 288 ? -3.209 0.496 20.442 1.00 80.06 288 ALA A O 1
ATOM 2294 N N . VAL A 1 289 ? -4.948 1.074 21.750 1.00 80.19 289 VAL A N 1
ATOM 2295 C CA . VAL A 1 289 ? -5.116 2.439 21.243 1.00 80.19 289 VAL A CA 1
ATOM 2296 C C . VAL A 1 289 ? -5.208 3.388 22.433 1.00 80.19 289 VAL A C 1
ATOM 2298 O O . VAL A 1 289 ? -5.950 3.119 23.380 1.00 80.19 289 VAL A O 1
ATOM 2301 N N . SER A 1 290 ? -4.477 4.506 22.396 1.00 80.81 290 SER A N 1
ATOM 2302 C CA . SER A 1 290 ? -4.621 5.541 23.422 1.00 80.81 290 SER A CA 1
ATOM 2303 C C . SER A 1 290 ? -6.037 6.130 23.420 1.00 80.81 290 SER A C 1
ATOM 2305 O O . SER A 1 290 ? -6.563 6.433 22.343 1.00 80.81 290 SER A O 1
ATOM 2307 N N . PRO A 1 291 ? -6.649 6.374 24.598 1.00 86.19 291 PRO A N 1
ATOM 2308 C CA . PRO A 1 291 ? -7.947 7.043 24.687 1.00 86.19 291 PRO A CA 1
ATOM 2309 C C . PRO A 1 291 ? -7.963 8.428 24.027 1.00 86.19 291 PRO A C 1
ATOM 2311 O O . PRO A 1 291 ? -9.019 8.866 23.585 1.00 86.19 291 PRO A O 1
ATOM 2314 N N . THR A 1 292 ? -6.822 9.115 23.919 1.00 79.62 292 THR A N 1
ATOM 2315 C CA . THR A 1 292 ? -6.734 10.469 23.339 1.00 79.62 292 THR A CA 1
ATOM 2316 C C . THR A 1 292 ? -6.793 10.489 21.808 1.00 79.62 292 THR A C 1
ATOM 2318 O O . THR A 1 292 ? -7.015 11.546 21.209 1.00 79.62 292 THR A O 1
ATOM 2321 N N . ASN A 1 293 ? -6.609 9.330 21.166 1.00 81.44 293 ASN A N 1
ATOM 2322 C CA . ASN A 1 293 ? -6.493 9.172 19.715 1.00 81.44 293 ASN A CA 1
ATOM 2323 C C . ASN A 1 293 ? -7.839 8.790 19.068 1.00 81.44 293 ASN A C 1
ATOM 2325 O O . ASN A 1 293 ? -7.926 7.831 18.300 1.00 81.44 293 ASN A O 1
ATOM 2329 N N . MET A 1 294 ? -8.908 9.533 19.376 1.00 85.19 294 MET A N 1
ATOM 2330 C CA . MET A 1 294 ? -10.262 9.222 18.881 1.00 85.19 294 MET A CA 1
ATOM 2331 C C . MET A 1 294 ? -10.404 9.307 17.355 1.00 85.19 294 MET A C 1
ATOM 2333 O O . MET A 1 294 ? -11.183 8.549 16.777 1.00 85.19 294 MET A O 1
ATOM 2337 N N . ASP A 1 295 ? -9.635 10.169 16.688 1.00 75.94 295 ASP A N 1
ATOM 2338 C CA . ASP A 1 295 ? -9.649 10.273 15.222 1.00 75.94 295 ASP A CA 1
ATOM 2339 C C . ASP A 1 295 ? -9.126 8.974 14.584 1.00 75.94 295 ASP A C 1
ATOM 2341 O O . ASP A 1 295 ? -9.776 8.391 13.718 1.00 75.94 295 ASP A O 1
ATOM 2345 N N . ILE A 1 296 ? -8.026 8.434 15.127 1.00 75.81 296 ILE A N 1
ATOM 2346 C CA . ILE A 1 296 ? -7.466 7.138 14.717 1.00 75.81 296 ILE A CA 1
ATOM 2347 C C . ILE A 1 296 ? -8.480 6.020 14.966 1.00 75.81 296 ILE A C 1
ATOM 2349 O O . ILE A 1 296 ? -8.703 5.180 14.098 1.00 75.81 296 ILE A O 1
ATOM 2353 N N . LEU A 1 297 ? -9.116 6.002 16.140 1.00 83.50 297 LEU A N 1
ATOM 2354 C CA . LEU A 1 297 ? -10.122 4.991 16.468 1.00 83.50 297 LEU A CA 1
ATOM 2355 C C . LEU A 1 297 ? -11.300 5.029 15.482 1.00 83.50 297 LEU A C 1
ATOM 2357 O O . LEU A 1 297 ? -11.758 3.982 15.029 1.00 83.50 297 LEU A O 1
ATOM 2361 N N . THR A 1 298 ? -11.736 6.227 15.090 1.00 86.75 298 THR A N 1
ATOM 2362 C CA . THR A 1 298 ? -12.797 6.421 14.093 1.00 86.75 298 THR A CA 1
ATOM 2363 C C . THR A 1 298 ? -12.391 5.882 12.726 1.00 86.75 298 THR A C 1
ATOM 2365 O O . THR A 1 298 ? -13.140 5.115 12.119 1.00 86.75 298 THR A O 1
ATOM 2368 N N . ASP A 1 299 ? -11.186 6.214 12.258 1.00 76.06 299 ASP A N 1
ATOM 2369 C CA . ASP A 1 299 ? -10.662 5.727 10.980 1.00 76.06 299 ASP A CA 1
ATOM 2370 C C . ASP A 1 299 ? -10.519 4.204 10.961 1.00 76.06 299 ASP A C 1
ATOM 2372 O O . ASP A 1 299 ? -10.815 3.548 9.956 1.00 76.06 299 ASP A O 1
ATOM 2376 N N . LEU A 1 300 ? -10.084 3.618 12.076 1.00 80.62 300 LEU A N 1
ATOM 2377 C CA . LEU A 1 300 ? -9.954 2.176 12.232 1.00 80.62 300 LEU A CA 1
ATOM 2378 C C . LEU A 1 300 ? -11.321 1.476 12.211 1.00 80.62 300 LEU A C 1
ATOM 2380 O O . LEU A 1 300 ? -11.465 0.456 11.532 1.00 80.62 300 LEU A O 1
ATOM 2384 N N . VAL A 1 301 ? -12.339 2.044 12.865 1.00 88.94 301 VAL A N 1
ATOM 2385 C CA . VAL A 1 301 ? -13.723 1.545 12.788 1.00 88.94 301 VAL A CA 1
ATOM 2386 C C . VAL A 1 301 ? -14.269 1.678 11.365 1.00 88.94 301 VAL A C 1
ATOM 2388 O O . VAL A 1 301 ? -14.788 0.708 10.816 1.00 88.94 301 VAL A O 1
ATOM 2391 N N . ALA A 1 302 ? -14.089 2.829 10.713 1.00 83.44 302 ALA A N 1
ATOM 2392 C CA . ALA A 1 302 ? -14.516 3.041 9.331 1.00 83.44 302 ALA A CA 1
ATOM 2393 C C . ALA A 1 302 ? -13.861 2.035 8.370 1.00 83.44 302 ALA A C 1
ATOM 2395 O O . ALA A 1 302 ? -14.517 1.483 7.483 1.00 83.44 302 ALA A O 1
ATOM 2396 N N . ASN A 1 303 ? -12.570 1.753 8.562 1.00 75.19 303 ASN A N 1
ATOM 2397 C CA . ASN A 1 303 ? -11.849 0.713 7.833 1.00 75.19 303 ASN A CA 1
ATOM 2398 C C . ASN A 1 303 ? -12.439 -0.681 8.080 1.00 75.19 303 ASN A C 1
ATOM 2400 O O . ASN A 1 303 ? -12.593 -1.447 7.130 1.00 75.19 303 ASN A O 1
ATOM 2404 N N . ALA A 1 304 ? -12.773 -1.018 9.326 1.00 81.31 304 ALA A N 1
ATOM 2405 C CA . ALA A 1 304 ? -13.393 -2.295 9.658 1.00 81.31 304 ALA A CA 1
ATOM 2406 C C . ALA A 1 304 ? -14.762 -2.447 8.977 1.00 81.31 304 ALA A C 1
ATOM 2408 O O . ALA A 1 304 ? -15.015 -3.441 8.300 1.00 81.31 304 ALA A O 1
ATOM 2409 N N . LEU A 1 305 ? -15.614 -1.425 9.039 1.00 85.12 305 LEU A N 1
ATOM 2410 C CA . LEU A 1 305 ? -16.925 -1.435 8.382 1.00 85.12 305 LEU A CA 1
ATOM 2411 C C . LEU A 1 305 ? -16.812 -1.614 6.856 1.00 85.12 305 LEU A C 1
ATOM 2413 O O . LEU A 1 305 ? -17.549 -2.409 6.261 1.00 85.12 305 LEU A O 1
ATOM 2417 N N . ARG A 1 306 ? -15.835 -0.949 6.217 1.00 78.25 306 ARG A N 1
ATOM 2418 C CA . ARG A 1 306 ? -15.508 -1.156 4.791 1.00 78.25 306 ARG A CA 1
ATOM 2419 C C . ARG A 1 306 ? -15.069 -2.589 4.487 1.00 78.25 306 ARG A C 1
ATOM 2421 O O . ARG A 1 306 ? -15.382 -3.099 3.416 1.00 78.25 306 ARG A O 1
ATOM 2428 N N . LYS A 1 307 ? -14.377 -3.240 5.426 1.00 69.81 307 LYS A N 1
ATOM 2429 C CA . LYS A 1 307 ? -13.934 -4.643 5.337 1.00 69.81 307 LYS A CA 1
ATOM 2430 C C . LYS A 1 307 ? -15.037 -5.662 5.649 1.00 69.81 307 LYS A C 1
ATOM 2432 O O . LYS A 1 307 ? -14.757 -6.854 5.664 1.00 69.81 307 LYS A O 1
ATOM 2437 N N . GLY A 1 308 ? -16.273 -5.217 5.875 1.00 74.50 308 GLY A N 1
ATOM 2438 C CA . GLY A 1 308 ? -17.428 -6.100 6.035 1.00 74.50 308 GLY A CA 1
ATOM 2439 C C . GLY A 1 308 ? -17.860 -6.341 7.476 1.00 74.50 308 GLY A C 1
ATOM 2440 O O . GLY A 1 308 ? -18.846 -7.039 7.673 1.00 74.50 308 GLY A O 1
ATOM 2441 N N . TYR A 1 309 ? -17.200 -5.741 8.471 1.00 84.94 309 TYR A N 1
ATOM 2442 C CA . TYR A 1 309 ? -17.723 -5.737 9.837 1.00 84.94 309 TYR A CA 1
ATOM 2443 C C . TYR A 1 309 ? -19.067 -4.997 9.863 1.00 84.94 309 TYR A C 1
ATOM 2445 O O . TYR A 1 309 ? -19.273 -4.028 9.119 1.00 84.94 309 TYR A O 1
ATOM 2453 N N . ARG A 1 310 ? -20.006 -5.476 10.680 1.00 89.75 310 ARG A N 1
ATOM 2454 C CA . ARG A 1 310 ? -21.377 -4.935 10.722 1.00 89.75 310 ARG A CA 1
ATOM 2455 C C . ARG A 1 310 ? -21.869 -4.612 12.124 1.00 89.75 310 ARG A C 1
ATOM 2457 O O . ARG A 1 310 ? -22.866 -3.911 12.241 1.00 89.75 310 ARG A O 1
ATOM 2464 N N . THR A 1 311 ? -21.170 -5.046 13.165 1.00 92.38 311 THR A N 1
ATOM 2465 C CA . THR A 1 311 ? -21.534 -4.731 14.550 1.00 92.38 311 THR A CA 1
ATOM 2466 C C . THR A 1 311 ? -20.410 -3.938 15.191 1.00 92.38 311 THR A C 1
ATOM 2468 O O . THR A 1 311 ? -19.257 -4.358 15.134 1.00 92.38 311 THR A O 1
ATOM 2471 N N . VAL A 1 312 ? -20.730 -2.803 15.805 1.00 95.44 312 VAL A N 1
ATOM 2472 C CA . VAL A 1 312 ? -19.800 -2.016 16.620 1.00 95.44 312 VAL A CA 1
ATOM 2473 C C . VAL A 1 312 ? -20.310 -2.023 18.052 1.00 95.44 312 VAL A C 1
ATOM 2475 O O . VAL A 1 312 ? -21.413 -1.568 18.321 1.00 95.44 312 VAL A O 1
ATOM 2478 N N . TYR A 1 313 ? -19.517 -2.547 18.971 1.00 95.81 313 TYR A N 1
ATOM 2479 C CA . TYR A 1 313 ? -19.807 -2.614 20.395 1.00 95.81 313 TYR A CA 1
ATOM 2480 C C . TYR A 1 313 ? -18.818 -1.721 21.148 1.00 95.81 313 TYR A C 1
ATOM 2482 O O . TYR A 1 313 ? -17.609 -1.829 20.939 1.00 95.81 313 TYR A O 1
ATOM 2490 N N . ILE A 1 314 ? -19.316 -0.839 22.012 1.00 96.88 314 ILE A N 1
ATOM 2491 C CA . ILE A 1 314 ? -18.507 0.135 22.754 1.00 96.88 314 ILE A CA 1
ATOM 2492 C C . ILE A 1 314 ? -18.917 0.102 24.224 1.00 96.88 314 ILE A C 1
ATOM 2494 O O . ILE A 1 314 ? -20.059 0.419 24.540 1.00 96.88 314 ILE A O 1
ATOM 2498 N N . ASP A 1 315 ? -17.983 -0.228 25.117 1.00 95.31 315 ASP A N 1
ATOM 2499 C CA . ASP A 1 315 ? -18.211 -0.225 26.574 1.00 95.31 315 ASP A CA 1
ATOM 2500 C C . ASP A 1 315 ? -17.150 0.541 27.373 1.00 95.31 315 ASP A C 1
ATOM 2502 O O . ASP A 1 315 ? -17.044 0.410 28.589 1.00 95.31 315 ASP A O 1
ATOM 2506 N N . SER A 1 316 ? -16.335 1.333 26.679 1.00 94.75 316 SER A N 1
ATOM 2507 C CA . SER A 1 316 ? -15.296 2.170 27.276 1.00 94.75 316 SER A CA 1
ATOM 2508 C C . SER A 1 316 ? -15.686 3.650 27.321 1.00 94.75 316 SER A C 1
ATOM 2510 O O . SER A 1 316 ? -14.800 4.506 27.312 1.00 94.75 316 SER A O 1
ATOM 2512 N N . VAL A 1 317 ? -16.979 3.978 27.269 1.00 95.38 317 VAL A N 1
ATOM 2513 C CA . VAL A 1 317 ? -17.446 5.350 27.013 1.00 95.38 317 VAL A CA 1
ATOM 2514 C C . VAL A 1 317 ? -17.068 6.286 28.151 1.00 95.38 317 VAL A C 1
ATOM 2516 O O . VAL A 1 317 ? -16.507 7.348 27.911 1.00 95.38 317 VAL A O 1
ATOM 2519 N N . GLU A 1 318 ? -17.292 5.864 29.388 1.00 94.06 318 GLU A N 1
ATOM 2520 C CA . GLU A 1 318 ? -16.961 6.609 30.600 1.00 94.06 318 GLU A CA 1
ATOM 2521 C C . GLU A 1 318 ? -15.464 6.914 30.646 1.00 94.06 318 GLU A C 1
ATOM 2523 O O . GLU A 1 318 ? -15.051 8.034 30.940 1.00 94.06 318 GLU A O 1
ATOM 2528 N N . TYR A 1 319 ? -14.634 5.938 30.267 1.00 94.38 319 TYR A N 1
ATOM 2529 C CA . TYR A 1 319 ? -13.191 6.131 30.199 1.00 94.38 319 TYR A CA 1
ATOM 2530 C C . TYR A 1 319 ? -12.794 7.153 29.123 1.00 94.38 319 TYR A C 1
ATOM 2532 O O . TYR A 1 319 ? -11.932 7.998 29.360 1.00 94.38 319 TYR A O 1
ATOM 2540 N N . LEU A 1 320 ? -13.449 7.126 27.957 1.00 94.94 320 LEU A N 1
ATOM 2541 C CA . LEU A 1 320 ? -13.234 8.122 26.905 1.00 94.94 320 LEU A CA 1
ATOM 2542 C C . LEU A 1 320 ? -13.669 9.526 27.352 1.00 94.94 320 LEU A C 1
ATOM 2544 O O . LEU A 1 320 ? -12.932 10.479 27.093 1.00 94.94 320 LEU A O 1
ATOM 2548 N N . ILE A 1 321 ? -14.795 9.644 28.069 1.00 95.31 321 ILE A N 1
ATOM 2549 C CA . ILE A 1 321 ? -15.283 10.904 28.653 1.00 95.31 321 ILE A CA 1
ATOM 2550 C C . ILE A 1 321 ? -14.270 11.454 29.660 1.00 95.31 321 ILE A C 1
ATOM 2552 O O . ILE A 1 321 ? -13.957 12.640 29.602 1.00 95.31 321 ILE A O 1
ATOM 2556 N N . ILE A 1 322 ? -13.728 10.613 30.545 1.00 94.38 322 ILE A N 1
ATOM 2557 C CA . ILE A 1 322 ? -12.730 11.029 31.542 1.00 94.38 322 ILE A CA 1
ATOM 2558 C C . ILE A 1 322 ? -11.464 11.577 30.868 1.00 94.38 322 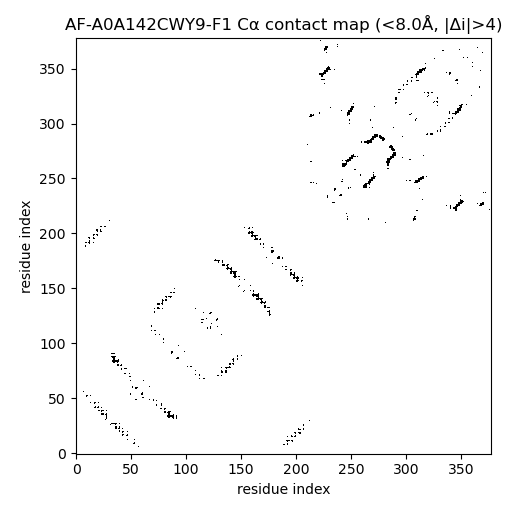ILE A C 1
ATOM 2560 O O . ILE A 1 322 ? -10.926 12.591 31.305 1.00 94.38 322 ILE A O 1
ATOM 2564 N N . GLU A 1 323 ? -10.984 10.929 29.805 1.00 94.56 323 GLU A N 1
ATOM 2565 C CA . GLU A 1 323 ? -9.716 11.301 29.160 1.00 94.56 323 GLU A CA 1
ATOM 2566 C C . GLU A 1 323 ? -9.861 12.453 28.147 1.00 94.56 323 GLU A C 1
ATOM 2568 O O . GLU A 1 323 ? -8.897 13.178 27.908 1.00 94.56 323 GLU A O 1
ATOM 2573 N N . ASN A 1 324 ? -11.038 12.643 27.536 1.00 94.25 324 ASN A N 1
ATOM 2574 C CA . ASN A 1 324 ? -11.232 13.597 26.430 1.00 94.25 324 ASN A CA 1
ATOM 2575 C C . ASN A 1 324 ? -12.315 14.657 26.659 1.00 94.25 324 ASN A C 1
ATOM 2577 O O . ASN A 1 324 ? -12.451 15.574 25.845 1.00 94.25 324 ASN A O 1
ATOM 2581 N N . GLY A 1 325 ? -13.116 14.516 27.710 1.00 95.38 325 GLY A N 1
ATOM 2582 C CA . GLY A 1 325 ? -14.336 15.284 27.919 1.00 95.38 325 GLY A CA 1
ATOM 2583 C C . GLY A 1 325 ? -15.542 14.732 27.149 1.00 95.38 325 GLY A C 1
ATOM 2584 O O . GLY A 1 325 ? -15.427 14.041 26.127 1.00 95.38 325 GLY A O 1
ATOM 2585 N N . PHE A 1 326 ? -16.734 15.075 27.644 1.00 95.81 326 PHE A N 1
ATOM 2586 C CA . PHE A 1 326 ? -18.004 14.601 27.094 1.00 95.81 326 PHE A CA 1
ATOM 2587 C C . PHE A 1 326 ? -18.228 15.055 25.648 1.00 95.81 326 PHE A C 1
ATOM 2589 O O . PHE A 1 326 ? -18.522 14.228 24.793 1.00 95.81 326 PHE A O 1
ATOM 2596 N N . GLU A 1 327 ? -18.042 16.343 25.335 1.00 95.19 327 GLU A N 1
ATOM 2597 C CA . GLU A 1 327 ? -18.337 16.873 23.994 1.00 95.19 327 GLU A CA 1
ATOM 2598 C C . GLU A 1 327 ? -17.530 16.183 22.891 1.00 95.19 327 GLU A C 1
ATOM 2600 O O . GLU A 1 327 ? -18.057 15.867 21.821 1.00 95.19 327 GLU A O 1
ATOM 2605 N N . ARG A 1 328 ? -16.240 15.936 23.147 1.00 95.38 328 ARG A N 1
ATOM 2606 C CA . ARG A 1 328 ? -15.354 15.287 22.179 1.00 95.38 328 ARG A CA 1
ATOM 2607 C C . ARG A 1 328 ? -15.727 13.812 22.012 1.00 95.38 328 ARG A C 1
ATOM 2609 O O . ARG A 1 328 ? -15.779 13.330 20.883 1.00 95.38 328 ARG A O 1
ATOM 2616 N N . THR A 1 329 ? -16.068 13.140 23.111 1.00 96.44 329 THR A N 1
ATOM 2617 C CA . THR A 1 329 ? -16.553 11.752 23.091 1.00 96.44 329 THR A CA 1
ATOM 2618 C C . THR A 1 329 ? -17.894 11.636 22.366 1.00 96.44 329 THR A C 1
ATOM 2620 O O . THR A 1 329 ? -18.071 10.744 21.545 1.00 96.44 329 THR A O 1
ATOM 2623 N N . MET A 1 330 ? -18.818 12.574 22.576 1.00 96.25 330 MET A N 1
ATOM 2624 C CA . MET A 1 330 ? -20.118 12.579 21.906 1.00 96.25 330 MET A CA 1
ATOM 2625 C C . MET A 1 330 ? -19.973 12.751 20.389 1.00 96.25 330 MET A C 1
ATOM 2627 O O . MET A 1 330 ? -20.599 12.020 19.627 1.00 96.25 330 MET A O 1
ATOM 2631 N N . LYS A 1 331 ? -19.097 13.656 19.926 1.00 96.62 331 LYS A N 1
ATOM 2632 C CA . LYS A 1 331 ? -18.782 13.799 18.490 1.00 96.62 331 LYS A CA 1
ATOM 2633 C C . LYS A 1 331 ? -18.221 12.508 17.894 1.00 96.62 331 LYS A C 1
ATOM 2635 O O . LYS A 1 331 ? -18.621 12.125 16.798 1.00 96.62 331 LYS A O 1
ATOM 2640 N N . PHE A 1 332 ? -17.329 11.836 18.621 1.00 96.56 332 PHE A N 1
ATOM 2641 C CA . PHE A 1 332 ? -16.806 10.526 18.237 1.00 96.56 332 PHE A CA 1
ATOM 2642 C C . PHE A 1 332 ? -17.931 9.486 18.106 1.00 96.56 332 PHE A C 1
ATOM 2644 O O . PHE A 1 332 ? -18.057 8.852 17.061 1.00 96.56 332 PHE A O 1
ATOM 2651 N N . LEU A 1 333 ? -18.789 9.357 19.123 1.00 97.25 333 LEU A N 1
ATOM 2652 C CA . LEU A 1 333 ? -19.906 8.408 19.122 1.00 97.25 333 LEU A CA 1
ATOM 2653 C C . LEU A 1 333 ? -20.887 8.667 17.974 1.00 97.25 333 LEU A C 1
ATOM 2655 O O . LEU A 1 333 ? -21.306 7.719 17.315 1.00 97.25 333 LEU A O 1
ATOM 2659 N N . LEU A 1 334 ? -21.220 9.933 17.704 1.00 97.12 334 LEU A N 1
ATOM 2660 C CA . LEU A 1 334 ? -22.085 10.322 16.588 1.00 97.12 334 LEU A CA 1
ATOM 2661 C C . LEU A 1 334 ? -21.468 9.955 15.238 1.00 97.12 334 LEU A C 1
ATOM 2663 O O . LEU A 1 334 ? -22.132 9.339 14.411 1.00 97.12 334 LEU A O 1
ATOM 2667 N N . HIS A 1 335 ? -20.183 10.245 15.040 1.00 96.50 335 HIS A N 1
ATOM 2668 C CA . HIS A 1 335 ? -19.506 9.895 13.796 1.00 96.50 335 HIS A CA 1
ATOM 2669 C C . HIS A 1 335 ? -19.464 8.374 13.598 1.00 96.50 335 HIS A C 1
ATOM 2671 O O . HIS A 1 335 ? -19.809 7.885 12.523 1.00 96.50 335 HIS A O 1
ATOM 2677 N N . VAL A 1 336 ? -19.115 7.613 14.643 1.00 96.81 336 VAL A N 1
ATOM 2678 C CA . VAL A 1 336 ? -19.104 6.145 14.591 1.00 96.81 336 VAL A CA 1
ATOM 2679 C C . VAL A 1 336 ? -20.506 5.581 14.344 1.00 96.81 336 VAL A C 1
ATOM 2681 O O . VAL A 1 336 ? -20.653 4.645 13.554 1.00 96.81 336 VAL A O 1
ATOM 2684 N N . LYS A 1 337 ? -21.547 6.163 14.949 1.00 96.19 337 LYS A N 1
ATOM 2685 C CA . LYS A 1 337 ? -22.948 5.819 14.676 1.00 96.19 337 LYS A CA 1
ATOM 2686 C C . LYS A 1 337 ? -23.273 6.011 13.196 1.00 96.19 337 LYS A C 1
ATOM 2688 O O . LYS A 1 337 ? -23.704 5.059 12.548 1.00 96.19 337 LYS A O 1
ATOM 2693 N N . ASP A 1 338 ? -23.009 7.194 12.649 1.00 96.06 338 ASP A N 1
ATOM 2694 C CA . ASP A 1 338 ? -23.363 7.544 11.272 1.00 96.06 338 ASP A CA 1
ATOM 2695 C C . ASP A 1 338 ? -22.688 6.614 10.256 1.00 96.06 338 ASP A C 1
ATOM 2697 O O . ASP A 1 338 ? -23.347 6.075 9.364 1.00 96.06 338 ASP A O 1
ATOM 2701 N N . ILE A 1 339 ? -21.384 6.345 10.404 1.00 94.69 339 ILE A N 1
ATOM 2702 C CA . ILE A 1 339 ? -20.674 5.418 9.505 1.00 94.69 339 ILE A CA 1
ATOM 2703 C C . ILE A 1 339 ? -21.154 3.969 9.660 1.00 94.69 339 ILE A C 1
ATOM 2705 O O . ILE A 1 339 ? -21.193 3.237 8.670 1.00 94.69 339 ILE A O 1
ATOM 2709 N N . THR A 1 340 ? -21.543 3.551 10.870 1.00 94.94 340 THR A N 1
ATOM 2710 C CA . THR A 1 340 ? -22.041 2.191 11.135 1.00 94.94 340 THR A CA 1
ATOM 2711 C C . THR A 1 340 ? -23.410 1.982 10.502 1.00 94.94 340 THR A C 1
ATOM 2713 O O . THR A 1 340 ? -23.621 0.987 9.806 1.00 94.94 340 THR A O 1
ATOM 2716 N N . LEU A 1 341 ? -24.321 2.943 10.670 1.00 93.31 341 LEU A N 1
ATOM 2717 C CA . LEU A 1 341 ? -25.652 2.900 10.065 1.00 93.31 341 LEU A CA 1
ATOM 2718 C C . LEU A 1 341 ? -25.575 2.974 8.534 1.00 93.31 341 LEU A C 1
ATOM 2720 O O . LEU A 1 341 ? -26.233 2.188 7.853 1.00 93.31 341 LEU A O 1
ATOM 2724 N N . ASN A 1 342 ? -24.698 3.822 7.983 1.00 92.38 342 ASN A N 1
ATOM 2725 C CA . ASN A 1 342 ? -24.437 3.881 6.539 1.00 92.38 342 ASN A CA 1
ATOM 2726 C C . ASN A 1 342 ? -23.902 2.553 5.974 1.00 92.38 342 ASN A C 1
ATOM 2728 O O . ASN A 1 342 ? -24.158 2.219 4.818 1.00 92.38 342 ASN A O 1
ATOM 2732 N N . ALA A 1 343 ? -23.189 1.766 6.785 1.00 86.81 343 ALA A N 1
ATOM 2733 C CA . ALA A 1 343 ? -22.720 0.430 6.428 1.00 86.81 343 ALA A CA 1
ATOM 2734 C C . ALA A 1 343 ? -23.782 -0.675 6.622 1.00 86.81 343 ALA A C 1
ATOM 2736 O O . ALA A 1 343 ? -23.442 -1.856 6.524 1.00 86.81 343 ALA A O 1
ATOM 2737 N N . ASN A 1 344 ? -25.051 -0.317 6.875 1.00 88.00 344 ASN A N 1
ATOM 2738 C CA . ASN A 1 344 ? -26.137 -1.240 7.234 1.00 88.00 344 ASN A CA 1
ATOM 2739 C C . ASN A 1 344 ? -25.823 -2.089 8.482 1.00 88.00 344 ASN A C 1
ATOM 2741 O O . ASN A 1 344 ? -26.232 -3.247 8.563 1.00 88.00 344 ASN A O 1
ATOM 2745 N N . GLY A 1 345 ? -25.058 -1.533 9.421 1.00 91.00 345 GLY A N 1
ATOM 2746 C CA . GLY A 1 345 ? -24.662 -2.194 10.657 1.00 91.00 345 GLY A CA 1
ATOM 2747 C C . GLY A 1 345 ? -25.510 -1.825 11.876 1.00 91.00 345 GLY A C 1
ATOM 2748 O O . GLY A 1 345 ? -26.487 -1.079 11.790 1.00 91.00 345 GLY A O 1
ATOM 2749 N N . SER A 1 346 ? -25.081 -2.333 13.029 1.00 93.00 346 SER A N 1
ATOM 2750 C CA . SER A 1 346 ? -25.601 -1.996 14.355 1.00 93.00 346 SER A CA 1
ATOM 2751 C C . SER A 1 346 ? -24.496 -1.405 15.218 1.00 93.00 346 SER A C 1
ATOM 2753 O O . SER A 1 346 ? -23.380 -1.927 15.232 1.00 93.00 346 SER A O 1
ATOM 2755 N N . ILE A 1 347 ? -24.821 -0.373 15.996 1.00 95.44 347 ILE A N 1
ATOM 2756 C CA . ILE A 1 347 ? -23.963 0.119 17.078 1.00 95.44 347 ILE A CA 1
ATOM 2757 C C . ILE A 1 347 ? -24.617 -0.166 18.434 1.00 95.44 347 ILE A C 1
ATOM 2759 O O . ILE A 1 347 ? -25.807 0.081 18.622 1.00 95.44 347 ILE A O 1
ATOM 2763 N N . ILE A 1 348 ? -23.839 -0.725 19.356 1.00 95.31 348 ILE A N 1
ATOM 2764 C CA . ILE A 1 348 ? -24.238 -1.107 20.709 1.00 95.31 348 ILE A CA 1
ATOM 2765 C C . ILE A 1 348 ? -23.362 -0.320 21.676 1.00 95.31 348 ILE A C 1
ATOM 2767 O O . ILE A 1 348 ? -22.146 -0.509 21.722 1.00 95.31 348 ILE A O 1
ATOM 2771 N N . LEU A 1 349 ? -23.991 0.564 22.437 1.00 95.81 349 LEU A N 1
ATOM 2772 C CA . LEU A 1 349 ? -23.354 1.408 23.432 1.00 95.81 349 LEU A CA 1
ATOM 2773 C C . LEU A 1 349 ? -23.685 0.879 24.826 1.00 95.81 349 LEU A C 1
ATOM 2775 O O . LEU A 1 349 ? -24.857 0.776 25.183 1.00 95.81 349 LEU A O 1
ATOM 2779 N N . VAL A 1 350 ? -22.665 0.569 25.617 1.00 94.75 350 VAL A N 1
ATOM 2780 C CA . VAL A 1 350 ? -22.807 0.276 27.044 1.00 94.75 350 VAL A CA 1
ATOM 2781 C C . VAL A 1 350 ? -22.299 1.476 27.818 1.00 94.75 350 VAL A C 1
ATOM 2783 O O . VAL A 1 350 ? -21.142 1.865 27.659 1.00 94.75 350 VAL A O 1
ATOM 2786 N N . ILE A 1 351 ? -23.181 2.073 28.612 1.00 93.06 351 ILE A N 1
ATOM 2787 C CA . ILE A 1 351 ? -22.869 3.249 29.417 1.00 93.06 351 ILE A CA 1
ATOM 2788 C C . ILE A 1 351 ? -23.736 3.283 30.672 1.00 93.06 351 ILE A C 1
ATOM 2790 O O . ILE A 1 351 ? -24.959 3.164 30.594 1.00 93.06 351 ILE A O 1
ATOM 2794 N N . SER A 1 352 ? -23.109 3.488 31.827 1.00 88.12 352 SER A N 1
ATOM 2795 C CA . SER A 1 352 ? -23.824 3.713 33.079 1.00 88.12 352 SER A CA 1
ATOM 2796 C C . SER A 1 352 ? -24.348 5.148 33.141 1.00 88.12 352 SER A C 1
ATOM 2798 O O . SER A 1 352 ? -23.582 6.102 33.299 1.00 88.12 352 SER A O 1
ATOM 2800 N N . GLU A 1 353 ? -25.670 5.310 33.040 1.00 79.44 353 GLU A N 1
ATOM 2801 C CA . GLU A 1 353 ? -26.339 6.620 33.095 1.00 79.44 353 GLU A CA 1
ATOM 2802 C C . GLU A 1 353 ? -26.088 7.373 34.408 1.00 79.44 353 GLU A C 1
ATOM 2804 O O . GLU A 1 353 ? -26.130 8.598 34.416 1.00 79.44 353 GLU A O 1
ATOM 2809 N N . GLU A 1 354 ? -25.789 6.662 35.498 1.00 82.31 354 GLU A N 1
ATOM 2810 C CA . GLU A 1 354 ? -25.489 7.255 36.810 1.00 82.31 354 GLU A CA 1
ATOM 2811 C C . GLU A 1 354 ? -24.220 8.117 36.800 1.00 82.31 354 GLU A C 1
ATOM 2813 O O . GLU A 1 354 ? -24.015 8.949 37.682 1.00 82.31 354 GLU A O 1
ATOM 2818 N N . THR A 1 355 ? -23.354 7.918 35.804 1.00 82.69 355 THR A N 1
ATOM 2819 C CA . THR A 1 355 ? -22.093 8.655 35.658 1.00 82.69 355 THR A CA 1
ATOM 2820 C C . THR A 1 355 ? -22.231 9.943 34.845 1.00 82.69 355 THR A C 1
ATOM 2822 O O . THR A 1 355 ? -21.267 10.703 34.740 1.00 82.69 355 THR A O 1
ATOM 2825 N N . LEU A 1 356 ? -23.412 10.197 34.273 1.00 89.19 356 LEU A N 1
ATOM 2826 C CA . LEU A 1 356 ? -23.692 11.343 33.414 1.00 89.19 356 LEU A CA 1
ATOM 2827 C C . LEU A 1 356 ? -24.541 12.386 34.139 1.00 89.19 356 LEU A C 1
ATOM 2829 O O . LEU A 1 356 ? -25.413 12.057 34.940 1.00 89.19 356 LEU A O 1
ATOM 2833 N N . ASP A 1 357 ? -24.337 13.658 33.802 1.00 91.56 357 ASP A N 1
ATOM 2834 C CA . ASP A 1 357 ? -25.284 14.702 34.197 1.00 91.56 357 ASP A CA 1
ATOM 2835 C C . ASP A 1 357 ? -26.582 14.635 33.359 1.00 91.56 357 ASP A C 1
ATOM 2837 O O . ASP A 1 357 ? -26.625 14.038 32.281 1.00 91.56 357 ASP A O 1
ATOM 2841 N N . GLU A 1 358 ? -27.655 15.276 33.831 1.00 91.38 358 GLU A N 1
ATOM 2842 C CA . GLU A 1 358 ? -28.973 15.259 33.167 1.00 91.38 358 GLU A CA 1
ATOM 2843 C C . GLU A 1 358 ? -28.930 15.731 31.704 1.00 91.38 358 GLU A C 1
ATOM 2845 O O . GLU A 1 358 ? -29.651 15.223 30.839 1.00 91.38 358 GLU A O 1
ATOM 2850 N N . LYS A 1 359 ? -28.060 16.697 31.390 1.00 92.00 359 LYS A N 1
ATOM 2851 C CA . LYS A 1 359 ? -27.923 17.226 30.031 1.00 92.00 359 LYS A CA 1
ATOM 2852 C C . LYS A 1 359 ? -27.211 16.214 29.133 1.00 92.00 359 LYS A C 1
ATOM 2854 O O . LYS A 1 359 ? -27.644 16.002 28.001 1.00 92.00 359 LYS A O 1
ATOM 2859 N N . GLN A 1 360 ? -26.140 15.599 29.625 1.00 93.94 360 GLN A N 1
ATOM 2860 C CA . GLN A 1 360 ? -25.379 14.551 28.946 1.00 93.94 360 GLN A CA 1
ATOM 2861 C C . GLN A 1 360 ? -26.249 13.324 28.680 1.00 93.94 360 GLN A C 1
ATOM 2863 O O . GLN A 1 360 ? -26.299 12.836 27.548 1.00 93.94 360 GLN A O 1
ATOM 2868 N N . LYS A 1 361 ? -26.999 12.886 29.695 1.00 91.50 361 LYS A N 1
ATOM 2869 C CA . LYS A 1 361 ? -27.975 11.802 29.591 1.00 91.50 361 LYS A CA 1
ATOM 2870 C C . LYS A 1 361 ? -28.990 12.082 28.486 1.00 91.50 361 LYS A C 1
ATOM 2872 O O . LYS A 1 361 ? -29.119 11.285 27.558 1.00 91.50 361 LYS A O 1
ATOM 2877 N N . GLY A 1 362 ? -29.612 13.262 28.503 1.00 91.56 362 GLY A N 1
ATOM 2878 C CA . GLY A 1 362 ? -30.579 13.657 27.479 1.00 91.56 362 GLY A CA 1
ATOM 2879 C C . GLY A 1 362 ? -30.009 13.703 26.054 1.00 91.56 362 GLY A C 1
ATOM 2880 O O . GLY A 1 362 ? -30.752 13.486 25.100 1.00 91.56 362 GLY A O 1
ATOM 2881 N N . MET A 1 363 ? -28.706 13.961 25.872 1.00 92.62 363 MET A N 1
ATOM 2882 C CA . MET A 1 363 ? -28.066 13.880 24.551 1.00 92.62 363 MET A CA 1
ATOM 2883 C C . MET A 1 363 ? -27.888 12.434 24.083 1.00 92.62 363 MET A C 1
ATOM 2885 O O . MET A 1 363 ? -28.190 12.134 22.932 1.00 92.62 363 MET A O 1
ATOM 2889 N N . ILE A 1 364 ? -27.432 11.536 24.960 1.00 93.94 364 ILE A N 1
ATOM 2890 C CA . ILE A 1 364 ? -27.261 10.117 24.622 1.00 93.94 364 ILE A CA 1
ATOM 2891 C C . ILE A 1 364 ? -28.614 9.475 24.293 1.00 93.94 364 ILE A C 1
ATOM 2893 O O . ILE A 1 364 ? -28.733 8.786 23.285 1.00 93.94 364 ILE A O 1
ATOM 2897 N N . GLU A 1 365 ? -29.653 9.750 25.083 1.00 92.00 365 GLU A N 1
ATOM 2898 C CA . GLU A 1 365 ? -30.993 9.177 24.887 1.00 92.00 365 GLU A CA 1
ATOM 2899 C C . GLU A 1 365 ? -31.671 9.593 23.580 1.00 92.00 365 GLU A C 1
ATOM 2901 O O . GLU A 1 365 ? -32.481 8.840 23.042 1.00 92.00 365 GLU A O 1
ATOM 2906 N N . ARG A 1 366 ? -31.355 10.784 23.060 1.00 92.19 366 ARG A N 1
ATOM 2907 C CA . ARG A 1 366 ? -31.876 11.252 21.766 1.00 92.19 366 ARG A CA 1
ATOM 2908 C C . ARG A 1 366 ? -31.238 10.535 20.584 1.00 92.19 366 ARG A C 1
ATOM 2910 O O . ARG A 1 366 ? -31.863 10.416 19.537 1.00 92.19 366 ARG A O 1
ATOM 2917 N N . GLU A 1 367 ? -29.994 10.100 20.746 1.00 94.06 367 GLU A N 1
ATOM 2918 C CA . GLU A 1 367 ? -29.159 9.606 19.652 1.00 94.06 367 GLU A CA 1
ATOM 2919 C C . GLU A 1 367 ? -29.041 8.078 19.635 1.00 94.06 367 GLU A C 1
ATOM 2921 O O . GLU A 1 367 ? -28.767 7.504 18.577 1.00 94.06 367 GLU A O 1
ATOM 2926 N N . PHE A 1 368 ? -29.267 7.434 20.785 1.00 94.06 368 PHE A N 1
ATOM 2927 C CA . PHE A 1 368 ? -29.206 5.990 20.989 1.00 94.06 368 PHE A CA 1
ATOM 2928 C C . PHE A 1 368 ? -30.494 5.494 21.652 1.00 94.06 368 PHE A C 1
ATOM 2930 O O . PHE A 1 368 ? -30.846 5.906 22.760 1.00 94.06 368 PHE A O 1
ATOM 2937 N N . GLU A 1 369 ? -31.191 4.576 20.987 1.00 89.75 369 GLU A N 1
ATOM 2938 C CA . GLU A 1 369 ? -32.469 4.052 21.463 1.00 89.75 369 GLU A CA 1
ATOM 2939 C C . GLU A 1 369 ? -32.267 3.014 22.581 1.00 89.75 369 GLU A C 1
ATOM 2941 O O . GLU A 1 369 ? -31.337 2.202 22.514 1.00 89.75 369 GLU A O 1
ATOM 2946 N N . PRO A 1 370 ? -33.140 2.965 23.603 1.00 85.88 370 PRO A N 1
ATOM 2947 C CA . PRO A 1 370 ? -33.147 1.840 24.529 1.00 85.88 370 PRO A CA 1
ATOM 2948 C C . PRO A 1 370 ? -33.525 0.564 23.769 1.00 85.88 370 PRO A C 1
ATOM 2950 O O . PRO A 1 370 ? -34.500 0.546 23.010 1.00 85.88 370 PRO A O 1
ATOM 2953 N N . PHE A 1 371 ? -32.778 -0.519 23.973 1.00 76.81 371 PHE A N 1
ATOM 2954 C CA . PHE A 1 371 ? -33.076 -1.773 23.288 1.00 76.81 371 PHE A CA 1
ATOM 2955 C C . PHE A 1 371 ? -34.436 -2.343 23.731 1.00 76.81 371 PHE A C 1
ATOM 2957 O O . PHE A 1 371 ? -34.662 -2.604 24.913 1.00 76.81 371 PHE A O 1
ATOM 2964 N N . ARG A 1 372 ? -35.350 -2.568 22.777 1.00 70.56 372 ARG A N 1
ATOM 2965 C CA . ARG A 1 372 ? -36.638 -3.251 22.995 1.00 70.56 372 ARG A CA 1
ATOM 2966 C C . ARG A 1 372 ? -36.742 -4.459 22.068 1.00 70.56 372 ARG A C 1
ATOM 2968 O O . ARG A 1 372 ? -36.703 -4.310 20.848 1.00 70.56 372 ARG A O 1
ATOM 2975 N N . ARG A 1 373 ? -36.907 -5.648 22.657 1.00 54.66 373 ARG A N 1
ATOM 2976 C CA . ARG A 1 373 ? -36.878 -6.955 21.971 1.00 54.66 373 ARG A CA 1
ATOM 2977 C C . ARG A 1 373 ? -37.930 -7.088 20.849 1.00 54.66 373 ARG A C 1
ATOM 2979 O O . ARG A 1 373 ? -37.698 -7.810 19.887 1.00 54.66 373 ARG A O 1
ATOM 2986 N N . ASP A 1 374 ? -39.020 -6.324 20.911 1.00 49.72 374 ASP A N 1
ATOM 2987 C CA . ASP A 1 374 ? -40.190 -6.464 20.028 1.00 49.72 374 ASP A CA 1
ATOM 2988 C C . ASP A 1 374 ? -40.008 -5.913 18.597 1.00 49.72 374 ASP A C 1
ATOM 2990 O O . ASP A 1 374 ? -40.864 -6.136 17.742 1.00 49.72 374 ASP A O 1
ATOM 2994 N N . ARG A 1 375 ? -38.919 -5.180 18.309 1.00 46.06 375 ARG A N 1
ATOM 2995 C CA . ARG A 1 375 ? -38.635 -4.624 16.965 1.00 46.06 375 ARG A CA 1
ATOM 2996 C C . ARG A 1 375 ? -37.570 -5.381 16.168 1.00 46.06 375 ARG A C 1
ATOM 2998 O O . ARG A 1 375 ? -37.380 -5.069 15.000 1.00 46.06 375 ARG A O 1
ATOM 3005 N N . ALA A 1 376 ? -36.887 -6.359 16.763 1.00 44.84 376 ALA A N 1
ATOM 3006 C CA . ALA A 1 376 ? -35.756 -7.041 16.126 1.00 44.84 376 ALA A CA 1
ATOM 3007 C C . ALA A 1 376 ? -36.153 -8.086 15.058 1.00 44.84 376 ALA A C 1
ATOM 3009 O O . ALA A 1 376 ? -35.281 -8.716 14.469 1.00 44.84 376 ALA A O 1
ATOM 3010 N N . SER A 1 377 ? -37.454 -8.286 14.825 1.00 37.25 377 SER A N 1
ATOM 3011 C CA . SER A 1 377 ? -38.025 -9.328 13.962 1.00 37.25 377 SER A CA 1
ATOM 3012 C C . SER A 1 377 ? -38.810 -8.794 12.751 1.00 37.25 377 SER A C 1
ATOM 3014 O O . SER A 1 377 ? -39.602 -9.541 12.174 1.00 37.25 377 SER A O 1
ATOM 3016 N N . ARG A 1 378 ? -38.628 -7.522 12.366 1.00 31.67 378 ARG A N 1
ATOM 3017 C CA . ARG A 1 378 ? -39.254 -6.930 11.169 1.00 31.67 378 ARG A CA 1
ATOM 3018 C C . ARG A 1 378 ? -38.247 -6.479 10.130 1.00 31.67 378 ARG A C 1
ATOM 3020 O O . ARG A 1 378 ? -37.257 -5.831 10.531 1.00 31.67 378 ARG A O 1
#

Sequence (378 aa):
MSTLYDFIIPLINFISRWTLLVASVYQAKKTREKGWVLLSAAFLIDALDMESYIMNPLGIKFNEEAYSVASVVSYFILAMLFMWGARHVKYGKTDFKDALYAALFSIVSYVWVFLVATDVGIFNNPTVVYSLPALLFGLSVMYFGYVLLDSTMPKSIERLFPYGLILLGALNLTYPVARFVDWFAPIGFLLGALFRFMAAVGAVKYVFYPVRAVSVCTVSEPTKGAFRFGSKQEVAQALEDVWSKPGTVIITRENIMEAMNKIHPESLVFWVTRAKEGVISETPQIYAVSPTNMDILTDLVANALRKGYRTVYIDSVEYLIIENGFERTMKFLLHVKDITLNANGSIILVISEETLDEKQKGMIEREFEPFRRDRASR

Radius of gyration: 26.69 Å; Cα contacts (8 Å, |Δi|>4): 567; chains: 1; bounding box: 76×35×74 Å

Secondary structure (DSSP, 8-state):
-HHHHHHHHHHHHHHHHHHHHHHHHHHHHHH--HHHH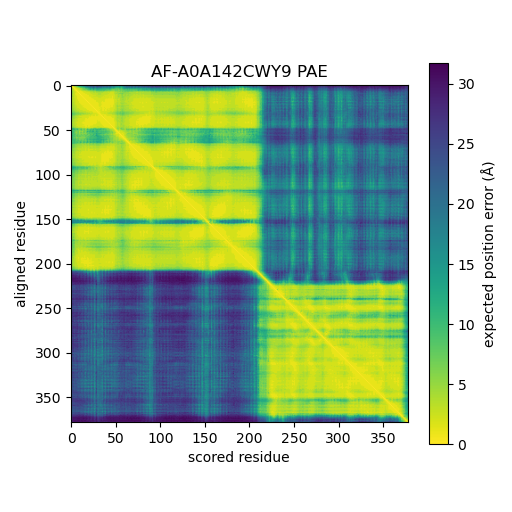HHHHHHHHHHH---HHHHGGGT----HHHHHHHHHHHHHHHHHHHHHHHHHHHHSS--HHHHHHHHHHHHHHHHHHHHHTTT-GGGGSHHHHHHHHHHHHHHHHHHHHHHHHHHH---SGGGHHHHHHHHHHHHHHHHHHHTT-TTTHHHHHHHHHHHHHHHHHHHHHHHHS--PPP---S------EEEEES-HHHHHHHHS-GGGSTTEEEEE-S-HHHHGGGS-TT-EEEEE-SS--EEEEETTEEEEE-TT-HHHHHHHHHHHHHTT--EEEE--HHHHHHHH-HHHHHHHHHHHHHHHHHTT-EEEEE--GGGS-HHHHHHHHHHSEEP-GGGTT-

Foldseek 3Di:
DVVVLLPVLLVLQLVLLVLQLVLLVLLCVQQVQPLSVLSNVLSVLVNVQDDCSNCVVVVDDDDPLVNLLSNLVNLLSSLLSLQSSLVCLQPVDQDPVNVVVSVVSVVVSVVLSVCCNDPDPVNVQQLSNLQVSLLSSLVSLLSSLVSCCVRAVDDPLLNLQSQLSNQLSVLSNCCSPQCPVVVRVSVSSNSNSVSSSSNSSSSVCCRVDDLHLDPPDDDDQFQFFFAEDQAPVVCCVQVNLQQQDALEEEEDCDDCVVCLVSHHQRYAYEHADPPDFAFDDSGNTYTDDHLQPLVVVLVVLLVSLVSPRAEYEYECLLVSCVVPNLVVSLVSVQSSSVSNNVSSHYYYYHHNPVSDDPVSSVSCCVRHPHDDNVSSPD

pLDDT: mean 85.84, std 13.34, range [31.67, 98.5]

Nearest PDB structures (foldseek):
  8u5n-assembly1_A  TM=5.030E-01  e=8.356E-01  Homo sapiens
  8t05-assembly1_B  TM=4.521E-01  e=5.079E-01  Ciona robusta
  8qkd-assembly1_A  TM=4.363E-01  e=5.345E+00  synthetic construct